Protein AF-A0A0L0DME5-F1 (afdb_monomer_lite)

Secondary structure (DSSP, 8-state):
-HHHHHHHHHHHHHHHHHHHHHHHHHHHHHHH-HHHHHHHSS-SS------HHHHHHHHHHHHHHHHHHHHHHHHHHIIIIIIHHHHHHHHT-TTHHHHHHHHHHHHHHHHHHHHHHHHHHHHHHHHHHHHHHHHHHHH---HHHHHHHHHHHHHHHHHHHHHHHHHHHHHHHHHHHHHHIIIIIHHHHHHHHHHHHHHHHHHHHHHHHHHHHHHHTHHHHHHHHHHHHHHHHHT--HHHHHHHHHHHHGGGG-GGGS---PPPPGGGSS------------------------------------------------------------------------------------SSTTSSHHHHHHHHHHHHHHHHHHHHHHHHHHHHHHHHSSSS-SS------------------------------SHHHHHHHHHHHHHHHHHHHHHHHHHHHHHHHHH-S---SHHHHHHHHHHHHHHHHHHHHHHHHHHHHHHHHHHHHHHHSPPPPPPP-------------------------------------------PPP-PPPP----TT--HHHHHHHHHHHHHHHHT-HHHHTT---TT--HHHHHHHHHHHHHHT-GGG-SSHHHHHHHHHHHHHHHHIIIIIISSHHHHHHHHHHHHHHHHHHHHHHT-S-HHHHHHHHHHHHHHHHHHHHTT--HHHHHHHHHHHHHHHHHHH-

InterPro domains:
  IPR001623 DnaJ domain [PF00226] (593-660)
  IPR001623 DnaJ domain [PS50076] (593-663)
  IPR001623 DnaJ domain [SM00271] (592-655)
  IPR001623 DnaJ domain [cd06257] (593-652)
  IPR027267 AH/BAR domain superfamily [G3DSA:1.20.1270.60] (1-260)
  IPR027267 AH/BAR domain superfamily [SSF103657] (2-252)
  IPR031160 F-BAR domain [PS51741] (1-241)
  IPR036869 Chaperone J-domain superfamily [G3DSA:1.10.287.110] (581-678)
  IPR036869 Chaperone J-domain superfamily [SSF46565] (585-662)

Organism: NCBI:txid461836

Foldseek 3Di:
DLVLLLVVLVVLLVQLVVLLCCLVVVVVVVCVDPVVCVVVPDDPDPPVPQQLVNQLVNLLSVLSNVLSVLSNVLSVCSNVLFNVLLVCLVPVCLLVVLVVLVVVLVVVLVVLVVQLVVLVVQLVVLVVQLVVLVVCLVPDPDPVVNVVSVVSNVVSVVSNVVSVVSNVVSVVVSVVSVCCCVPPRVVVSVVSVVVSVVVVVVSNVSSVVSNCVSVVVSVVSVVVSVVSSVVSVVSRDPVVSVVVSCVVCVVVVPCVPVPPPDPDDPPPPPDDDDDDDDDDDDDDDDDDDDDDDDDDDDDDDDDDDDDDDDDDDDDDDDDDDDDDDDDDDDDDDDDDDDDDDDDDDDDDDDDDDDPPPPPPVVPVVVVVVVVVCCVVCVVVSVVVVVVVVVVPPPDDDDDDDDDDDDDDDDDDDDDDDDDDDDDDDDDDDPPVVVVVVVVVVVVVVVVVVVVVVVVVLVVVVVVPPDDPDPVSVVVVVVSVVVVVVVVVVVVVVVVVVVVVVVVVVVVVDDDDDDDDDDDDDDDDDDDDDDDDDDDDDDDDDDDDDDDDDDDDDDDDDDDDDDDDDDDDDPCPPDPVVLVVLLVVLVVLVVVPPLCVLLVHPDLPDDLVSSVVSLVVLCVVLPLVVDDDPVSSVVSVVSNVVNCLCCPLAVVDPQSSVLVVVVVVVVVCLCCLSVPVDDLVRLVVNLVVLVVSLVSCVVSVRDVSSNVSSVSSSVSSVVVNVD

Sequence (722 aa):
MASVFKALAHAESAYAKALHEVATSDAALFASSNIFKLFSQKSGRRSDALLSLQAAWDAVLESINSRAALHSQVAVDLIKDVAQPLGKFASAGRLKAPLSRGKGLLANLRAAESAYTSAKASFAKAKVELKRARRAYVTEPDLDRKRRLEASYAAARKTASSARKKLVRAHKAARTFADALTTSKLPGVYAALEDLERDRGSTVNSVLHRFVSISGSVVPAIKTACFALYSSVGAVDVDADLAAFVAAHKSSLDPTSMALIAPLDPAELDDVDLQGDDARDEHGSDSGSGRDGEDVDAGDTDNADNAYDDEYDDDDGDDDADSSESVDDNRTTVAEAAAAPKQGKVAQDTGRDAADARGRERVESAGSAVGAAVDSATGSATDSALDSALDSGAGSAVGAATLATPTASPYASVATAGDEVVSSSEYETDDDVAASAIQELIQRRARAESEAAAEAAASVAADASSPESEEEEDAAVAAATAAAAARRERQRLRKEQMAAMAAARARASGPIIAAEDDDDDGGAGRGRKAGPRGKPKAKSKKNENKARARAGSRGPGGGAPPVARGGAAPSSAHDPELVAMIRSLAAHSRHNDYYALFGIGDPRAPLAAIAKARRELTQKYHPDHQKDDTARASATEQLQRINSAFTNVLRNPQTRLLYNKLCKYRASYKQMTLGALNSDQLRLAASNLKVLLKDVEAENMPMDLIAEIRLCLGIVQRRLKV

pLDDT: mean 73.33, std 26.07, range [27.58, 98.44]

Structure (mmCIF, N/CA/C/O backbone):
data_AF-A0A0L0DME5-F1
#
_entry.id   AF-A0A0L0DME5-F1
#
loop_
_atom_site.group_PDB
_atom_site.id
_atom_site.type_symbol
_atom_site.label_atom_id
_atom_site.label_alt_id
_atom_site.label_comp_id
_atom_site.label_asym_id
_atom_site.label_entity_id
_atom_site.label_seq_id
_atom_site.pdbx_PDB_ins_code
_atom_site.Cartn_x
_atom_site.Cartn_y
_atom_site.Cartn_z
_atom_site.occupancy
_atom_site.B_iso_or_equiv
_atom_site.auth_seq_id
_atom_site.auth_comp_id
_atom_site.auth_asym_id
_atom_site.auth_atom_id
_atom_site.pdbx_PDB_model_num
ATOM 1 N N . MET A 1 1 ? 1.864 1.997 -9.757 1.00 95.31 1 MET A N 1
ATOM 2 C CA . MET A 1 1 ? 1.303 1.645 -11.085 1.00 95.31 1 MET A CA 1
ATOM 3 C C . MET A 1 1 ? 1.194 2.847 -12.018 1.00 95.31 1 MET A C 1
ATOM 5 O O . MET A 1 1 ? 1.960 2.891 -12.963 1.00 95.31 1 MET A O 1
ATOM 9 N N . ALA A 1 2 ? 0.324 3.841 -11.780 1.00 95.81 2 ALA A N 1
ATOM 10 C CA . ALA A 1 2 ? 0.181 4.974 -12.715 1.00 95.81 2 ALA A CA 1
ATOM 11 C C . ALA A 1 2 ? 1.500 5.734 -12.979 1.00 95.81 2 ALA A C 1
ATOM 13 O O . ALA A 1 2 ? 1.776 6.101 -14.114 1.00 95.81 2 ALA A O 1
ATOM 14 N N . SER A 1 3 ? 2.327 5.939 -11.948 1.00 96.94 3 SER A N 1
ATOM 15 C CA . SER A 1 3 ? 3.673 6.518 -12.081 1.00 96.94 3 SER A CA 1
ATOM 16 C C . SER A 1 3 ? 4.604 5.665 -12.946 1.00 96.94 3 SER A C 1
ATOM 18 O O . SER A 1 3 ? 5.274 6.202 -13.816 1.00 96.94 3 SER A O 1
ATOM 20 N N . VAL A 1 4 ? 4.590 4.344 -12.749 1.00 97.62 4 VAL A N 1
ATOM 21 C CA . VAL A 1 4 ? 5.390 3.379 -13.521 1.00 97.62 4 VAL A CA 1
ATOM 22 C C . VAL A 1 4 ? 5.033 3.452 -15.006 1.00 97.62 4 VAL A C 1
ATOM 24 O O . VAL A 1 4 ? 5.919 3.595 -15.836 1.00 97.62 4 VAL A O 1
ATOM 27 N N . PHE A 1 5 ? 3.742 3.452 -15.351 1.00 97.94 5 PHE A N 1
ATOM 28 C CA . PHE A 1 5 ? 3.323 3.563 -16.752 1.00 97.94 5 PHE A CA 1
ATOM 29 C C . PHE A 1 5 ? 3.624 4.931 -17.373 1.00 97.94 5 PHE A C 1
ATOM 31 O O . PHE A 1 5 ? 3.905 4.999 -18.564 1.00 97.94 5 PHE A O 1
ATOM 38 N N . LYS A 1 6 ? 3.630 6.016 -16.585 1.00 97.88 6 LYS A N 1
ATOM 39 C CA . LYS A 1 6 ? 4.127 7.318 -17.060 1.00 97.88 6 LYS A CA 1
ATOM 40 C C . LYS A 1 6 ? 5.624 7.275 -17.350 1.00 97.88 6 LYS A C 1
ATOM 42 O O . LYS A 1 6 ? 6.037 7.777 -18.383 1.00 97.88 6 LYS A O 1
ATOM 47 N N . ALA A 1 7 ? 6.422 6.673 -16.468 1.00 97.44 7 ALA A N 1
ATOM 48 C CA . ALA A 1 7 ? 7.858 6.517 -16.689 1.00 97.44 7 ALA A CA 1
ATOM 49 C C . ALA A 1 7 ? 8.140 5.680 -17.946 1.00 97.44 7 ALA A C 1
ATOM 51 O O . ALA A 1 7 ? 8.962 6.076 -18.766 1.00 97.44 7 ALA A O 1
ATOM 52 N N . LEU A 1 8 ? 7.389 4.593 -18.149 1.00 98.06 8 LEU A N 1
ATOM 53 C CA . LEU A 1 8 ? 7.480 3.791 -19.367 1.00 98.06 8 LEU A CA 1
ATOM 54 C C . LEU A 1 8 ? 7.112 4.604 -20.614 1.00 98.06 8 LEU A C 1
ATOM 56 O O . LEU A 1 8 ? 7.857 4.598 -21.584 1.00 98.06 8 LEU A O 1
ATOM 60 N N . ALA A 1 9 ? 6.017 5.365 -20.575 1.00 98.06 9 ALA A N 1
ATOM 61 C CA . ALA A 1 9 ? 5.653 6.250 -21.677 1.00 98.06 9 ALA A CA 1
ATOM 62 C C . ALA A 1 9 ? 6.726 7.315 -21.967 1.00 98.06 9 ALA A C 1
ATOM 64 O O . ALA A 1 9 ? 6.979 7.640 -23.123 1.00 98.06 9 ALA A O 1
ATOM 65 N N . HIS A 1 10 ? 7.383 7.853 -20.937 1.00 98.06 10 HIS A N 1
ATOM 66 C CA . HIS A 1 10 ? 8.504 8.774 -21.123 1.00 98.06 10 HIS A CA 1
ATOM 67 C C . HIS A 1 10 ? 9.704 8.095 -21.786 1.00 98.06 10 HIS A C 1
ATOM 69 O O . HIS A 1 10 ? 10.300 8.697 -22.675 1.00 98.06 10 HIS A O 1
ATOM 75 N N . ALA A 1 11 ? 10.022 6.856 -21.405 1.00 97.94 11 ALA A N 1
ATOM 76 C CA . ALA A 1 11 ? 11.079 6.078 -22.044 1.00 97.94 11 ALA A CA 1
ATOM 77 C C . ALA A 1 11 ? 10.764 5.806 -23.525 1.00 97.94 11 ALA A C 1
ATOM 79 O O . ALA A 1 11 ? 11.603 6.064 -24.382 1.00 97.94 11 ALA A O 1
ATOM 80 N N . GLU A 1 12 ? 9.533 5.392 -23.839 1.00 98.19 12 GLU A N 1
ATOM 81 C CA . GLU A 1 12 ? 9.063 5.190 -25.219 1.00 98.19 12 GLU A CA 1
ATOM 82 C C . GLU A 1 12 ? 9.131 6.485 -26.044 1.00 98.19 12 GLU A C 1
ATOM 84 O O . GLU A 1 12 ? 9.600 6.492 -27.181 1.00 98.19 12 GLU A O 1
ATOM 89 N N . SER A 1 13 ? 8.738 7.619 -25.454 1.00 98.25 13 SER A N 1
ATOM 90 C CA . SER A 1 13 ? 8.831 8.927 -26.110 1.00 98.25 13 SER A CA 1
ATOM 91 C C . SER A 1 13 ? 10.280 9.370 -26.338 1.00 98.25 13 SER A C 1
ATOM 93 O O . SER A 1 13 ? 10.581 9.954 -27.377 1.00 98.25 13 SER A O 1
ATOM 95 N N . ALA A 1 14 ? 11.182 9.108 -25.390 1.00 97.31 14 ALA A N 1
ATOM 96 C CA . ALA A 1 14 ? 12.601 9.415 -25.537 1.00 97.31 14 ALA A CA 1
ATOM 97 C C . ALA A 1 14 ? 13.243 8.556 -26.636 1.00 97.31 14 ALA A C 1
ATOM 99 O O . ALA A 1 14 ? 13.948 9.087 -27.492 1.00 97.31 14 ALA A O 1
ATOM 100 N N . TYR A 1 15 ? 12.927 7.260 -26.666 1.00 98.00 15 TYR A N 1
ATOM 101 C CA . TYR A 1 15 ? 13.381 6.350 -27.713 1.00 98.00 15 TYR A CA 1
ATOM 102 C C . TYR A 1 15 ? 12.873 6.772 -29.098 1.00 98.00 15 TYR A C 1
ATOM 104 O O . TYR A 1 15 ? 13.652 6.858 -30.045 1.00 98.00 15 TYR A O 1
ATOM 112 N N . ALA A 1 16 ? 11.592 7.139 -29.203 1.00 97.50 16 ALA A N 1
ATOM 113 C CA . ALA A 1 16 ? 11.015 7.684 -30.427 1.00 97.50 16 ALA A CA 1
ATOM 114 C C . ALA A 1 16 ? 11.762 8.930 -30.927 1.00 97.50 16 ALA A C 1
ATOM 116 O O . ALA A 1 16 ? 12.065 9.030 -32.113 1.00 97.50 16 ALA A O 1
ATOM 117 N N . LYS A 1 17 ? 12.090 9.870 -30.032 1.00 97.31 17 LYS A N 1
ATOM 118 C CA . LYS A 1 17 ? 12.850 11.077 -30.391 1.00 97.31 17 LYS A CA 1
ATOM 119 C C . LYS A 1 17 ? 14.246 10.745 -30.904 1.00 97.31 17 LYS A C 1
ATOM 121 O O . LYS A 1 17 ? 14.627 11.277 -31.936 1.00 97.31 17 LYS A O 1
ATOM 126 N N . ALA A 1 18 ? 14.958 9.841 -30.232 1.00 95.94 18 ALA A N 1
ATOM 127 C CA . ALA A 1 18 ? 16.287 9.415 -30.658 1.00 95.94 18 ALA A CA 1
ATOM 128 C C . ALA A 1 18 ? 16.257 8.759 -32.050 1.00 95.94 18 ALA A C 1
ATOM 130 O O . ALA A 1 18 ? 17.083 9.075 -32.897 1.00 95.94 18 ALA A O 1
ATOM 131 N N . LEU A 1 19 ? 15.269 7.897 -32.327 1.00 95.56 19 LEU A N 1
ATOM 132 C CA . LEU A 1 19 ? 15.096 7.312 -33.662 1.00 95.56 19 LEU A CA 1
ATOM 133 C C . LEU A 1 19 ? 14.800 8.377 -34.724 1.00 95.56 19 LEU A C 1
ATOM 135 O O . LEU A 1 19 ? 15.360 8.327 -35.816 1.00 95.56 19 LEU A O 1
ATOM 139 N N . HIS A 1 20 ? 13.924 9.334 -34.416 1.00 96.25 20 HIS A N 1
ATOM 140 C CA . HIS A 1 20 ? 13.614 10.422 -35.340 1.00 96.25 20 HIS A CA 1
ATOM 141 C C . HIS A 1 20 ? 14.859 11.255 -35.652 1.00 96.25 20 HIS A C 1
ATOM 143 O O . HIS A 1 20 ? 15.130 11.521 -36.817 1.00 96.25 20 HIS A O 1
ATOM 149 N N . GLU A 1 21 ? 15.640 11.594 -34.625 1.00 93.56 21 GLU A N 1
ATOM 150 C CA . GLU A 1 21 ? 16.885 12.343 -34.767 1.00 93.56 21 GLU A CA 1
ATOM 151 C C . GLU A 1 21 ? 17.903 11.594 -35.629 1.00 93.56 21 GLU A C 1
ATOM 153 O O . GLU A 1 21 ? 18.457 12.194 -36.541 1.00 93.56 21 GLU A O 1
ATOM 158 N N . VAL A 1 22 ? 18.088 10.284 -35.429 1.00 90.94 22 VAL A N 1
ATOM 159 C CA . VAL A 1 22 ? 18.937 9.457 -36.307 1.00 90.94 22 VAL A CA 1
ATOM 160 C C . VAL A 1 22 ? 18.447 9.530 -37.753 1.00 90.94 22 VAL A C 1
ATOM 162 O O . VAL A 1 22 ? 19.230 9.822 -38.653 1.00 90.94 22 VAL A O 1
ATOM 165 N N . ALA A 1 23 ? 17.143 9.352 -37.988 1.00 91.62 23 ALA A N 1
ATOM 166 C CA . ALA A 1 23 ? 16.587 9.399 -39.338 1.00 91.62 23 ALA A CA 1
ATOM 167 C C . ALA A 1 23 ? 16.770 10.768 -40.021 1.00 91.62 23 ALA A C 1
ATOM 169 O O . ALA A 1 23 ? 16.981 10.819 -41.231 1.00 91.62 23 ALA A O 1
ATOM 170 N N . THR A 1 24 ? 16.696 11.877 -39.277 1.00 90.38 24 THR A N 1
ATOM 171 C CA . THR A 1 24 ? 16.830 13.233 -39.837 1.00 90.38 24 THR A CA 1
ATOM 172 C C . THR A 1 24 ? 18.277 13.707 -39.948 1.00 90.38 24 THR A C 1
ATOM 174 O O . THR A 1 24 ? 18.641 14.349 -40.934 1.00 90.38 24 THR A O 1
ATOM 177 N N . SER A 1 25 ? 19.108 13.399 -38.953 1.00 83.88 25 SER A N 1
ATOM 178 C CA . SER A 1 25 ? 20.505 13.830 -38.889 1.00 83.88 25 SER A CA 1
ATOM 179 C C . SER A 1 25 ? 21.355 13.056 -39.885 1.00 83.88 25 SER A C 1
ATOM 181 O O . SER A 1 25 ? 22.145 13.667 -40.602 1.00 83.88 25 SER A O 1
ATOM 183 N N . ASP A 1 26 ? 21.131 11.746 -40.025 1.00 73.75 26 ASP A N 1
ATOM 184 C CA . ASP A 1 26 ? 21.834 10.956 -41.034 1.00 73.75 26 ASP A CA 1
ATOM 185 C C . ASP A 1 26 ? 21.358 11.291 -42.445 1.00 73.75 26 ASP A C 1
ATOM 187 O O . ASP A 1 26 ? 22.182 11.324 -43.350 1.00 73.75 26 ASP A O 1
ATOM 191 N N . ALA A 1 27 ? 20.084 11.646 -42.657 1.00 72.94 27 ALA A N 1
ATOM 192 C CA . ALA A 1 27 ? 19.643 12.178 -43.951 1.00 72.94 27 ALA A CA 1
ATOM 193 C C . ALA A 1 27 ? 20.447 13.431 -44.345 1.00 72.94 27 ALA A C 1
ATOM 195 O O . ALA A 1 27 ? 20.903 13.558 -45.483 1.00 72.94 27 ALA A O 1
ATOM 196 N N . ALA A 1 28 ? 20.668 14.342 -43.392 1.00 71.69 28 ALA A N 1
ATOM 197 C CA . ALA A 1 28 ? 21.443 15.559 -43.610 1.00 71.69 28 ALA A CA 1
ATOM 198 C C . ALA A 1 28 ? 22.946 15.276 -43.794 1.00 71.69 28 ALA A C 1
ATOM 200 O O . ALA A 1 28 ? 23.577 15.829 -44.699 1.00 71.69 28 ALA A O 1
ATOM 201 N N . LEU A 1 29 ? 23.528 14.386 -42.984 1.00 73.00 29 LEU A N 1
ATOM 202 C CA . LEU A 1 29 ? 24.933 13.988 -43.098 1.00 73.00 29 LEU A CA 1
ATOM 203 C C . LEU A 1 29 ? 25.204 13.251 -44.411 1.00 73.00 29 LEU A C 1
ATOM 205 O O . LEU A 1 29 ? 26.163 13.576 -45.107 1.00 73.00 29 LEU A O 1
ATOM 209 N N . PHE A 1 30 ? 24.326 12.333 -44.805 1.00 65.69 30 PHE A N 1
ATOM 210 C CA . PHE A 1 30 ? 24.437 11.591 -46.057 1.00 65.69 30 PHE A CA 1
ATOM 211 C C . PHE A 1 30 ? 24.281 12.515 -47.273 1.00 65.69 30 PHE A C 1
ATOM 213 O O . PHE A 1 30 ? 25.078 12.437 -48.205 1.00 65.69 30 PHE A O 1
ATOM 220 N N . ALA A 1 31 ? 23.350 13.476 -47.228 1.00 66.62 31 ALA A N 1
ATOM 221 C CA . ALA A 1 31 ? 23.216 14.506 -48.262 1.00 66.62 31 ALA A CA 1
ATOM 222 C C . ALA A 1 31 ? 24.414 15.479 -48.321 1.00 66.62 31 ALA A C 1
ATOM 224 O O . ALA A 1 31 ? 24.717 16.033 -49.379 1.00 66.62 31 ALA A O 1
ATOM 225 N N . SER A 1 32 ? 25.101 15.707 -47.196 1.00 64.38 32 SER A N 1
ATOM 226 C CA . SER A 1 32 ? 26.237 16.638 -47.093 1.00 64.38 32 SER A CA 1
ATOM 227 C C . SER A 1 32 ? 27.616 15.994 -47.300 1.00 64.38 32 SER A C 1
ATOM 229 O O . SER A 1 32 ? 28.598 16.715 -47.517 1.00 64.38 32 SER A O 1
ATOM 231 N N . SER A 1 33 ? 27.690 14.662 -47.270 1.00 69.94 33 SER A N 1
ATOM 232 C CA . SER A 1 33 ? 28.899 13.865 -47.463 1.00 69.94 33 SER A CA 1
ATOM 233 C C . SER A 1 33 ? 29.567 14.169 -48.809 1.00 69.94 33 SER A C 1
ATOM 235 O O . SER A 1 33 ? 28.925 14.194 -49.862 1.00 69.94 33 SER A O 1
ATOM 237 N N . ASN A 1 34 ? 30.889 14.379 -48.787 1.00 65.56 34 ASN A N 1
ATOM 238 C CA . ASN A 1 34 ? 31.685 14.666 -49.987 1.00 65.56 34 ASN A CA 1
ATOM 239 C C . ASN A 1 34 ? 31.594 13.551 -51.037 1.00 65.56 34 ASN A C 1
ATOM 241 O O . ASN A 1 34 ? 31.682 13.835 -52.230 1.00 65.56 34 ASN A O 1
ATOM 245 N N . ILE A 1 35 ? 31.357 12.310 -50.598 1.00 62.56 35 ILE A N 1
ATOM 246 C CA . ILE A 1 35 ? 31.152 11.166 -51.488 1.00 62.56 35 ILE A CA 1
ATOM 247 C C . ILE A 1 35 ? 29.927 11.414 -52.367 1.00 62.56 35 ILE A C 1
ATOM 249 O O . ILE A 1 35 ? 30.028 11.228 -53.567 1.00 62.56 35 ILE A O 1
ATOM 253 N N . PHE A 1 36 ? 28.819 11.928 -51.823 1.00 59.66 36 PHE A N 1
ATOM 254 C CA . PHE A 1 36 ? 27.605 12.222 -52.597 1.00 59.66 36 PHE A CA 1
ATOM 255 C C . PHE A 1 36 ? 27.614 13.592 -53.277 1.00 59.66 36 PHE A C 1
ATOM 257 O O . PHE A 1 36 ? 27.052 13.739 -54.363 1.00 59.66 36 PHE A O 1
ATOM 264 N N . LYS A 1 37 ? 28.320 14.586 -52.721 1.00 64.00 37 LYS A N 1
ATOM 265 C CA . LYS A 1 37 ? 28.577 15.847 -53.439 1.00 64.00 37 LYS A CA 1
ATOM 266 C C . LYS A 1 37 ? 29.301 15.599 -54.765 1.00 64.00 37 LYS A C 1
ATOM 268 O O . LYS A 1 37 ? 28.943 16.241 -55.748 1.00 64.00 37 LYS A O 1
ATOM 273 N N . LEU A 1 38 ? 30.220 14.628 -54.825 1.00 59.06 38 LEU A N 1
ATOM 274 C CA . LEU A 1 38 ? 30.873 14.195 -56.069 1.00 59.06 38 LEU A CA 1
ATOM 275 C C . LEU A 1 38 ? 29.876 13.672 -57.118 1.00 59.06 38 LEU A C 1
ATOM 277 O O . LEU A 1 38 ? 30.053 13.959 -58.297 1.00 59.06 38 LEU A O 1
ATOM 281 N N . PHE A 1 39 ? 28.800 12.994 -56.705 1.00 55.69 39 PHE A N 1
ATOM 282 C CA . PHE A 1 39 ? 27.723 12.566 -57.611 1.00 55.69 39 PHE A CA 1
ATOM 283 C C . PHE A 1 39 ? 26.731 13.697 -57.949 1.00 55.69 39 PHE A C 1
ATOM 285 O O . PHE A 1 39 ? 26.096 13.659 -59.000 1.00 55.69 39 PHE A O 1
ATOM 292 N N . SER A 1 40 ? 26.597 14.721 -57.095 1.00 54.78 40 SER A N 1
ATOM 293 C CA . SER A 1 40 ? 25.576 15.773 -57.233 1.00 54.78 40 SER A CA 1
ATOM 294 C C . SER A 1 40 ? 26.047 17.074 -57.910 1.00 54.78 40 SER A C 1
ATOM 296 O O . SER A 1 40 ? 25.188 17.847 -58.336 1.00 54.78 40 SER A O 1
ATOM 298 N N . GLN A 1 41 ? 27.347 17.397 -57.969 1.00 49.72 41 GLN A N 1
ATOM 299 C CA . GLN A 1 41 ? 27.765 18.806 -58.126 1.00 49.72 41 GLN A CA 1
ATOM 300 C C . GLN A 1 41 ? 27.971 19.377 -59.538 1.00 49.72 41 GLN A C 1
ATOM 302 O O . GLN A 1 41 ? 28.159 20.589 -59.625 1.00 49.72 41 GLN A O 1
ATOM 307 N N . LYS A 1 42 ? 27.945 18.622 -60.646 1.00 51.28 42 LYS A N 1
ATOM 308 C CA . LYS A 1 42 ? 28.352 19.214 -61.950 1.00 51.28 42 LYS A CA 1
ATOM 309 C C . LYS A 1 42 ? 27.387 19.128 -63.122 1.00 51.28 42 LYS A C 1
ATOM 311 O O . LYS A 1 42 ? 27.603 19.806 -64.121 1.00 51.28 42 LYS A O 1
ATOM 316 N N . SER A 1 43 ? 26.288 18.402 -62.998 1.00 47.56 43 SER A N 1
ATOM 317 C CA . SER A 1 43 ? 25.249 18.394 -64.022 1.00 47.56 43 SER A CA 1
ATOM 318 C C . SER A 1 43 ? 24.050 19.172 -63.492 1.00 47.56 43 SER A C 1
ATOM 320 O O . SER A 1 43 ? 23.321 18.681 -62.637 1.00 47.56 43 SER A O 1
ATOM 322 N N . GLY A 1 44 ? 23.794 20.376 -64.018 1.00 54.28 44 GLY A N 1
ATOM 323 C CA . GLY A 1 44 ? 22.563 21.149 -63.759 1.00 54.28 44 GLY A CA 1
ATOM 324 C C . GLY A 1 44 ? 21.264 20.434 -64.172 1.00 54.28 44 GLY A C 1
ATOM 325 O O . GLY A 1 44 ? 20.185 21.015 -64.121 1.00 54.28 44 GLY A O 1
ATOM 326 N N . ARG A 1 45 ? 21.355 19.164 -64.576 1.00 51.72 45 ARG A N 1
ATOM 327 C CA . ARG A 1 45 ? 20.264 18.204 -64.635 1.00 51.72 45 ARG A CA 1
ATOM 328 C C . ARG A 1 45 ? 20.477 17.207 -63.496 1.00 51.72 45 ARG A C 1
ATOM 330 O O . ARG A 1 45 ? 21.258 16.267 -63.642 1.00 51.72 45 ARG A O 1
ATOM 337 N N . ARG A 1 46 ? 19.778 17.407 -62.373 1.00 50.53 46 ARG A N 1
ATOM 338 C CA . ARG A 1 46 ? 19.446 16.306 -61.458 1.00 50.53 46 ARG A CA 1
ATOM 339 C C . ARG A 1 46 ? 18.635 15.314 -62.288 1.00 50.53 46 ARG A C 1
ATOM 341 O O . ARG A 1 46 ? 17.445 15.516 -62.487 1.00 50.53 46 ARG A O 1
ATOM 348 N N . SER A 1 47 ? 19.278 14.326 -62.898 1.00 50.09 47 SER A N 1
ATOM 349 C CA . SER A 1 47 ? 18.529 13.186 -63.405 1.00 50.09 47 SER A CA 1
ATOM 350 C C . SER A 1 47 ? 18.033 12.444 -62.173 1.00 50.09 47 SER A C 1
ATOM 352 O O . SER A 1 47 ? 18.855 11.923 -61.425 1.00 50.09 47 SER A O 1
ATOM 354 N N . ASP A 1 48 ? 16.719 12.406 -61.969 1.00 54.66 48 ASP A N 1
ATOM 355 C CA . ASP A 1 48 ? 16.013 11.701 -60.885 1.00 54.66 48 ASP A CA 1
ATOM 356 C C . ASP A 1 48 ? 16.219 10.169 -60.889 1.00 54.66 48 ASP A C 1
ATOM 358 O O . ASP A 1 48 ? 15.443 9.423 -60.295 1.00 54.66 48 ASP A O 1
ATOM 362 N N . ALA A 1 49 ? 17.257 9.670 -61.566 1.00 56.84 49 ALA A N 1
ATOM 363 C CA . ALA A 1 49 ? 17.724 8.305 -61.426 1.00 56.84 49 ALA A CA 1
ATOM 364 C C . ALA A 1 49 ? 18.362 8.174 -60.039 1.00 56.84 49 ALA A C 1
ATOM 366 O O . ALA A 1 49 ? 19.577 8.290 -59.882 1.00 56.84 49 ALA A O 1
ATOM 367 N N . LEU A 1 50 ? 17.514 7.999 -59.023 1.00 61.38 50 LEU A N 1
ATOM 368 C CA . LEU A 1 50 ? 17.935 7.524 -57.714 1.00 61.38 50 LEU A CA 1
ATOM 369 C C . LEU A 1 50 ? 18.736 6.247 -57.951 1.00 61.38 50 LEU A C 1
ATOM 371 O O . LEU A 1 50 ? 18.194 5.255 -58.439 1.00 61.38 50 LEU A O 1
ATOM 375 N N . LEU A 1 51 ? 20.031 6.301 -57.642 1.00 84.94 51 LEU A N 1
ATOM 376 C CA . LEU A 1 51 ? 20.863 5.109 -57.575 1.00 84.94 51 LEU A CA 1
ATOM 377 C C . LEU A 1 51 ? 20.161 4.133 -56.622 1.00 84.94 51 LEU A C 1
ATOM 379 O O . LEU A 1 51 ? 19.668 4.539 -55.565 1.00 84.94 51 LEU A O 1
ATOM 383 N N . SER A 1 52 ? 20.066 2.866 -57.003 1.00 92.12 52 SER A N 1
ATOM 384 C CA . SER A 1 52 ? 19.408 1.823 -56.216 1.00 92.12 52 SER A CA 1
ATOM 385 C C . SER A 1 52 ? 19.980 1.739 -54.794 1.00 92.12 52 SER A C 1
ATOM 387 O O . SER A 1 52 ? 19.224 1.526 -53.845 1.00 92.12 52 SER A O 1
ATOM 389 N N . LEU A 1 53 ? 21.274 2.040 -54.609 1.00 88.25 53 LEU A N 1
ATOM 390 C CA . LEU A 1 53 ? 21.898 2.213 -53.295 1.00 88.25 53 LEU A CA 1
ATOM 391 C C . LEU A 1 53 ? 21.302 3.374 -52.480 1.00 88.25 53 LEU A C 1
ATOM 393 O O . LEU A 1 53 ? 21.056 3.227 -51.282 1.00 88.25 53 LEU A O 1
ATOM 397 N N . GLN A 1 54 ? 21.064 4.526 -53.112 1.00 86.19 54 GLN A N 1
ATOM 398 C CA . GLN A 1 54 ? 20.449 5.680 -52.452 1.00 86.19 54 GLN A CA 1
ATOM 399 C C . GLN A 1 54 ? 18.997 5.376 -52.076 1.00 86.19 54 GLN A C 1
ATOM 401 O O . GLN A 1 54 ? 18.602 5.624 -50.942 1.00 86.19 54 GLN A O 1
ATOM 406 N N . ALA A 1 55 ? 18.231 4.760 -52.979 1.00 89.12 55 ALA A N 1
ATOM 407 C CA . ALA A 1 55 ? 16.860 4.345 -52.694 1.00 89.12 55 ALA A CA 1
ATOM 408 C C . ALA A 1 55 ? 16.790 3.335 -51.532 1.00 89.12 55 ALA A C 1
ATOM 410 O O . ALA A 1 55 ? 15.901 3.421 -50.682 1.00 89.12 55 ALA A O 1
ATOM 411 N N . ALA A 1 56 ? 17.743 2.399 -51.453 1.00 91.06 56 ALA A N 1
ATOM 412 C CA . ALA A 1 56 ? 17.837 1.463 -50.337 1.00 91.06 56 ALA A CA 1
ATOM 413 C C . ALA A 1 56 ? 18.150 2.169 -49.007 1.00 91.06 56 ALA A C 1
ATOM 415 O O . ALA A 1 56 ? 17.562 1.821 -47.983 1.00 91.06 56 ALA A O 1
ATOM 416 N N . TRP A 1 57 ? 19.031 3.173 -49.016 1.00 89.19 57 TRP A N 1
ATOM 417 C CA . TRP A 1 57 ? 19.340 3.983 -47.835 1.00 89.19 57 TRP A CA 1
ATOM 418 C C . TRP A 1 57 ? 18.161 4.860 -47.395 1.00 89.19 57 TRP A C 1
ATOM 420 O O . TRP A 1 57 ? 17.810 4.874 -46.215 1.00 89.19 57 TRP A O 1
ATOM 430 N N . ASP A 1 58 ? 17.483 5.520 -48.332 1.00 88.06 58 ASP A N 1
ATOM 431 C CA . ASP A 1 58 ? 16.285 6.315 -48.045 1.00 88.06 58 ASP A CA 1
ATOM 432 C C . ASP A 1 58 ? 15.181 5.438 -47.433 1.00 88.06 58 ASP A C 1
ATOM 434 O O . ASP A 1 58 ? 14.547 5.827 -46.450 1.00 88.06 58 ASP A O 1
ATOM 438 N N . ALA A 1 59 ? 15.023 4.200 -47.917 1.00 91.25 59 ALA A N 1
ATOM 439 C CA . ALA A 1 59 ? 14.116 3.224 -47.317 1.00 91.25 59 ALA A CA 1
ATOM 440 C C . ALA A 1 59 ? 14.520 2.830 -45.881 1.00 91.25 59 ALA A C 1
ATOM 442 O O . ALA A 1 59 ? 13.648 2.531 -45.059 1.00 91.25 59 ALA A O 1
ATOM 443 N N . VAL A 1 60 ? 15.818 2.852 -45.542 1.00 91.44 60 VAL A N 1
ATOM 444 C CA . VAL A 1 60 ? 16.298 2.663 -44.162 1.00 91.44 60 VAL A CA 1
ATOM 445 C C . VAL A 1 60 ? 15.890 3.831 -43.271 1.00 91.44 60 VAL A C 1
ATOM 447 O O . VAL A 1 60 ? 15.367 3.609 -42.177 1.00 91.44 60 VAL A O 1
ATOM 450 N N . LEU A 1 61 ? 16.071 5.065 -43.736 1.00 91.06 61 LEU A N 1
ATOM 451 C CA . LEU A 1 61 ? 15.727 6.265 -42.973 1.00 91.06 61 LEU A CA 1
ATOM 452 C C . LEU A 1 61 ? 14.211 6.421 -42.799 1.00 91.06 61 LEU A C 1
ATOM 454 O O . LEU A 1 61 ? 13.738 6.656 -41.684 1.00 91.06 61 LEU A O 1
ATOM 458 N N . GLU A 1 62 ? 13.430 6.210 -43.862 1.00 92.62 62 GLU A N 1
ATOM 459 C CA . GLU A 1 62 ? 11.964 6.185 -43.801 1.00 92.62 62 GLU A CA 1
ATOM 460 C C . GLU A 1 62 ? 11.484 5.097 -42.840 1.00 92.62 62 GLU A C 1
ATOM 462 O O . GLU A 1 62 ? 10.568 5.308 -42.034 1.00 92.62 62 GLU A O 1
ATOM 467 N N . SER A 1 63 ? 12.156 3.943 -42.876 1.00 94.38 63 SER A N 1
ATOM 468 C CA . SER A 1 63 ? 11.942 2.876 -41.922 1.00 94.38 63 SER A CA 1
ATOM 469 C C . SER A 1 63 ? 12.144 3.389 -40.493 1.00 94.38 63 SER A C 1
ATOM 471 O O . SER A 1 63 ? 11.187 3.440 -39.722 1.00 94.38 63 SER A O 1
ATOM 473 N N . ILE A 1 64 ? 13.332 3.859 -40.127 1.00 93.44 64 ILE A N 1
ATOM 474 C CA . ILE A 1 64 ? 13.615 4.359 -38.773 1.00 93.44 64 ILE A CA 1
ATOM 475 C C . ILE A 1 64 ? 12.591 5.425 -38.336 1.00 93.44 64 ILE A C 1
ATOM 477 O O . ILE A 1 64 ? 12.034 5.334 -37.237 1.00 93.44 64 ILE A O 1
ATOM 481 N N . ASN A 1 65 ? 12.253 6.371 -39.214 1.00 94.06 65 ASN A N 1
ATOM 482 C CA . ASN A 1 65 ? 11.307 7.444 -38.915 1.00 94.06 65 ASN A CA 1
ATOM 483 C C . ASN A 1 65 ? 9.877 6.938 -38.645 1.00 94.06 65 ASN A C 1
ATOM 485 O O . ASN A 1 65 ? 9.207 7.371 -37.707 1.00 94.06 65 ASN A O 1
ATOM 489 N N . SER A 1 66 ? 9.390 5.966 -39.415 1.00 95.06 66 SER A N 1
ATOM 490 C CA . SER A 1 66 ? 8.074 5.379 -39.152 1.00 95.06 66 SER A CA 1
ATOM 491 C C . SER A 1 66 ? 8.052 4.567 -37.844 1.00 95.06 66 SER A C 1
ATOM 493 O O . SER A 1 66 ? 7.011 4.503 -37.186 1.00 95.06 66 SER A O 1
ATOM 495 N N . ARG A 1 67 ? 9.186 3.994 -37.405 1.00 95.00 67 ARG A N 1
ATOM 496 C CA . ARG A 1 67 ? 9.294 3.380 -36.065 1.00 95.00 67 ARG A CA 1
ATOM 497 C C . ARG A 1 67 ? 9.284 4.438 -34.965 1.00 95.00 67 ARG A C 1
ATOM 499 O O . ARG A 1 67 ? 8.594 4.250 -33.966 1.00 95.00 67 ARG A O 1
ATOM 506 N N . ALA A 1 68 ? 9.970 5.561 -35.167 1.00 96.31 68 ALA A N 1
ATOM 507 C CA . ALA A 1 68 ? 9.887 6.701 -34.260 1.00 96.31 68 ALA A CA 1
ATOM 508 C C . ALA A 1 68 ? 8.426 7.141 -34.049 1.00 96.31 68 ALA A C 1
ATOM 510 O O . ALA A 1 68 ? 7.971 7.276 -32.913 1.00 96.31 68 ALA A O 1
ATOM 511 N N . ALA A 1 69 ? 7.653 7.269 -35.133 1.00 96.44 69 ALA A N 1
ATOM 512 C CA . ALA A 1 69 ? 6.231 7.602 -35.060 1.00 96.44 69 ALA A CA 1
ATOM 513 C C . ALA A 1 69 ? 5.413 6.561 -34.268 1.00 96.44 69 ALA A C 1
ATOM 515 O O . ALA A 1 69 ? 4.584 6.936 -33.437 1.00 96.44 69 ALA A O 1
ATOM 516 N N . LEU A 1 70 ? 5.675 5.264 -34.467 1.00 96.94 70 LEU A N 1
ATOM 517 C CA . LEU A 1 70 ? 5.017 4.189 -33.719 1.00 96.94 70 LEU A CA 1
ATOM 518 C C . LEU A 1 70 ? 5.306 4.264 -32.214 1.00 96.94 70 LEU A C 1
ATOM 520 O O . LEU A 1 70 ? 4.372 4.232 -31.417 1.00 96.94 70 LEU A O 1
ATOM 524 N N . HIS A 1 71 ? 6.574 4.383 -31.815 1.00 97.88 71 HIS A N 1
ATOM 525 C CA . HIS A 1 71 ? 6.953 4.472 -30.400 1.00 97.88 71 HIS A CA 1
ATOM 526 C C . HIS A 1 71 ? 6.411 5.751 -29.741 1.00 97.88 71 HIS A C 1
ATOM 528 O O . HIS A 1 71 ? 5.968 5.727 -28.591 1.00 97.88 71 HIS A O 1
ATOM 534 N N . SER A 1 72 ? 6.341 6.854 -30.493 1.00 98.06 72 SER A N 1
ATOM 535 C CA . SER A 1 72 ? 5.673 8.080 -30.048 1.00 98.06 72 SER A CA 1
ATOM 536 C C . SER A 1 72 ? 4.182 7.842 -29.773 1.00 98.06 72 SER A C 1
ATOM 538 O O . SER A 1 72 ? 3.670 8.240 -28.724 1.00 98.06 72 SER A O 1
ATOM 540 N N . GLN A 1 73 ? 3.486 7.122 -30.660 1.00 98.06 73 GLN A N 1
ATOM 541 C CA . GLN A 1 73 ? 2.078 6.766 -30.465 1.00 98.06 73 GLN A CA 1
ATOM 542 C C . GLN A 1 73 ? 1.881 5.828 -29.265 1.00 98.06 73 GLN A C 1
ATOM 544 O O . GLN A 1 73 ? 0.999 6.068 -28.440 1.00 98.06 73 GLN A O 1
ATOM 549 N N . VAL A 1 74 ? 2.742 4.818 -29.106 1.00 98.12 74 VAL A N 1
ATOM 550 C CA . VAL A 1 74 ? 2.744 3.920 -27.939 1.00 98.12 74 VAL A CA 1
ATOM 551 C C . VAL A 1 74 ? 2.872 4.716 -26.641 1.00 98.12 74 VAL A C 1
ATOM 553 O O . VAL A 1 74 ? 2.105 4.486 -25.707 1.00 98.12 74 VAL A O 1
ATOM 556 N N . ALA A 1 75 ? 3.781 5.693 -26.575 1.00 98.31 75 ALA A N 1
ATOM 557 C CA . ALA A 1 75 ? 3.921 6.563 -25.410 1.00 98.31 75 ALA A CA 1
ATOM 558 C C . ALA A 1 75 ? 2.619 7.319 -25.083 1.00 98.31 75 ALA A C 1
ATOM 560 O O . ALA A 1 75 ? 2.194 7.369 -23.923 1.00 98.31 75 ALA A O 1
ATOM 561 N N . VAL A 1 76 ? 1.958 7.881 -26.099 1.00 98.38 76 VAL A N 1
ATOM 562 C CA . VAL A 1 76 ? 0.672 8.579 -25.941 1.00 98.38 76 VAL A CA 1
ATOM 563 C C . VAL A 1 76 ? -0.409 7.630 -25.416 1.00 98.38 76 VAL A C 1
ATOM 565 O O . VAL A 1 76 ? -1.106 7.970 -24.453 1.00 98.38 76 VAL A O 1
ATOM 568 N N . ASP A 1 77 ? -0.514 6.431 -25.985 1.00 98.31 77 ASP A N 1
ATOM 569 C CA . ASP A 1 77 ? -1.523 5.438 -25.611 1.00 98.31 77 ASP A CA 1
ATOM 570 C C . ASP A 1 77 ? -1.284 4.891 -24.197 1.00 98.31 77 ASP A C 1
ATOM 572 O O . ASP A 1 77 ? -2.221 4.767 -23.405 1.00 98.31 77 ASP A O 1
ATOM 576 N N . LEU A 1 78 ? -0.026 4.672 -23.799 1.00 98.38 78 LEU A N 1
ATOM 577 C CA . LEU A 1 78 ? 0.329 4.312 -22.422 1.00 98.38 78 LEU A CA 1
ATOM 578 C C . LEU A 1 78 ? -0.100 5.390 -21.415 1.00 98.38 78 LEU A C 1
ATOM 580 O O . LEU A 1 78 ? -0.578 5.082 -20.319 1.00 98.38 78 LEU A O 1
ATOM 584 N N . ILE A 1 79 ? 0.017 6.672 -21.755 1.00 98.38 79 ILE A N 1
ATOM 585 C CA . ILE A 1 79 ? -0.467 7.737 -20.869 1.00 98.38 79 ILE A CA 1
ATOM 586 C C . ILE A 1 79 ? -1.994 7.724 -20.815 1.00 98.38 79 ILE A C 1
ATOM 588 O O . ILE A 1 79 ? -2.577 7.723 -19.725 1.00 98.38 79 ILE A O 1
ATOM 592 N N . LYS A 1 80 ? -2.639 7.741 -21.980 1.00 98.38 80 LYS A N 1
ATOM 593 C CA . LYS A 1 80 ? -4.079 7.959 -22.127 1.00 98.38 80 LYS A CA 1
ATOM 594 C C . LYS A 1 80 ? -4.914 6.766 -21.667 1.00 98.38 80 LYS A C 1
ATOM 596 O O . LYS A 1 80 ? -5.865 6.954 -20.910 1.00 98.38 80 LYS A O 1
ATOM 601 N N . ASP A 1 81 ? -4.545 5.561 -22.079 1.00 98.12 81 ASP A N 1
ATOM 602 C CA . ASP A 1 81 ? -5.376 4.366 -21.922 1.00 98.12 81 ASP A CA 1
ATOM 603 C C . ASP A 1 81 ? -4.936 3.491 -20.743 1.00 98.12 81 ASP A C 1
ATOM 605 O O . ASP A 1 81 ? -5.698 2.635 -20.292 1.00 98.12 81 ASP A O 1
ATOM 609 N N . VAL A 1 82 ? -3.741 3.736 -20.189 1.00 98.25 82 VAL A N 1
ATOM 610 C CA . VAL A 1 82 ? -3.195 2.956 -19.068 1.00 98.25 82 VAL A CA 1
ATOM 611 C C . VAL A 1 82 ? -2.989 3.826 -17.823 1.00 98.25 82 VAL A C 1
ATOM 613 O O . VAL A 1 82 ? -3.603 3.587 -16.779 1.00 98.25 82 VAL A O 1
ATOM 616 N N . ALA A 1 83 ? -2.173 4.880 -17.899 1.00 98.12 83 ALA A N 1
ATOM 617 C CA . ALA A 1 83 ? -1.834 5.676 -16.717 1.00 98.12 83 ALA A CA 1
ATOM 618 C C . ALA A 1 83 ? -2.984 6.579 -16.229 1.00 98.12 83 ALA A C 1
ATOM 620 O O . ALA A 1 83 ? -3.216 6.692 -15.018 1.00 98.12 83 ALA A O 1
ATOM 621 N N . GLN A 1 84 ? -3.710 7.237 -17.139 1.00 97.81 84 GLN A N 1
ATOM 622 C CA . GLN A 1 84 ? -4.800 8.153 -16.787 1.00 97.81 84 GLN A CA 1
ATOM 623 C C . GLN A 1 84 ? -5.986 7.464 -16.090 1.00 97.81 84 GLN A C 1
ATOM 625 O O . GLN A 1 84 ? -6.432 8.011 -15.077 1.00 97.81 84 GLN A O 1
ATOM 630 N N . PRO A 1 85 ? -6.504 6.299 -16.535 1.00 98.19 85 PRO A N 1
ATOM 631 C CA . PRO A 1 85 ? -7.594 5.608 -15.842 1.00 98.19 85 PRO A CA 1
ATOM 632 C C . PRO A 1 85 ? -7.239 5.246 -14.398 1.00 98.19 85 PRO A C 1
ATOM 634 O O . PRO A 1 85 ? -8.035 5.484 -13.489 1.00 98.19 85 PRO A O 1
ATOM 637 N N . LEU A 1 86 ? -6.009 4.776 -14.164 1.00 97.75 86 LEU A N 1
ATOM 638 C CA . LEU A 1 86 ? -5.503 4.506 -12.816 1.00 97.75 86 LEU A CA 1
ATOM 639 C C . LEU A 1 86 ? -5.451 5.780 -11.962 1.00 97.75 86 LEU A C 1
ATOM 641 O O . LEU A 1 86 ? -5.858 5.768 -10.800 1.00 97.75 86 LEU A O 1
ATOM 645 N N . GLY A 1 87 ? -4.978 6.889 -12.539 1.00 96.44 87 GLY A N 1
ATOM 646 C CA . GLY A 1 87 ? -4.946 8.189 -11.869 1.00 96.44 87 GLY A CA 1
ATOM 647 C C . GLY A 1 87 ? -6.342 8.704 -11.507 1.00 96.44 87 GLY A C 1
ATOM 648 O O . GLY A 1 87 ? -6.557 9.132 -10.374 1.00 96.44 87 GLY A O 1
ATOM 649 N N . LYS A 1 88 ? -7.301 8.609 -12.439 1.00 97.50 88 LYS A N 1
ATOM 650 C CA . LYS A 1 88 ? -8.708 8.994 -12.235 1.00 97.50 88 LYS A CA 1
ATOM 651 C C . LYS A 1 88 ? -9.375 8.149 -11.151 1.00 97.50 88 LYS A C 1
ATOM 653 O O . LYS A 1 88 ? -10.090 8.688 -10.311 1.00 97.50 88 LYS A O 1
ATOM 658 N N . PHE A 1 89 ? -9.122 6.839 -11.134 1.00 96.62 89 PHE A N 1
ATOM 659 C CA . PHE A 1 89 ? -9.648 5.959 -10.093 1.00 96.62 89 PHE A CA 1
ATOM 660 C C . PHE A 1 89 ? -9.106 6.340 -8.708 1.00 96.62 89 PHE A C 1
ATOM 662 O O . PHE A 1 89 ? -9.872 6.473 -7.753 1.00 96.62 89 PHE A O 1
ATOM 669 N N . ALA A 1 90 ? -7.793 6.572 -8.604 1.00 95.06 90 ALA A N 1
ATOM 670 C CA . ALA A 1 90 ? -7.142 6.926 -7.345 1.00 95.06 90 ALA A CA 1
ATOM 671 C C . ALA A 1 90 ? -7.613 8.282 -6.787 1.00 95.06 90 ALA A C 1
ATOM 673 O O . ALA A 1 90 ? -7.801 8.420 -5.576 1.00 95.06 90 ALA A O 1
ATOM 674 N N . SER A 1 91 ? -7.839 9.278 -7.649 1.00 95.88 91 SER A N 1
ATOM 675 C CA . SER A 1 91 ? -8.241 10.628 -7.230 1.00 95.88 91 SER A CA 1
ATOM 676 C C . SER A 1 91 ? -9.732 10.773 -6.915 1.00 95.88 91 SER A C 1
ATOM 678 O O . SER A 1 91 ? -10.120 11.738 -6.258 1.00 95.88 91 SER A O 1
ATOM 680 N N . ALA A 1 92 ? -10.575 9.810 -7.301 1.00 95.06 92 ALA A N 1
ATOM 681 C CA . ALA A 1 92 ? -12.026 9.893 -7.129 1.00 95.06 92 ALA A CA 1
ATOM 682 C C . ALA A 1 92 ? -12.497 9.925 -5.658 1.00 95.06 92 ALA A C 1
ATOM 684 O O . ALA A 1 92 ? -13.669 10.183 -5.389 1.00 95.06 92 ALA A O 1
ATOM 685 N N . GLY A 1 93 ? -11.626 9.628 -4.683 1.00 93.62 93 GLY A N 1
ATOM 686 C CA . GLY A 1 93 ? -11.936 9.772 -3.253 1.00 93.62 93 GLY A CA 1
ATOM 687 C C . GLY A 1 93 ? -13.084 8.886 -2.743 1.00 93.62 93 GLY A C 1
ATOM 688 O O . GLY A 1 93 ? -13.586 9.101 -1.635 1.00 93.62 93 GLY A O 1
ATOM 689 N N . ARG A 1 94 ? -13.491 7.871 -3.519 1.00 95.56 94 ARG A N 1
ATOM 690 C CA . ARG A 1 94 ? -14.673 7.022 -3.272 1.00 95.56 94 ARG A CA 1
ATOM 691 C C . ARG A 1 94 ? -14.617 6.269 -1.938 1.00 95.56 94 ARG A C 1
ATOM 693 O O . ARG A 1 94 ? -15.657 5.969 -1.365 1.00 95.56 94 ARG A O 1
ATOM 700 N N . LEU A 1 95 ? -13.418 6.047 -1.393 1.00 96.75 95 LEU A N 1
ATOM 701 C CA . LEU A 1 95 ? -13.196 5.384 -0.104 1.00 96.75 95 LEU A CA 1
ATOM 702 C C . LEU A 1 95 ? -13.657 6.223 1.105 1.00 96.75 95 LEU A C 1
ATOM 704 O O . LEU A 1 95 ? -14.040 5.681 2.144 1.00 96.75 95 LEU A O 1
ATOM 708 N N . LYS A 1 96 ? -13.649 7.558 0.996 1.00 97.19 96 LYS A N 1
ATOM 709 C CA . LYS A 1 96 ? -13.913 8.452 2.136 1.00 97.19 96 LYS A CA 1
ATOM 710 C C . LYS A 1 96 ? -15.339 8.308 2.671 1.00 97.19 96 LYS A C 1
ATOM 712 O O . LYS A 1 96 ? -15.542 8.312 3.886 1.00 97.19 96 LYS A O 1
ATOM 717 N N . ALA A 1 97 ? -16.315 8.170 1.778 1.00 97.56 97 ALA A N 1
ATOM 718 C CA . ALA A 1 97 ? -17.729 8.077 2.128 1.00 97.56 97 ALA A CA 1
ATOM 719 C C . ALA A 1 97 ? -18.084 6.816 2.952 1.00 97.56 97 ALA A C 1
ATOM 721 O O . ALA A 1 97 ? -18.610 6.983 4.059 1.00 97.56 97 ALA A O 1
ATOM 722 N N . PRO A 1 98 ? -17.780 5.576 2.509 1.00 97.94 98 PRO A N 1
ATOM 723 C CA . PRO A 1 98 ? -18.086 4.371 3.283 1.00 97.94 98 PRO A CA 1
ATOM 724 C C . PRO A 1 98 ? -17.323 4.326 4.613 1.00 97.94 98 PRO A C 1
ATOM 726 O O . PRO A 1 98 ? -17.911 3.976 5.638 1.00 97.94 98 PRO A O 1
ATOM 729 N N . LEU A 1 99 ? -16.062 4.775 4.650 1.00 97.94 99 LEU A N 1
ATOM 730 C CA . LEU A 1 99 ? -15.302 4.851 5.902 1.00 97.94 99 LEU A CA 1
ATOM 731 C C . LEU A 1 99 ? -15.892 5.864 6.887 1.00 97.94 99 LEU A C 1
ATOM 733 O O . LEU A 1 99 ? -15.987 5.578 8.081 1.00 97.94 99 LEU A O 1
ATOM 737 N N . SER A 1 100 ? -16.299 7.043 6.411 1.00 98.00 100 SER A N 1
ATOM 738 C CA . SER A 1 100 ? -16.962 8.045 7.252 1.00 98.00 100 SER A CA 1
ATOM 739 C C . SER A 1 100 ? -18.279 7.508 7.819 1.00 98.00 100 SER A C 1
ATOM 741 O O . SER A 1 100 ? -18.518 7.595 9.026 1.00 98.00 100 SER A O 1
ATOM 743 N N . ARG A 1 101 ? -19.082 6.842 6.979 1.00 98.25 101 ARG A N 1
ATOM 744 C CA . ARG A 1 101 ? -20.318 6.170 7.398 1.00 98.25 101 ARG A CA 1
ATOM 745 C C . ARG A 1 101 ? -20.046 5.122 8.480 1.00 98.25 101 ARG A C 1
ATOM 747 O O . ARG A 1 101 ? -20.687 5.159 9.529 1.00 98.25 101 ARG A O 1
ATOM 754 N N . GLY A 1 102 ? -19.068 4.239 8.271 1.00 98.00 102 GLY A N 1
ATOM 755 C CA . GLY A 1 102 ? -18.662 3.234 9.258 1.00 98.00 102 GLY A CA 1
ATOM 756 C C . GLY A 1 102 ? -18.216 3.853 10.587 1.00 98.00 102 GLY A C 1
ATOM 757 O O . GLY A 1 102 ? -18.672 3.438 11.654 1.00 98.00 102 GLY A O 1
ATOM 758 N N . LYS A 1 103 ? -17.398 4.914 10.543 1.00 98.25 103 LYS A N 1
ATOM 759 C CA . LYS A 1 103 ? -16.978 5.663 11.741 1.00 98.25 103 LYS A CA 1
ATOM 760 C C . LYS A 1 103 ? -18.169 6.263 12.492 1.00 98.25 103 LYS A C 1
ATOM 762 O O . LYS A 1 103 ? -18.225 6.144 13.716 1.00 98.25 103 LYS A O 1
ATOM 767 N N . GLY A 1 104 ? -19.133 6.848 11.780 1.00 98.19 104 GLY A N 1
ATOM 768 C CA . GLY A 1 104 ? -20.362 7.388 12.370 1.00 98.19 104 GLY A CA 1
ATOM 769 C C . GLY A 1 104 ? -21.205 6.316 13.066 1.00 98.19 104 GLY A C 1
ATOM 770 O O . GLY A 1 104 ? -21.677 6.520 14.184 1.00 98.19 104 GLY A O 1
ATOM 771 N N . LEU A 1 105 ? -21.334 5.132 12.460 1.00 98.25 105 LEU A N 1
ATOM 772 C CA . LEU A 1 105 ? -22.037 4.000 13.069 1.00 98.25 105 LEU A CA 1
ATOM 773 C C . LEU A 1 105 ? -21.373 3.526 14.370 1.00 98.25 105 LEU A C 1
ATOM 775 O O . LEU A 1 105 ? -22.066 3.296 15.363 1.00 98.25 105 LEU A O 1
ATOM 779 N N . LEU A 1 106 ? -20.041 3.435 14.394 1.00 97.31 106 LEU A N 1
ATOM 780 C CA . LEU A 1 106 ? -19.292 3.062 15.597 1.00 97.31 106 LEU A CA 1
ATOM 781 C C . LEU A 1 106 ? -19.363 4.139 16.688 1.00 97.31 106 LEU A C 1
ATOM 783 O O . LEU A 1 106 ? -19.430 3.811 17.871 1.00 97.31 106 LEU A O 1
ATOM 787 N N . ALA A 1 107 ? -19.369 5.422 16.319 1.00 98.00 107 ALA A N 1
ATOM 788 C CA . ALA A 1 107 ? -19.570 6.513 17.272 1.00 98.00 107 ALA A CA 1
ATOM 789 C C . ALA A 1 107 ? -20.954 6.427 17.940 1.00 98.00 107 ALA A C 1
ATOM 791 O O . ALA A 1 107 ? -21.057 6.532 19.163 1.00 98.00 107 ALA A O 1
ATOM 792 N N . ASN A 1 108 ? -21.996 6.139 17.158 1.00 97.12 108 ASN A N 1
ATOM 793 C CA . ASN A 1 108 ? -23.354 5.951 17.667 1.00 97.12 108 ASN A CA 1
ATOM 794 C C . ASN A 1 108 ? -23.470 4.737 18.606 1.00 97.12 108 ASN A C 1
ATOM 796 O O . ASN A 1 108 ? -24.142 4.831 19.634 1.00 97.12 108 ASN A O 1
ATOM 800 N N . LEU A 1 109 ? -22.778 3.628 18.308 1.00 97.00 109 LEU A N 1
ATOM 801 C CA . LEU A 1 109 ? -22.719 2.472 19.211 1.00 97.00 109 LEU A CA 1
ATOM 802 C C . LEU A 1 109 ? -22.106 2.858 20.564 1.00 97.00 109 LEU A C 1
ATOM 804 O O . LEU A 1 109 ? -22.711 2.615 21.606 1.00 97.00 109 LEU A O 1
ATOM 808 N N . ARG A 1 110 ? -20.946 3.528 20.548 1.00 97.56 110 ARG A N 1
ATOM 809 C CA . ARG A 1 110 ? -20.262 3.981 21.772 1.00 97.56 110 ARG A CA 1
ATOM 810 C C . ARG A 1 110 ? -21.122 4.943 22.591 1.00 97.56 110 ARG A C 1
ATOM 812 O O . ARG A 1 110 ? -21.139 4.865 23.818 1.00 97.56 110 ARG A O 1
ATOM 819 N N . ALA A 1 111 ? -21.865 5.832 21.930 1.00 97.94 111 ALA A N 1
ATOM 820 C CA . ALA A 1 111 ? -22.805 6.724 22.603 1.00 97.94 111 ALA A CA 1
ATOM 821 C C . ALA A 1 111 ? -23.931 5.938 23.303 1.00 97.94 111 ALA A C 1
ATOM 823 O O . ALA A 1 111 ? -24.255 6.222 24.459 1.00 97.94 111 ALA A O 1
ATOM 824 N N . ALA A 1 112 ? -24.484 4.911 22.648 1.00 97.31 112 ALA A N 1
ATOM 825 C CA . ALA A 1 112 ? -25.504 4.046 23.236 1.00 97.31 112 ALA A CA 1
ATOM 826 C C . ALA A 1 112 ? -24.966 3.225 24.428 1.00 97.31 112 ALA A C 1
ATOM 828 O O . ALA A 1 112 ? -25.629 3.126 25.464 1.00 97.31 112 ALA A O 1
ATOM 829 N N . GLU A 1 113 ? -23.744 2.698 24.330 1.00 97.12 113 GLU A N 1
ATOM 830 C CA . GLU A 1 113 ? -23.063 1.994 25.427 1.00 97.12 113 GLU A CA 1
ATOM 831 C C . GLU A 1 113 ? -22.781 2.918 26.621 1.00 97.12 113 GLU A C 1
ATOM 833 O O . GLU A 1 113 ? -23.032 2.555 27.775 1.00 97.12 113 GLU A O 1
ATOM 838 N N . SER A 1 114 ? -22.330 4.147 26.367 1.00 97.81 114 SER A N 1
ATOM 839 C CA . SER A 1 114 ? -22.126 5.169 27.401 1.00 97.81 114 SER A CA 1
ATOM 840 C C . SER A 1 114 ? -23.441 5.538 28.113 1.00 97.81 114 SER A C 1
ATOM 842 O O . SER A 1 114 ? -23.519 5.611 29.346 1.00 97.81 114 SER A O 1
ATOM 844 N N . ALA A 1 115 ? -24.538 5.675 27.363 1.00 97.94 115 ALA A N 1
ATOM 845 C CA . ALA A 1 115 ? -25.864 5.904 27.938 1.00 97.94 115 ALA A CA 1
ATOM 846 C C . ALA A 1 115 ? -26.334 4.724 28.814 1.00 97.94 115 ALA A C 1
ATOM 848 O O . ALA A 1 115 ? -26.908 4.925 29.888 1.00 97.94 115 ALA A O 1
ATOM 849 N N . TYR A 1 116 ? -26.061 3.485 28.398 1.00 98.19 116 TYR A N 1
ATOM 850 C CA . TYR A 1 116 ? -26.373 2.293 29.185 1.00 98.19 116 TYR A CA 1
ATOM 851 C C . TYR A 1 116 ? -25.539 2.202 30.471 1.00 98.19 116 TYR A C 1
ATOM 853 O O . TYR A 1 116 ? -26.094 1.997 31.555 1.00 98.19 116 TYR A O 1
ATOM 861 N N . THR A 1 117 ? -24.222 2.392 30.384 1.00 98.06 117 THR A N 1
ATOM 862 C CA . THR A 1 117 ? -23.310 2.319 31.539 1.00 98.06 117 THR A CA 1
ATOM 863 C C . THR A 1 117 ? -23.618 3.399 32.579 1.00 98.06 117 THR A C 1
ATOM 865 O O . THR A 1 117 ? -23.716 3.094 33.771 1.00 98.06 117 THR A O 1
ATOM 868 N N . SER A 1 118 ? -23.884 4.634 32.146 1.00 97.94 118 SER A N 1
ATOM 869 C CA . SER A 1 118 ? -24.309 5.724 33.035 1.00 97.94 118 SER A CA 1
ATOM 870 C C . SER A 1 118 ? -25.663 5.442 33.705 1.00 97.94 118 SER A C 1
ATOM 872 O O . SER A 1 118 ? -25.810 5.638 34.917 1.00 97.94 118 SER A O 1
ATOM 874 N N . ALA A 1 119 ? -26.644 4.903 32.971 1.00 98.12 119 ALA A N 1
ATOM 875 C CA . ALA A 1 119 ? -27.928 4.495 33.544 1.00 98.12 119 ALA A CA 1
ATOM 876 C C . ALA A 1 119 ? -27.779 3.337 34.549 1.00 98.12 119 ALA A C 1
ATOM 878 O O . ALA A 1 119 ? -28.430 3.339 35.597 1.00 98.12 119 ALA A O 1
ATOM 879 N N . LYS A 1 120 ? -26.884 2.378 34.275 1.00 98.38 120 LYS A N 1
ATOM 880 C CA . LYS A 1 120 ? -26.570 1.253 35.170 1.00 98.38 120 LYS A CA 1
ATOM 881 C C . LYS A 1 120 ? -25.961 1.747 36.480 1.00 98.38 120 LYS A C 1
ATOM 883 O O . LYS A 1 120 ? -26.410 1.337 37.551 1.00 98.38 120 LYS A O 1
ATOM 888 N N . ALA A 1 121 ? -25.001 2.670 36.405 1.00 98.19 121 ALA A N 1
ATOM 889 C CA . ALA A 1 121 ? -24.393 3.292 37.578 1.00 98.19 121 ALA A CA 1
ATOM 890 C C . ALA A 1 121 ? -25.418 4.087 38.410 1.00 98.19 121 ALA A C 1
ATOM 892 O O . ALA A 1 121 ? -25.454 3.964 39.635 1.00 98.19 121 ALA A O 1
ATOM 893 N N . SER A 1 122 ? -26.299 4.855 37.757 1.00 97.94 122 SER A N 1
ATOM 894 C CA . SER A 1 122 ? -27.376 5.601 38.425 1.00 97.94 122 SER A CA 1
ATOM 895 C C . SER A 1 122 ? -28.351 4.676 39.165 1.00 97.94 122 SER A C 1
ATOM 897 O O . SER A 1 122 ? -28.665 4.914 40.332 1.00 97.94 122 SER A O 1
ATOM 899 N N . PHE A 1 123 ? -28.772 3.576 38.534 1.00 98.38 123 PHE A N 1
ATOM 900 C CA . PHE A 1 123 ? -29.636 2.586 39.175 1.00 98.38 123 PHE A CA 1
ATOM 901 C C . PHE A 1 123 ? -28.951 1.888 40.358 1.00 98.38 123 PHE A C 1
ATOM 903 O O . PHE A 1 123 ? -29.580 1.700 41.400 1.00 98.38 123 PHE A O 1
ATOM 910 N N . ALA A 1 124 ? -27.664 1.545 40.237 1.00 98.00 124 ALA A N 1
ATOM 911 C CA . ALA A 1 124 ? -26.899 0.953 41.333 1.00 98.00 124 ALA A CA 1
ATOM 912 C C . ALA A 1 124 ? -26.855 1.878 42.562 1.00 98.00 124 ALA A C 1
ATOM 914 O O . ALA A 1 124 ? -27.168 1.433 43.667 1.00 98.00 124 ALA A O 1
ATOM 915 N N . LYS A 1 125 ? -26.570 3.174 42.361 1.00 98.06 125 LYS A N 1
ATOM 916 C CA . LYS A 1 125 ? -26.602 4.191 43.428 1.00 98.06 125 LYS A CA 1
ATOM 917 C C . LYS A 1 125 ? -27.988 4.298 44.072 1.00 98.06 125 LYS A C 1
ATOM 919 O O . LYS A 1 125 ? -28.108 4.196 45.290 1.00 98.06 125 LYS A O 1
ATOM 924 N N . ALA A 1 126 ? -29.046 4.407 43.265 1.00 97.75 126 ALA A N 1
ATOM 925 C CA . ALA A 1 126 ? -30.418 4.498 43.770 1.00 97.75 126 ALA A CA 1
ATOM 926 C C . ALA A 1 126 ? -30.852 3.243 44.554 1.00 97.75 126 ALA A C 1
ATOM 928 O O . ALA A 1 126 ? -31.604 3.340 45.522 1.00 97.75 126 ALA A O 1
ATOM 929 N N . LYS A 1 127 ? -30.355 2.057 44.179 1.00 98.38 127 LYS A N 1
ATOM 930 C CA . LYS A 1 127 ? -30.617 0.798 44.892 1.00 98.38 127 LYS A CA 1
ATOM 931 C C . LYS A 1 127 ? -29.949 0.761 46.270 1.00 98.38 127 LYS A C 1
ATOM 933 O O . LYS A 1 127 ? -30.548 0.232 47.206 1.00 98.38 127 LYS A O 1
ATOM 938 N N . VAL A 1 128 ? -28.730 1.290 46.399 1.00 98.12 128 VAL A N 1
ATOM 939 C CA . VAL A 1 128 ? -28.043 1.417 47.697 1.00 98.12 128 VAL A CA 1
ATOM 940 C C . VAL A 1 128 ? -28.811 2.373 48.607 1.00 98.12 128 VAL A C 1
ATOM 942 O O . VAL A 1 128 ? -29.116 2.007 49.741 1.00 98.12 128 VAL A O 1
ATOM 945 N N . GLU A 1 129 ? -29.214 3.535 48.090 1.00 97.94 129 GLU A N 1
ATOM 946 C CA . GLU A 1 129 ? -29.964 4.524 48.871 1.00 97.94 129 GLU A CA 1
ATOM 947 C C . GLU A 1 129 ? -31.343 4.003 49.297 1.00 97.94 129 GLU A C 1
ATOM 949 O O . GLU A 1 129 ? -31.729 4.134 50.454 1.00 97.94 129 GLU A O 1
ATOM 954 N N . LEU A 1 130 ? -32.049 3.289 48.412 1.00 97.94 130 LEU A N 1
ATOM 955 C CA . LEU A 1 130 ? -33.304 2.620 48.761 1.00 97.94 130 LEU A CA 1
ATOM 956 C C . LEU A 1 130 ? -33.126 1.621 49.914 1.00 97.94 130 LEU A C 1
ATOM 958 O O . LEU A 1 130 ? -33.960 1.564 50.817 1.00 97.94 130 LEU A O 1
ATOM 962 N N . LYS A 1 131 ? -32.046 0.826 49.902 1.00 98.12 131 LYS A N 1
ATOM 963 C CA . LYS A 1 131 ? -31.738 -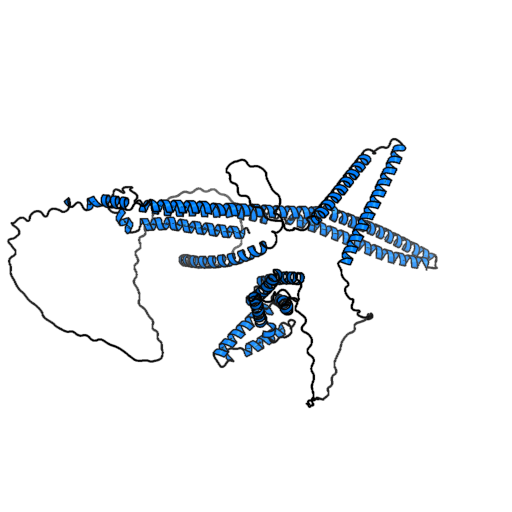0.105 51.000 1.00 98.12 131 LYS A CA 1
ATOM 964 C C . LYS A 1 131 ? -31.444 0.644 52.301 1.00 98.12 131 LYS A C 1
ATOM 966 O O . LYS A 1 131 ? -31.902 0.200 53.352 1.00 98.12 131 LYS A O 1
ATOM 971 N N . ARG A 1 132 ? -30.707 1.756 52.236 1.00 98.19 132 ARG A N 1
ATOM 972 C CA . ARG A 1 132 ? -30.393 2.607 53.392 1.00 98.19 132 ARG A CA 1
ATOM 973 C C . ARG A 1 132 ? -31.658 3.217 53.999 1.00 98.19 132 ARG A C 1
ATOM 975 O O . ARG A 1 132 ? -31.899 3.020 55.186 1.00 98.19 132 ARG A O 1
ATOM 982 N N . ALA A 1 133 ? -32.488 3.867 53.182 1.00 97.56 133 ALA A N 1
ATOM 983 C CA . ALA A 1 133 ? -33.749 4.470 53.612 1.00 97.56 133 ALA A CA 1
ATOM 984 C C . ALA A 1 133 ? -34.718 3.425 54.189 1.00 97.56 133 ALA A C 1
ATOM 986 O O . ALA A 1 133 ? -35.336 3.659 55.224 1.00 97.56 133 ALA A O 1
ATOM 987 N N . ARG A 1 134 ? -34.790 2.230 53.578 1.00 98.25 134 ARG A N 1
ATOM 988 C CA . ARG A 1 134 ? -35.594 1.114 54.100 1.00 98.25 134 ARG A CA 1
ATOM 989 C C . ARG A 1 134 ? -35.128 0.666 55.482 1.00 98.25 134 ARG A C 1
ATOM 991 O O . ARG A 1 134 ? -35.966 0.455 56.348 1.00 98.25 134 ARG A O 1
ATOM 998 N N . ARG A 1 135 ? -33.815 0.488 55.678 1.00 98.06 135 ARG A N 1
ATOM 999 C CA . ARG A 1 135 ? -33.258 0.087 56.980 1.00 98.06 135 ARG A CA 1
ATOM 1000 C C . ARG A 1 135 ? -33.618 1.111 58.051 1.00 98.06 135 ARG A C 1
ATOM 1002 O O . ARG A 1 135 ? -34.210 0.711 59.039 1.00 98.06 135 ARG A O 1
ATOM 1009 N N . ALA A 1 136 ? -33.363 2.396 57.798 1.00 97.56 136 ALA A N 1
ATOM 1010 C CA . ALA A 1 136 ? -33.692 3.473 58.733 1.00 97.56 136 ALA A CA 1
ATOM 1011 C C . ALA A 1 136 ? -35.184 3.487 59.112 1.00 97.56 136 ALA A C 1
ATOM 1013 O O . ALA A 1 136 ? -35.509 3.538 60.291 1.00 97.56 136 ALA A O 1
ATOM 1014 N N . TYR A 1 137 ? -36.086 3.377 58.129 1.00 97.56 137 TYR A N 1
ATOM 1015 C CA . TYR A 1 137 ? -37.533 3.333 58.372 1.00 97.56 137 TYR A CA 1
ATOM 1016 C C . TYR A 1 137 ? -37.978 2.118 59.206 1.00 97.56 137 TYR A C 1
ATOM 1018 O O . TYR A 1 137 ? -38.856 2.240 60.057 1.00 97.56 137 TYR A O 1
ATOM 1026 N N . VAL A 1 138 ? -37.391 0.940 58.962 1.00 97.62 138 VAL A N 1
ATOM 1027 C CA . VAL A 1 138 ? -37.747 -0.301 59.673 1.00 97.62 138 VAL A CA 1
ATOM 1028 C C . VAL A 1 138 ? -37.219 -0.306 61.108 1.00 97.62 138 VAL A C 1
ATOM 1030 O O . VAL A 1 138 ? -37.897 -0.826 61.987 1.00 97.62 138 VAL A O 1
ATOM 1033 N N . THR A 1 139 ? -36.029 0.249 61.347 1.00 97.88 139 THR A N 1
ATOM 1034 C CA . THR A 1 139 ? -35.380 0.221 62.666 1.00 97.88 139 THR A CA 1
ATOM 1035 C C . THR A 1 139 ? -35.816 1.344 63.607 1.00 97.88 139 THR A C 1
ATOM 1037 O O . THR A 1 139 ? -35.445 1.294 64.771 1.00 97.88 139 THR A O 1
ATOM 1040 N N . GLU A 1 140 ? -36.539 2.364 63.135 1.00 97.81 140 GLU A N 1
ATOM 1041 C CA . GLU A 1 140 ? -36.946 3.508 63.964 1.00 97.81 140 GLU A CA 1
ATOM 1042 C C . GLU A 1 140 ? -38.148 3.151 64.865 1.00 97.81 140 GLU A C 1
ATOM 1044 O O . GLU A 1 140 ? -39.224 2.835 64.340 1.00 97.81 140 GLU A O 1
ATOM 1049 N N . PRO A 1 141 ? -37.990 3.199 66.204 1.00 96.44 141 PRO A N 1
ATOM 1050 C CA . PRO A 1 141 ? -39.068 2.885 67.139 1.00 96.44 141 PRO A CA 1
ATOM 1051 C C . PRO A 1 141 ? -40.057 4.046 67.342 1.00 96.44 141 PRO A C 1
ATOM 1053 O O . PRO A 1 141 ? -41.231 3.790 67.600 1.00 96.44 141 PRO A O 1
ATOM 1056 N N . ASP A 1 142 ? -39.617 5.303 67.212 1.00 97.56 142 ASP A N 1
ATOM 1057 C CA . ASP A 1 142 ? -40.460 6.494 67.396 1.00 97.56 142 ASP A CA 1
ATOM 1058 C C . ASP A 1 142 ? -41.396 6.715 66.193 1.00 97.56 142 ASP A C 1
ATOM 1060 O O . ASP A 1 142 ? -40.949 6.867 65.053 1.00 97.56 142 ASP A O 1
ATOM 1064 N N . LEU A 1 143 ? -42.708 6.761 66.446 1.00 95.06 143 LEU A N 1
ATOM 1065 C CA . LEU A 1 143 ? -43.755 6.891 65.429 1.00 95.06 143 LEU A CA 1
ATOM 1066 C C . LEU A 1 143 ? -43.677 8.205 64.640 1.00 95.06 143 LEU A C 1
ATOM 1068 O O . LEU A 1 143 ? -43.876 8.192 63.421 1.00 95.06 143 LEU A O 1
ATOM 1072 N N . ASP A 1 144 ? -43.359 9.325 65.289 1.00 94.19 144 ASP A N 1
ATOM 1073 C CA . ASP A 1 144 ? -43.311 10.625 64.610 1.00 94.19 144 ASP A CA 1
ATOM 1074 C C . ASP A 1 144 ? -42.083 10.724 63.705 1.00 94.19 144 ASP A C 1
ATOM 1076 O O . ASP A 1 144 ? -42.156 11.173 62.552 1.00 94.19 144 ASP A O 1
ATOM 1080 N N . ARG A 1 145 ? -40.944 10.214 64.179 1.00 95.94 145 ARG A N 1
ATOM 1081 C CA . ARG A 1 145 ? -39.726 10.105 63.373 1.00 95.94 145 ARG A CA 1
ATOM 1082 C C . ARG A 1 145 ? -39.887 9.100 62.236 1.00 95.94 145 ARG A C 1
ATOM 1084 O O . ARG A 1 145 ? -39.441 9.363 61.115 1.00 95.94 145 ARG A O 1
ATOM 1091 N N . LYS A 1 146 ? -40.606 8.005 62.474 1.00 96.25 146 LYS A N 1
ATOM 1092 C CA . LYS A 1 146 ? -40.951 7.007 61.459 1.00 96.25 146 LYS A CA 1
ATOM 1093 C C . LYS A 1 146 ? -41.826 7.585 60.347 1.00 96.25 146 LYS A C 1
ATOM 1095 O O . LYS A 1 146 ? -41.534 7.323 59.181 1.00 96.25 146 LYS A O 1
ATOM 1100 N N . ARG A 1 147 ? -42.811 8.440 60.661 1.00 94.81 147 ARG A N 1
ATOM 1101 C CA . ARG A 1 147 ? -43.599 9.184 59.653 1.00 94.81 147 ARG A CA 1
ATOM 1102 C C . ARG A 1 147 ? -42.717 10.069 58.765 1.00 94.81 147 ARG A C 1
ATOM 1104 O O . ARG A 1 147 ? -42.902 10.108 57.551 1.00 94.81 147 ARG A O 1
ATOM 1111 N N . ARG A 1 148 ? -41.700 10.734 59.328 1.00 93.62 148 ARG A N 1
ATOM 1112 C CA . ARG A 1 148 ? -40.724 11.516 58.535 1.00 93.62 148 ARG A CA 1
ATOM 1113 C C . ARG A 1 148 ? -39.852 10.621 57.645 1.00 93.62 148 ARG A C 1
ATOM 1115 O O . ARG A 1 148 ? -39.582 10.964 56.492 1.00 93.62 148 ARG A O 1
ATOM 1122 N N . LEU A 1 149 ? -39.429 9.462 58.152 1.00 97.00 149 LEU A N 1
ATOM 1123 C CA . LEU A 1 149 ? -38.652 8.478 57.390 1.00 97.00 149 LEU A CA 1
ATOM 1124 C C . LEU A 1 149 ? -39.474 7.787 56.293 1.00 97.00 149 LEU A C 1
ATOM 1126 O O . LEU A 1 149 ? -38.903 7.393 55.277 1.00 97.00 149 LEU A O 1
ATOM 1130 N N . GLU A 1 150 ? -40.794 7.683 56.450 1.00 96.94 150 GLU A N 1
ATOM 1131 C CA . GLU A 1 150 ? -41.698 7.139 55.433 1.00 96.94 150 GLU A CA 1
ATOM 1132 C C . GLU A 1 150 ? -41.631 7.946 54.133 1.00 96.94 150 GLU A C 1
ATOM 1134 O O . GLU A 1 150 ? -41.451 7.372 53.057 1.00 96.94 150 GLU A O 1
ATOM 1139 N N . ALA A 1 151 ? -41.674 9.278 54.232 1.00 95.31 151 ALA A N 1
ATOM 1140 C CA . ALA A 1 151 ? -41.533 10.168 53.082 1.00 95.31 151 ALA A CA 1
ATOM 1141 C C . ALA A 1 151 ? -40.168 9.993 52.387 1.00 95.31 151 ALA A C 1
ATOM 1143 O O . ALA A 1 151 ? -40.099 9.914 51.157 1.00 95.31 151 ALA A O 1
ATOM 1144 N N . SER A 1 152 ? -39.087 9.856 53.165 1.00 96.12 152 SER A N 1
ATOM 1145 C CA . SER A 1 152 ? -37.736 9.592 52.643 1.00 96.12 152 SER A CA 1
ATOM 1146 C C . SER A 1 152 ? -37.645 8.238 51.926 1.00 96.12 152 SER A C 1
ATOM 1148 O O . SER A 1 152 ? -37.136 8.146 50.804 1.00 96.12 152 SER A O 1
ATOM 1150 N N . TYR A 1 153 ? -38.215 7.181 52.512 1.00 97.69 153 TYR A N 1
ATOM 1151 C CA . TYR A 1 153 ? -38.278 5.859 51.891 1.00 97.69 153 TYR A CA 1
ATOM 1152 C C . TYR A 1 153 ? -39.121 5.864 50.606 1.00 97.69 153 TYR A C 1
ATOM 1154 O O . TYR A 1 153 ? -38.693 5.311 49.586 1.00 97.69 153 TYR A O 1
ATOM 1162 N N . ALA A 1 154 ? -40.279 6.530 50.611 1.00 97.25 154 ALA A N 1
ATOM 1163 C CA . ALA A 1 154 ? -41.127 6.692 49.434 1.00 97.25 154 ALA A CA 1
ATOM 1164 C C . ALA A 1 154 ? -40.396 7.443 48.304 1.00 97.25 154 ALA A C 1
ATOM 1166 O O . ALA A 1 154 ? -40.428 7.004 47.147 1.00 97.25 154 ALA A O 1
ATOM 1167 N N . ALA A 1 155 ? -39.665 8.513 48.633 1.00 97.06 155 ALA A N 1
ATOM 1168 C CA . ALA A 1 155 ? -38.837 9.254 47.684 1.00 97.06 155 ALA A CA 1
ATOM 1169 C C . ALA A 1 155 ? -37.713 8.380 47.100 1.00 97.06 155 ALA A C 1
ATOM 1171 O O . ALA A 1 155 ? -37.576 8.286 45.877 1.00 97.06 155 ALA A O 1
ATOM 1172 N N . ALA A 1 156 ? -36.962 7.659 47.940 1.00 97.50 156 ALA A N 1
ATOM 1173 C CA . ALA A 1 156 ? -35.910 6.745 47.493 1.00 97.50 156 ALA A CA 1
ATOM 1174 C C . ALA A 1 156 ? -36.462 5.621 46.595 1.00 97.50 156 ALA A C 1
ATOM 1176 O O . ALA A 1 156 ? -35.849 5.263 45.584 1.00 97.50 156 ALA A O 1
ATOM 1177 N N . ARG A 1 157 ? -37.659 5.098 46.903 1.00 98.25 157 ARG A N 1
ATOM 1178 C CA . ARG A 1 157 ? -38.353 4.091 46.082 1.00 98.25 157 ARG A CA 1
ATOM 1179 C C . ARG A 1 157 ? -38.746 4.651 44.719 1.00 98.25 157 ARG A C 1
ATOM 1181 O O . ARG A 1 157 ? -38.534 3.977 43.706 1.00 98.25 157 ARG A O 1
ATOM 1188 N N . LYS A 1 158 ? -39.275 5.878 44.670 1.00 97.94 158 LYS A N 1
ATOM 1189 C CA . LYS A 1 158 ? -39.610 6.572 43.416 1.00 97.94 158 LYS A CA 1
ATOM 1190 C C . LYS A 1 158 ? -38.360 6.787 42.555 1.00 97.94 158 LYS A C 1
ATOM 1192 O O . LYS A 1 158 ? -38.393 6.462 41.368 1.00 97.94 158 LYS A O 1
ATOM 1197 N N . THR A 1 159 ? -37.252 7.222 43.156 1.00 97.81 159 THR A N 1
ATOM 1198 C CA . THR A 1 159 ? -35.953 7.411 42.482 1.00 97.81 159 THR A CA 1
ATOM 1199 C C . THR A 1 159 ? -35.366 6.097 41.959 1.00 97.81 159 THR A C 1
ATOM 1201 O O . THR A 1 159 ? -34.922 6.023 40.815 1.00 97.81 159 THR A O 1
ATOM 1204 N N . ALA A 1 160 ? -35.408 5.016 42.740 1.00 97.56 160 ALA A N 1
ATOM 1205 C CA . ALA A 1 160 ? -34.953 3.706 42.272 1.00 97.56 160 ALA A CA 1
ATOM 1206 C C . ALA A 1 160 ? -35.821 3.165 41.121 1.00 97.56 160 ALA A C 1
ATOM 1208 O O . ALA A 1 160 ? -35.296 2.586 40.167 1.00 97.56 160 ALA A O 1
ATOM 1209 N N . SER A 1 161 ? -37.139 3.383 41.176 1.00 97.56 161 SER A N 1
ATOM 1210 C CA . SER A 1 161 ? -38.074 3.006 40.109 1.00 97.56 161 SER A CA 1
ATOM 1211 C C . SER A 1 161 ? -37.816 3.785 38.814 1.00 97.56 161 SER A C 1
ATOM 1213 O O . SER A 1 161 ? -37.727 3.184 37.740 1.00 97.56 161 SER A O 1
ATOM 1215 N N . SER A 1 162 ? -37.623 5.106 38.892 1.00 97.62 162 SER A N 1
ATOM 1216 C CA . SER A 1 162 ? -37.304 5.932 37.720 1.00 97.62 162 SER A CA 1
ATOM 1217 C C . SER A 1 162 ? -35.936 5.578 37.124 1.00 97.62 162 SER A C 1
ATOM 1219 O O . SER A 1 162 ? -35.831 5.403 35.907 1.00 97.62 162 SER A O 1
ATOM 1221 N N . ALA A 1 163 ? -34.913 5.359 37.958 1.00 97.81 163 ALA A N 1
ATOM 1222 C CA . ALA A 1 163 ? -33.591 4.918 37.516 1.00 97.81 163 ALA A CA 1
ATOM 1223 C C . ALA A 1 163 ? -33.636 3.534 36.842 1.00 97.81 163 ALA A C 1
ATOM 1225 O O . ALA A 1 163 ? -33.003 3.333 35.805 1.00 97.81 163 ALA A O 1
ATOM 1226 N N . ARG A 1 164 ? -34.449 2.597 37.359 1.00 98.25 164 ARG A N 1
ATOM 1227 C CA . ARG A 1 164 ? -34.685 1.293 36.714 1.00 98.25 164 ARG A CA 1
ATOM 1228 C C . ARG A 1 164 ? -35.315 1.458 35.334 1.00 98.25 164 ARG A C 1
ATOM 1230 O O . ARG A 1 164 ? -34.843 0.847 34.380 1.00 98.25 164 ARG A O 1
ATOM 1237 N N . LYS A 1 165 ? -36.356 2.291 35.206 1.00 98.00 165 LYS A N 1
ATOM 1238 C CA . LYS A 1 165 ? -36.996 2.575 33.909 1.00 98.00 165 LYS A CA 1
ATOM 1239 C C . LYS A 1 165 ? -35.990 3.160 32.911 1.00 98.00 165 LYS A C 1
ATOM 1241 O O . LYS A 1 165 ? -35.966 2.730 31.760 1.00 98.00 165 LYS A O 1
ATOM 1246 N N . LYS A 1 166 ? -35.125 4.084 33.351 1.00 98.12 166 LYS A N 1
ATOM 1247 C CA . LYS A 1 166 ? -34.052 4.659 32.522 1.00 98.12 166 LYS A CA 1
ATOM 1248 C C . LYS A 1 166 ? -33.049 3.596 32.063 1.00 98.12 166 LYS A C 1
ATOM 1250 O O . LYS A 1 166 ? -32.733 3.552 30.879 1.00 98.12 166 LYS A O 1
ATOM 1255 N N . LEU A 1 167 ? -32.613 2.711 32.963 1.00 98.25 167 LEU A N 1
ATOM 1256 C CA . LEU A 1 167 ? -31.725 1.591 32.633 1.00 98.25 167 LEU A CA 1
ATOM 1257 C C . LEU A 1 167 ? -32.343 0.653 31.590 1.00 98.25 167 LEU A C 1
ATOM 1259 O O . LEU A 1 167 ? -31.688 0.326 30.606 1.00 98.25 167 LEU A O 1
ATOM 1263 N N . VAL A 1 168 ? -33.606 0.254 31.771 1.00 98.12 168 VAL A N 1
ATOM 1264 C CA . VAL A 1 168 ? -34.306 -0.629 30.822 1.00 98.12 168 VAL A CA 1
ATOM 1265 C C . VAL A 1 168 ? -34.419 0.022 29.442 1.00 98.12 168 VAL A C 1
ATOM 1267 O O . VAL A 1 168 ? -34.157 -0.635 28.437 1.00 98.12 168 VAL A O 1
ATOM 1270 N N . ARG A 1 169 ? -34.748 1.320 29.378 1.00 98.12 169 ARG A N 1
ATOM 1271 C CA . ARG A 1 169 ? -34.801 2.074 28.114 1.00 98.12 169 ARG A CA 1
ATOM 1272 C C . ARG A 1 169 ? -33.433 2.152 27.435 1.00 98.12 169 ARG A C 1
ATOM 1274 O O . ARG A 1 169 ? -33.346 1.857 26.249 1.00 98.12 169 ARG A O 1
ATOM 1281 N N . ALA A 1 170 ? -32.380 2.492 28.180 1.00 97.81 170 ALA A N 1
ATOM 1282 C CA . ALA A 1 170 ? -31.022 2.576 27.645 1.00 97.81 170 ALA A CA 1
ATOM 1283 C C . ALA A 1 170 ? -30.517 1.213 27.144 1.00 97.81 170 ALA A C 1
ATOM 1285 O O . ALA A 1 170 ? -29.948 1.129 26.062 1.00 97.81 170 ALA A O 1
ATOM 1286 N N . HIS A 1 171 ? -30.794 0.134 27.883 1.00 98.12 171 HIS A N 1
ATOM 1287 C CA . HIS A 1 171 ? -30.462 -1.227 27.465 1.00 98.12 171 HIS A CA 1
ATOM 1288 C C . HIS A 1 171 ? -31.209 -1.639 26.190 1.00 98.12 171 HIS A C 1
ATOM 1290 O O . HIS A 1 171 ? -30.596 -2.166 25.267 1.00 98.12 171 HIS A O 1
ATOM 1296 N N . LYS A 1 172 ? -32.525 -1.377 26.115 1.00 97.50 172 LYS A N 1
ATOM 1297 C CA . LYS A 1 172 ? -33.321 -1.662 24.911 1.00 97.50 172 LYS A CA 1
ATOM 1298 C C . LYS A 1 172 ? -32.772 -0.898 23.704 1.00 97.50 172 LYS A C 1
ATOM 1300 O O . LYS A 1 172 ? -32.557 -1.509 22.670 1.00 97.50 172 LYS A O 1
ATOM 1305 N N . ALA A 1 173 ? -32.488 0.397 23.856 1.00 95.81 173 ALA A N 1
ATOM 1306 C CA . ALA A 1 173 ? -31.935 1.223 22.784 1.00 95.81 173 ALA A CA 1
ATOM 1307 C C . ALA A 1 173 ? -30.559 0.728 22.308 1.00 95.81 173 ALA A C 1
ATOM 1309 O O . ALA A 1 173 ? -30.355 0.577 21.106 1.00 95.81 173 ALA A O 1
ATOM 1310 N N . ALA A 1 174 ? -29.642 0.424 23.234 1.00 96.75 174 ALA A N 1
ATOM 1311 C CA . ALA A 1 174 ? -28.321 -0.105 22.898 1.00 96.75 174 ALA A CA 1
ATOM 1312 C C . ALA A 1 174 ? -28.414 -1.452 22.170 1.00 96.75 174 ALA A C 1
ATOM 1314 O O . ALA A 1 174 ? -27.765 -1.637 21.144 1.00 96.75 174 ALA A O 1
ATOM 1315 N N . ARG A 1 175 ? -29.274 -2.360 22.647 1.00 97.69 175 ARG A N 1
ATOM 1316 C CA . ARG A 1 175 ? -29.491 -3.664 22.012 1.00 97.69 175 ARG A CA 1
ATOM 1317 C C . ARG A 1 175 ? -30.100 -3.533 20.620 1.00 97.69 175 ARG A C 1
ATOM 1319 O O . ARG A 1 175 ? -29.538 -4.067 19.679 1.00 97.69 175 ARG A O 1
ATOM 1326 N N . THR A 1 176 ? -31.181 -2.769 20.465 1.00 97.25 176 THR A N 1
ATOM 1327 C CA . THR A 1 176 ? -31.797 -2.533 19.150 1.00 97.25 176 THR A CA 1
ATOM 1328 C C . THR A 1 176 ? -30.810 -1.896 18.172 1.00 97.25 176 THR A C 1
ATOM 1330 O O . THR A 1 176 ? -30.799 -2.251 16.996 1.00 97.25 176 THR A O 1
ATOM 1333 N N . PHE A 1 177 ? -29.948 -0.985 18.638 1.00 97.56 177 PHE A N 1
ATOM 1334 C CA . PHE A 1 177 ? -28.909 -0.412 17.788 1.00 97.56 177 PHE A CA 1
ATOM 1335 C C . PHE A 1 177 ? -27.839 -1.439 17.407 1.00 97.56 177 PHE A C 1
ATOM 1337 O O . PHE A 1 177 ? -27.463 -1.484 16.241 1.00 97.56 177 PHE A O 1
ATOM 1344 N N . ALA A 1 178 ? -27.368 -2.260 18.348 1.00 97.31 178 ALA A N 1
ATOM 1345 C CA . ALA A 1 178 ? -26.391 -3.317 18.082 1.00 97.31 178 ALA A CA 1
ATOM 1346 C C . ALA A 1 178 ? -26.940 -4.377 17.110 1.00 97.31 178 ALA A C 1
ATOM 1348 O O . ALA A 1 178 ? -26.250 -4.769 16.166 1.00 97.31 178 ALA A O 1
ATOM 1349 N N . ASP A 1 179 ? -28.201 -4.772 17.281 1.00 97.19 179 ASP A N 1
ATOM 1350 C CA . ASP A 1 179 ? -28.893 -5.697 16.383 1.00 97.19 179 ASP A CA 1
ATOM 1351 C C . ASP A 1 179 ? -28.998 -5.082 14.977 1.00 97.19 179 ASP A C 1
ATOM 1353 O O . ASP A 1 179 ? -28.588 -5.699 13.997 1.00 97.19 179 ASP A O 1
ATOM 1357 N N . ALA A 1 180 ? -29.441 -3.825 14.852 1.00 97.44 180 ALA A N 1
ATOM 1358 C CA . ALA A 1 180 ? -29.498 -3.135 13.560 1.00 97.44 180 ALA A CA 1
ATOM 1359 C C . ALA A 1 180 ? -28.108 -2.936 12.928 1.00 97.44 180 ALA A C 1
ATOM 1361 O O . ALA A 1 180 ? -27.952 -3.022 11.710 1.00 97.44 180 ALA A O 1
ATOM 1362 N N . LEU A 1 181 ? -27.090 -2.658 13.746 1.00 97.44 181 LEU A N 1
ATOM 1363 C CA . LEU A 1 181 ? -25.717 -2.472 13.292 1.00 97.44 181 LEU A CA 1
ATOM 1364 C C . LEU A 1 181 ? -25.188 -3.744 12.630 1.00 97.44 181 LEU A C 1
ATOM 1366 O O . LEU A 1 181 ? -24.677 -3.675 11.517 1.00 97.44 181 LEU A O 1
ATOM 1370 N N . THR A 1 182 ? -25.346 -4.882 13.300 1.00 96.94 182 THR A N 1
ATOM 1371 C CA . THR A 1 182 ? -24.838 -6.182 12.842 1.00 96.94 182 THR A CA 1
ATOM 1372 C C . THR A 1 182 ? -25.636 -6.753 11.674 1.00 96.94 182 THR A C 1
ATOM 1374 O O . THR A 1 182 ? -25.043 -7.313 10.760 1.00 96.94 182 THR A O 1
ATOM 1377 N N . THR A 1 183 ? -26.959 -6.583 11.672 1.00 97.69 183 THR A N 1
ATOM 1378 C CA . THR A 1 183 ? -27.835 -7.192 10.656 1.00 97.69 183 THR A CA 1
ATOM 1379 C C . THR A 1 183 ? -27.939 -6.399 9.359 1.00 97.69 183 THR A C 1
ATOM 1381 O O . THR A 1 183 ? -28.125 -7.004 8.312 1.00 97.69 183 THR A O 1
ATOM 1384 N N . SER A 1 184 ? -27.836 -5.064 9.396 1.00 97.19 184 SER A N 1
ATOM 1385 C CA . SER A 1 184 ? -28.124 -4.236 8.210 1.00 97.19 184 SER A CA 1
ATOM 1386 C C . SER A 1 184 ? -27.107 -3.127 7.956 1.00 97.19 184 SER A C 1
ATOM 1388 O O . SER A 1 184 ? -26.571 -3.014 6.855 1.00 97.19 184 SER A O 1
ATOM 1390 N N . LYS A 1 185 ? -26.794 -2.299 8.959 1.00 97.88 185 LYS A N 1
ATOM 1391 C CA . LYS A 1 185 ? -26.036 -1.060 8.712 1.00 97.88 185 LYS A CA 1
ATOM 1392 C C . LYS A 1 185 ? -24.579 -1.317 8.340 1.00 97.88 185 LYS A C 1
ATOM 1394 O O . LYS A 1 185 ? -24.048 -0.662 7.448 1.00 97.88 185 LYS A O 1
ATOM 1399 N N . LEU A 1 186 ? -23.926 -2.227 9.055 1.00 97.44 186 LEU A N 1
ATOM 1400 C CA . LEU A 1 186 ? -22.511 -2.529 8.881 1.00 97.44 186 LEU A CA 1
ATOM 1401 C C . LEU A 1 186 ? -22.261 -3.433 7.654 1.00 97.44 186 LEU A C 1
ATOM 1403 O O . LEU A 1 186 ? -21.361 -3.096 6.886 1.00 97.44 186 LEU A O 1
ATOM 1407 N N . PRO A 1 187 ? -23.111 -4.443 7.355 1.00 98.25 187 PRO A N 1
ATOM 1408 C CA . PRO A 1 187 ? -23.113 -5.110 6.051 1.00 98.25 187 PRO A CA 1
ATOM 1409 C C . PRO A 1 187 ? -23.210 -4.141 4.867 1.00 98.25 187 PRO A C 1
ATOM 1411 O O . PRO A 1 187 ? -22.450 -4.274 3.918 1.00 98.25 187 PRO A O 1
ATOM 1414 N N . GLY A 1 188 ? -24.050 -3.101 4.944 1.00 97.50 188 GLY A N 1
ATOM 1415 C CA . GLY A 1 188 ? -24.133 -2.089 3.883 1.00 97.50 188 GLY A CA 1
ATOM 1416 C C . GLY A 1 188 ? -22.859 -1.247 3.707 1.00 97.50 188 GLY A C 1
ATOM 1417 O O . GLY A 1 188 ? -22.573 -0.782 2.606 1.00 97.50 188 GLY A O 1
ATOM 1418 N N . VAL A 1 189 ? -22.068 -1.046 4.769 1.00 98.31 189 VAL A N 1
ATOM 1419 C CA . VAL A 1 189 ? -20.740 -0.413 4.656 1.00 98.31 189 VAL A CA 1
ATOM 1420 C C . VAL A 1 189 ? -19.745 -1.369 4.006 1.00 98.31 189 VAL A C 1
ATOM 1422 O O . VAL A 1 189 ? -18.966 -0.933 3.165 1.00 98.31 189 VAL A O 1
ATOM 1425 N N . TYR A 1 190 ? -19.777 -2.651 4.372 1.00 98.25 190 TYR A N 1
ATOM 1426 C CA . TYR A 1 190 ? -18.897 -3.656 3.781 1.00 98.25 190 TYR A CA 1
ATOM 1427 C C . TYR A 1 190 ? -19.198 -3.913 2.312 1.00 98.25 190 TYR A C 1
ATOM 1429 O O . TYR A 1 190 ? -18.258 -3.904 1.533 1.00 98.25 190 TYR A O 1
ATOM 1437 N N . ALA A 1 191 ? -20.467 -4.018 1.919 1.00 97.94 191 ALA A N 1
ATOM 1438 C CA . ALA A 1 191 ? -20.854 -4.136 0.516 1.00 97.94 191 ALA A CA 1
ATOM 1439 C C . ALA A 1 191 ? -20.301 -2.965 -0.315 1.00 97.94 191 ALA A C 1
ATOM 1441 O O . ALA A 1 191 ? -19.663 -3.177 -1.335 1.00 97.94 191 ALA A O 1
ATOM 1442 N N . ALA A 1 192 ? -20.418 -1.729 0.183 1.00 97.56 192 ALA A N 1
ATOM 1443 C CA . ALA A 1 192 ? -19.865 -0.562 -0.507 1.00 97.56 192 ALA A CA 1
ATOM 1444 C C . ALA A 1 192 ? -18.324 -0.567 -0.604 1.00 97.56 192 ALA A C 1
ATOM 1446 O O . ALA A 1 192 ? -17.765 -0.007 -1.546 1.00 97.56 192 ALA A O 1
ATOM 1447 N N . LEU A 1 193 ? -17.626 -1.147 0.380 1.00 98.00 193 LEU A N 1
ATOM 1448 C CA . LEU A 1 193 ? -16.170 -1.325 0.325 1.00 98.00 193 LEU A CA 1
ATOM 1449 C C . LEU A 1 193 ? -15.778 -2.455 -0.632 1.00 98.00 193 LEU A C 1
ATOM 1451 O O . LEU A 1 193 ? -14.791 -2.323 -1.347 1.00 98.00 193 LEU A O 1
ATOM 1455 N N . GLU A 1 194 ? -16.555 -3.532 -0.659 1.00 98.06 194 GLU A N 1
ATOM 1456 C CA . GLU A 1 194 ? -16.370 -4.658 -1.566 1.00 98.06 194 GLU A CA 1
ATOM 1457 C C . GLU A 1 194 ? -16.581 -4.235 -3.022 1.00 98.06 194 GLU A C 1
ATOM 1459 O O . GLU A 1 194 ? -15.733 -4.521 -3.860 1.00 98.06 194 GLU A O 1
ATOM 1464 N N . ASP A 1 195 ? -17.638 -3.478 -3.319 1.00 97.62 195 ASP A N 1
ATOM 1465 C CA . ASP A 1 195 ? -17.887 -2.927 -4.655 1.00 97.62 195 ASP A CA 1
ATOM 1466 C C . ASP A 1 195 ? -16.743 -2.012 -5.108 1.00 97.62 195 ASP A C 1
ATOM 1468 O O . ASP A 1 195 ? -16.288 -2.092 -6.246 1.00 97.62 195 ASP A O 1
ATOM 1472 N N . LEU A 1 196 ? -16.211 -1.183 -4.201 1.00 97.75 196 LEU A N 1
ATOM 1473 C CA . LEU A 1 196 ? -15.048 -0.344 -4.494 1.00 97.75 196 LEU A CA 1
ATOM 1474 C C . LEU A 1 196 ? -13.806 -1.183 -4.822 1.00 97.75 196 LEU A C 1
ATOM 1476 O O . LEU A 1 196 ? -13.036 -0.815 -5.710 1.00 97.75 196 LEU A O 1
ATOM 1480 N N . GLU A 1 197 ? -13.606 -2.296 -4.122 1.00 97.94 197 GLU A N 1
ATOM 1481 C CA . GLU A 1 197 ? -12.482 -3.195 -4.368 1.00 97.94 197 GLU A CA 1
ATOM 1482 C C . GLU A 1 197 ? -12.655 -3.998 -5.665 1.00 97.94 197 GLU A C 1
ATOM 1484 O O . GLU A 1 197 ? -11.694 -4.146 -6.421 1.00 97.94 197 GLU A O 1
ATOM 1489 N N . ARG A 1 198 ? -13.879 -4.434 -5.993 1.00 97.88 198 ARG A N 1
ATOM 1490 C CA . ARG A 1 198 ? -14.195 -5.037 -7.298 1.00 97.88 198 ARG A CA 1
ATOM 1491 C C . ARG A 1 198 ? -13.949 -4.053 -8.437 1.00 97.88 198 ARG A C 1
ATOM 1493 O O . ARG A 1 198 ? -13.306 -4.419 -9.419 1.00 97.88 198 ARG A O 1
ATOM 1500 N N . ASP A 1 199 ? -14.379 -2.800 -8.290 1.00 97.31 199 ASP A N 1
ATOM 1501 C CA . ASP A 1 199 ? -14.121 -1.745 -9.274 1.00 97.31 199 ASP A CA 1
ATOM 1502 C C . ASP A 1 199 ? -12.616 -1.500 -9.448 1.00 97.31 199 ASP A C 1
ATOM 1504 O O . ASP A 1 199 ? -12.137 -1.334 -10.574 1.00 97.31 199 ASP A O 1
ATOM 1508 N N . ARG A 1 200 ? -11.849 -1.508 -8.346 1.00 97.56 200 ARG A N 1
ATOM 1509 C CA . ARG A 1 200 ? -10.384 -1.392 -8.379 1.00 97.56 200 ARG A CA 1
ATOM 1510 C C . ARG A 1 200 ? -9.770 -2.548 -9.162 1.00 97.56 200 ARG A C 1
ATOM 1512 O O . ARG A 1 200 ? -8.971 -2.304 -10.064 1.00 97.56 200 ARG A O 1
ATOM 1519 N N . GLY A 1 201 ? -10.150 -3.782 -8.832 1.00 97.38 201 GLY A N 1
ATOM 1520 C CA . GLY A 1 201 ? -9.674 -4.991 -9.504 1.00 97.38 201 GLY A CA 1
ATOM 1521 C C . GLY A 1 201 ? -9.997 -4.987 -10.998 1.00 97.38 201 GLY A C 1
ATOM 1522 O O . GLY A 1 201 ? -9.104 -5.188 -11.816 1.00 97.38 201 GLY A O 1
ATOM 1523 N N . SER A 1 202 ? -11.240 -4.660 -11.360 1.00 97.62 202 SER A N 1
ATOM 1524 C CA . SER A 1 202 ? -11.692 -4.541 -12.753 1.00 97.62 202 SER A CA 1
ATOM 1525 C C . SER A 1 202 ? -10.919 -3.464 -13.524 1.00 97.62 202 SER A C 1
ATOM 1527 O O . SER A 1 202 ? -10.440 -3.710 -14.632 1.00 97.62 202 SER A O 1
ATOM 1529 N N . THR A 1 203 ? -10.711 -2.293 -12.910 1.00 97.31 203 THR A N 1
ATOM 1530 C CA . THR A 1 203 ? -9.936 -1.196 -13.512 1.00 97.31 203 THR A CA 1
ATOM 1531 C C . THR A 1 203 ? -8.492 -1.618 -13.769 1.00 97.31 203 THR A C 1
ATOM 1533 O O . THR A 1 203 ? -7.982 -1.413 -14.867 1.00 97.31 203 THR A O 1
ATOM 1536 N N . VAL A 1 204 ? -7.833 -2.230 -12.780 1.00 98.00 204 VAL A N 1
ATOM 1537 C CA . VAL A 1 204 ? -6.449 -2.708 -12.921 1.00 98.00 204 VAL A CA 1
ATOM 1538 C C . VAL A 1 204 ? -6.357 -3.784 -14.000 1.00 98.00 204 VAL A C 1
ATOM 1540 O O . VAL A 1 204 ? -5.489 -3.689 -14.862 1.00 98.00 204 VAL A O 1
ATOM 1543 N N . ASN A 1 205 ? -7.266 -4.762 -14.002 1.00 98.00 205 ASN A N 1
ATOM 1544 C CA . ASN A 1 205 ? -7.274 -5.830 -14.999 1.00 98.00 205 ASN A CA 1
ATOM 1545 C C . ASN A 1 205 ? -7.443 -5.283 -16.427 1.00 98.00 205 ASN A C 1
ATOM 1547 O O . ASN A 1 205 ? -6.665 -5.607 -17.320 1.00 98.00 205 ASN A O 1
ATOM 1551 N N . SER A 1 206 ? -8.417 -4.390 -16.629 1.00 97.94 206 SER A N 1
ATOM 1552 C CA . SER A 1 206 ? -8.660 -3.735 -17.921 1.00 97.94 206 SER A CA 1
ATOM 1553 C C . SER A 1 206 ? -7.433 -2.955 -18.407 1.00 97.94 206 SER A C 1
ATOM 1555 O O . SER A 1 206 ? -7.009 -3.095 -19.555 1.00 97.94 206 SER A O 1
ATOM 1557 N N . VAL A 1 207 ? -6.806 -2.191 -17.509 1.00 98.19 207 VAL A N 1
ATOM 1558 C CA . VAL A 1 207 ? -5.597 -1.416 -17.808 1.00 98.19 207 VAL A CA 1
ATOM 1559 C C . VAL A 1 207 ? -4.413 -2.318 -18.174 1.00 98.19 207 VAL A C 1
ATOM 1561 O O . VAL A 1 207 ? -3.690 -2.007 -19.117 1.00 98.19 207 VAL A O 1
ATOM 1564 N N . LEU A 1 208 ? -4.224 -3.446 -17.486 1.00 98.31 208 LEU A N 1
ATOM 1565 C CA . LEU A 1 208 ? -3.160 -4.401 -17.811 1.00 98.31 208 LEU A CA 1
ATOM 1566 C C . LEU A 1 208 ? -3.387 -5.078 -19.167 1.00 98.31 208 LEU A C 1
ATOM 1568 O O . LEU A 1 208 ? -2.446 -5.198 -19.949 1.00 98.31 208 LEU A O 1
ATOM 1572 N N . HIS A 1 209 ? -4.626 -5.448 -19.498 1.00 98.25 209 HIS A N 1
ATOM 1573 C CA . HIS A 1 209 ? -4.952 -5.945 -20.836 1.00 98.25 209 HIS A CA 1
ATOM 1574 C C . HIS A 1 209 ? -4.666 -4.904 -21.923 1.00 98.25 209 HIS A C 1
ATOM 1576 O O . HIS A 1 209 ? -4.126 -5.247 -22.976 1.00 98.25 209 HIS A O 1
ATOM 1582 N N . ARG A 1 210 ? -4.984 -3.626 -21.672 1.00 98.31 210 ARG A N 1
ATOM 1583 C CA . ARG A 1 210 ? -4.648 -2.541 -22.603 1.00 98.31 210 ARG A CA 1
ATOM 1584 C C . ARG A 1 210 ? -3.152 -2.338 -22.745 1.00 98.31 210 ARG A C 1
ATOM 1586 O O . ARG A 1 210 ? -2.687 -2.242 -23.873 1.00 98.31 210 ARG A O 1
ATOM 1593 N N . PHE A 1 211 ? -2.407 -2.369 -21.648 1.00 98.44 211 PHE A N 1
ATOM 1594 C CA . PHE A 1 211 ? -0.951 -2.321 -21.679 1.00 98.44 211 PHE A CA 1
ATOM 1595 C C . PHE A 1 211 ? -0.361 -3.426 -22.569 1.00 98.44 211 PHE A C 1
ATOM 1597 O O . PHE A 1 211 ? 0.362 -3.124 -23.513 1.00 98.44 211 PHE A O 1
ATOM 1604 N N . VAL A 1 212 ? -0.740 -4.688 -22.337 1.00 98.19 212 VAL A N 1
ATOM 1605 C CA . VAL A 1 212 ? -0.257 -5.825 -23.140 1.00 98.19 212 VAL A CA 1
ATOM 1606 C C . VAL A 1 212 ? -0.640 -5.672 -24.614 1.00 98.19 212 VAL A C 1
ATOM 1608 O O . VAL A 1 212 ? 0.180 -5.937 -25.488 1.00 98.19 212 VAL A O 1
ATOM 1611 N N . SER A 1 213 ? -1.857 -5.206 -24.906 1.00 98.12 213 SER A N 1
ATOM 1612 C CA . SER A 1 213 ? -2.303 -4.954 -26.281 1.00 98.12 213 SER A CA 1
ATOM 1613 C C . SER A 1 213 ? -1.493 -3.853 -26.974 1.00 98.12 213 SER A C 1
ATOM 1615 O O . SER A 1 213 ? -1.167 -4.006 -28.148 1.00 98.12 213 SER A O 1
ATOM 1617 N N . ILE A 1 214 ? -1.181 -2.757 -26.273 1.00 98.00 214 ILE A N 1
ATOM 1618 C CA . ILE A 1 214 ? -0.387 -1.640 -26.803 1.00 98.00 214 ILE A CA 1
ATOM 1619 C C . ILE A 1 214 ? 1.043 -2.120 -27.072 1.00 98.00 214 ILE A C 1
ATOM 1621 O O . ILE A 1 214 ? 1.521 -2.011 -28.199 1.00 98.00 214 ILE A O 1
ATOM 1625 N N . SER A 1 215 ? 1.699 -2.739 -26.088 1.00 96.69 215 SER A N 1
ATOM 1626 C CA . SER A 1 215 ? 3.066 -3.255 -26.242 1.00 96.69 215 SER A CA 1
ATOM 1627 C C . SER A 1 215 ? 3.163 -4.359 -27.302 1.00 96.69 215 SER A C 1
ATOM 1629 O O . SER A 1 215 ? 4.126 -4.411 -28.063 1.00 96.69 215 SER A O 1
ATOM 1631 N N . GLY A 1 216 ? 2.142 -5.213 -27.412 1.00 96.81 216 GLY A N 1
ATOM 1632 C CA . GLY A 1 216 ? 2.075 -6.270 -28.421 1.00 96.81 216 GLY A CA 1
ATOM 1633 C C . GLY A 1 216 ? 1.986 -5.758 -29.863 1.00 96.81 216 GLY A C 1
ATOM 1634 O O . GLY A 1 216 ? 2.386 -6.474 -30.779 1.00 96.81 216 GLY A O 1
ATOM 1635 N N . SER A 1 217 ? 1.520 -4.522 -30.081 1.00 96.56 217 SER A N 1
ATOM 1636 C CA . SER A 1 217 ? 1.419 -3.915 -31.420 1.00 96.56 217 SER A CA 1
ATOM 1637 C C . SER A 1 217 ? 2.779 -3.573 -32.043 1.00 96.56 217 SER A C 1
ATOM 1639 O O . SER A 1 217 ? 2.899 -3.498 -33.267 1.00 96.56 217 SER A O 1
ATOM 1641 N N . VAL A 1 218 ? 3.824 -3.443 -31.218 1.00 96.62 218 VAL A N 1
ATOM 1642 C CA . VAL A 1 218 ? 5.176 -3.075 -31.660 1.00 96.62 218 VAL A CA 1
ATOM 1643 C C . VAL A 1 218 ? 5.858 -4.225 -32.405 1.00 96.62 218 VAL A C 1
ATOM 1645 O O . VAL A 1 218 ? 6.508 -4.009 -33.425 1.00 96.62 218 VAL A O 1
ATOM 1648 N N . VAL A 1 219 ? 5.677 -5.470 -31.952 1.00 96.00 219 VAL A N 1
ATOM 1649 C CA . VAL A 1 219 ? 6.389 -6.637 -32.507 1.00 96.00 219 VAL A CA 1
ATOM 1650 C C . VAL A 1 219 ? 6.067 -6.884 -33.993 1.00 96.00 219 VAL A C 1
ATOM 1652 O O . VAL A 1 219 ? 7.009 -7.017 -34.782 1.00 96.00 219 VAL A O 1
ATOM 1655 N N . PRO A 1 220 ? 4.792 -6.909 -34.439 1.00 96.81 220 PRO A N 1
ATOM 1656 C CA . PRO A 1 220 ? 4.472 -7.045 -35.861 1.00 96.81 220 PRO A CA 1
ATOM 1657 C C . PRO A 1 220 ? 5.029 -5.901 -36.716 1.00 96.81 220 PRO A C 1
ATOM 1659 O O . PRO A 1 220 ? 5.455 -6.134 -37.850 1.00 96.81 220 PRO A O 1
ATOM 1662 N N . ALA A 1 221 ? 5.059 -4.679 -36.178 1.00 92.62 221 ALA A N 1
ATOM 1663 C CA . ALA A 1 221 ? 5.590 -3.519 -36.883 1.00 92.62 221 ALA A CA 1
ATOM 1664 C C . ALA A 1 221 ? 7.112 -3.610 -37.061 1.00 92.62 221 ALA A C 1
ATOM 1666 O O . ALA A 1 221 ? 7.601 -3.399 -38.169 1.00 92.62 221 ALA A O 1
ATOM 1667 N N . ILE A 1 222 ? 7.851 -4.020 -36.022 1.00 92.75 222 ILE A N 1
ATOM 1668 C CA . ILE A 1 222 ? 9.295 -4.292 -36.116 1.00 92.75 222 ILE A CA 1
ATOM 1669 C C . ILE A 1 222 ? 9.564 -5.387 -37.151 1.00 92.75 222 ILE A C 1
ATOM 1671 O O . ILE A 1 222 ? 10.426 -5.228 -38.009 1.00 92.75 222 ILE A O 1
ATOM 1675 N N . LYS A 1 223 ? 8.798 -6.483 -37.130 1.00 95.62 223 LYS A N 1
ATOM 1676 C CA . LYS A 1 223 ? 8.962 -7.566 -38.110 1.00 95.62 223 LYS A CA 1
ATOM 1677 C C . LYS A 1 223 ? 8.762 -7.071 -39.547 1.00 95.62 223 LYS A C 1
ATOM 1679 O O . LYS A 1 223 ? 9.557 -7.399 -40.425 1.00 95.62 223 LYS A O 1
ATOM 1684 N N . THR A 1 224 ? 7.716 -6.278 -39.776 1.00 93.81 224 THR A N 1
ATOM 1685 C CA . THR A 1 224 ? 7.413 -5.690 -41.091 1.00 93.81 224 THR A CA 1
ATOM 1686 C C . THR A 1 224 ? 8.524 -4.740 -41.535 1.00 93.81 224 THR A C 1
ATOM 1688 O O . THR A 1 224 ? 8.959 -4.795 -42.681 1.00 93.81 224 THR A O 1
ATOM 1691 N N . ALA A 1 225 ? 9.044 -3.930 -40.610 1.00 90.75 225 ALA A N 1
ATOM 1692 C CA . ALA A 1 225 ? 10.175 -3.044 -40.846 1.00 90.75 225 ALA A CA 1
ATOM 1693 C C . ALA A 1 225 ? 11.437 -3.805 -41.261 1.00 90.75 225 ALA A C 1
ATOM 1695 O O . ALA A 1 225 ? 12.020 -3.493 -42.293 1.00 90.75 225 ALA A O 1
ATOM 1696 N N . CYS A 1 226 ? 11.837 -4.829 -40.504 1.00 93.44 226 CYS A N 1
ATOM 1697 C CA . CYS A 1 226 ? 13.016 -5.633 -40.824 1.00 93.44 226 CYS A CA 1
ATOM 1698 C C . CYS A 1 226 ? 12.895 -6.311 -42.195 1.00 93.44 226 CYS A C 1
ATOM 1700 O O . CYS A 1 226 ? 13.875 -6.371 -42.933 1.00 93.44 226 CYS A O 1
ATOM 1702 N N . PHE A 1 227 ? 11.701 -6.788 -42.559 1.00 95.56 227 PHE A N 1
ATOM 1703 C CA . PHE A 1 227 ? 11.466 -7.383 -43.875 1.00 95.56 227 PHE A CA 1
ATOM 1704 C C . PHE A 1 227 ? 11.552 -6.353 -45.011 1.00 95.56 227 PHE A C 1
ATOM 1706 O O . PHE A 1 227 ? 12.155 -6.636 -46.047 1.00 95.56 227 PHE A O 1
ATOM 1713 N N . ALA A 1 228 ? 10.991 -5.156 -44.811 1.00 90.69 228 ALA A N 1
ATOM 1714 C CA . ALA A 1 228 ? 11.102 -4.062 -45.772 1.00 90.69 228 ALA A CA 1
ATOM 1715 C C . ALA A 1 228 ? 12.569 -3.655 -45.975 1.00 90.69 228 ALA A C 1
ATOM 1717 O O . ALA A 1 228 ? 13.029 -3.604 -47.107 1.00 90.69 228 ALA A O 1
ATOM 1718 N N . LEU A 1 229 ? 13.326 -3.487 -44.885 1.00 92.00 229 LEU A N 1
ATOM 1719 C CA . LEU A 1 229 ? 14.762 -3.192 -44.927 1.00 92.00 229 LEU A CA 1
ATOM 1720 C C . LEU A 1 229 ? 15.551 -4.259 -45.691 1.00 92.00 229 LEU A C 1
ATOM 1722 O O . LEU A 1 229 ? 16.340 -3.933 -46.573 1.00 92.00 229 LEU A O 1
ATOM 1726 N N . TYR A 1 230 ? 15.318 -5.534 -45.373 1.00 95.88 230 TYR A N 1
ATOM 1727 C CA . TYR A 1 230 ? 15.961 -6.653 -46.060 1.00 95.88 230 TYR A CA 1
ATOM 1728 C C . TYR A 1 230 ? 15.670 -6.637 -47.567 1.00 95.88 230 TYR A C 1
ATOM 1730 O O . TYR A 1 230 ? 16.577 -6.822 -48.375 1.00 95.88 230 TYR A O 1
ATOM 1738 N N . SER A 1 231 ? 14.419 -6.358 -47.941 1.00 95.62 231 SER A N 1
ATOM 1739 C CA . SER A 1 231 ? 14.001 -6.268 -49.342 1.00 95.62 231 SER A CA 1
ATOM 1740 C C . SER A 1 231 ? 14.648 -5.079 -50.059 1.00 95.62 231 SER A C 1
ATOM 1742 O O . SER A 1 231 ? 15.101 -5.237 -51.187 1.00 95.62 231 SER A O 1
ATOM 1744 N N . SER A 1 232 ? 14.750 -3.918 -49.402 1.00 94.62 232 SER A N 1
ATOM 1745 C CA . SER A 1 232 ? 15.398 -2.724 -49.959 1.00 94.62 232 SER A CA 1
ATOM 1746 C C . SER A 1 232 ? 16.892 -2.930 -50.195 1.00 94.62 232 SER A C 1
ATOM 1748 O O . SER A 1 232 ? 17.400 -2.547 -51.241 1.00 94.62 232 SER A O 1
ATOM 1750 N N . VAL A 1 233 ? 17.595 -3.588 -49.267 1.00 93.62 233 VAL A N 1
ATOM 1751 C CA . VAL A 1 233 ? 19.017 -3.931 -49.447 1.00 93.62 233 VAL A CA 1
ATOM 1752 C C . VAL A 1 233 ? 19.199 -4.948 -50.575 1.00 93.62 233 VAL A C 1
ATOM 1754 O O . VAL A 1 233 ? 20.122 -4.822 -51.372 1.00 93.62 233 VAL A O 1
ATOM 1757 N N . GLY A 1 234 ? 18.304 -5.935 -50.683 1.00 94.56 234 GLY A N 1
ATOM 1758 C CA . GLY A 1 234 ? 18.324 -6.909 -51.777 1.00 94.56 234 GLY A CA 1
ATOM 1759 C C . GLY A 1 234 ? 17.995 -6.323 -53.156 1.00 94.56 234 GLY A C 1
ATOM 1760 O O . GLY A 1 234 ? 18.278 -6.970 -54.159 1.00 94.56 234 GLY A O 1
ATOM 1761 N N . ALA A 1 235 ? 17.411 -5.123 -53.213 1.00 95.00 235 ALA A N 1
ATOM 1762 C CA . ALA A 1 235 ? 17.085 -4.414 -54.449 1.00 95.00 235 ALA A CA 1
ATOM 1763 C C . ALA A 1 235 ? 18.225 -3.514 -54.964 1.00 95.00 235 ALA A C 1
ATOM 1765 O O . ALA A 1 235 ? 18.056 -2.865 -55.995 1.00 95.00 235 ALA A O 1
ATOM 1766 N N . VAL A 1 236 ? 19.364 -3.455 -54.261 1.00 95.69 236 VAL A N 1
ATOM 1767 C CA . VAL A 1 236 ? 20.546 -2.715 -54.721 1.00 95.69 236 VAL A CA 1
ATOM 1768 C C . VAL A 1 236 ? 21.157 -3.431 -55.927 1.00 95.69 236 VAL A C 1
ATOM 1770 O O . VAL A 1 236 ? 21.593 -4.578 -55.825 1.00 95.69 236 VAL A O 1
ATOM 1773 N N . ASP A 1 237 ? 21.215 -2.732 -57.055 1.00 95.81 237 ASP A N 1
ATOM 1774 C CA . ASP A 1 237 ? 21.779 -3.188 -58.321 1.00 95.81 237 ASP A CA 1
ATOM 1775 C C . ASP A 1 237 ? 23.024 -2.353 -58.647 1.00 95.81 237 ASP A C 1
ATOM 1777 O O . ASP A 1 237 ? 22.962 -1.245 -59.185 1.00 95.81 237 ASP A O 1
ATOM 1781 N N . VAL A 1 238 ? 24.182 -2.902 -58.277 1.00 94.75 238 VAL A N 1
ATOM 1782 C CA . VAL A 1 238 ? 25.482 -2.238 -58.435 1.00 94.75 238 VAL A CA 1
ATOM 1783 C C . VAL A 1 238 ? 25.806 -1.986 -59.908 1.00 94.75 238 VAL A C 1
ATOM 1785 O O . VAL A 1 238 ? 26.393 -0.954 -60.234 1.00 94.75 238 VAL A O 1
ATOM 1788 N N . ASP A 1 239 ? 25.415 -2.893 -60.804 1.00 94.12 239 ASP A N 1
ATOM 1789 C CA . ASP A 1 239 ? 25.704 -2.768 -62.232 1.00 94.12 239 ASP A CA 1
ATOM 1790 C C . ASP A 1 239 ? 24.855 -1.658 -62.862 1.00 94.12 239 ASP A C 1
ATOM 1792 O O . ASP A 1 239 ? 25.372 -0.848 -63.640 1.00 94.12 239 ASP A O 1
ATOM 1796 N N . ALA A 1 240 ? 23.574 -1.564 -62.484 1.00 91.06 240 ALA A N 1
ATOM 1797 C CA . ALA A 1 240 ? 22.705 -0.465 -62.896 1.00 91.06 240 ALA A CA 1
ATOM 1798 C C . ALA A 1 240 ? 23.209 0.891 -62.372 1.00 91.06 240 ALA A C 1
ATOM 1800 O O . ALA A 1 240 ? 23.261 1.862 -63.134 1.00 91.06 240 ALA A O 1
ATOM 1801 N N . ASP A 1 241 ? 23.641 0.950 -61.109 1.00 91.44 241 ASP A N 1
ATOM 1802 C CA . ASP A 1 241 ? 24.184 2.164 -60.492 1.00 91.44 241 ASP A CA 1
ATOM 1803 C C . ASP A 1 241 ? 25.486 2.617 -61.175 1.00 91.44 241 ASP A C 1
ATOM 1805 O O . ASP A 1 241 ? 25.651 3.800 -61.494 1.00 91.44 241 ASP A O 1
ATOM 1809 N N . LEU A 1 242 ? 26.400 1.685 -61.471 1.00 89.25 242 LEU A N 1
ATOM 1810 C CA . LEU A 1 242 ? 27.638 1.964 -62.208 1.00 89.25 242 LEU A CA 1
ATOM 1811 C C . LEU A 1 242 ? 27.357 2.422 -63.641 1.00 89.25 242 LEU A C 1
ATOM 1813 O O . LEU A 1 242 ? 27.973 3.382 -64.112 1.00 89.25 242 LEU A O 1
ATOM 1817 N N . ALA A 1 243 ? 26.421 1.774 -64.336 1.00 88.62 243 ALA A N 1
ATOM 1818 C CA . ALA A 1 243 ? 26.026 2.169 -65.683 1.00 88.62 243 ALA A CA 1
ATOM 1819 C C . ALA A 1 243 ? 25.434 3.588 -65.699 1.00 88.62 243 ALA A C 1
ATOM 1821 O O . ALA A 1 243 ? 25.803 4.394 -66.560 1.00 88.62 243 ALA A O 1
ATOM 1822 N N . ALA A 1 244 ? 24.577 3.919 -64.726 1.00 86.00 244 ALA A N 1
ATOM 1823 C CA . ALA A 1 244 ? 24.020 5.258 -64.551 1.00 86.00 244 ALA A CA 1
ATOM 1824 C C . ALA A 1 244 ? 25.115 6.295 -64.256 1.00 86.00 244 ALA A C 1
ATOM 1826 O O . ALA A 1 244 ? 25.142 7.362 -64.876 1.00 86.00 244 ALA A O 1
ATOM 1827 N N . PHE A 1 245 ? 26.066 5.965 -63.377 1.00 85.38 245 PHE A N 1
ATOM 1828 C CA . PHE A 1 245 ? 27.200 6.831 -63.060 1.00 85.38 245 PHE A CA 1
ATOM 1829 C C . PHE A 1 245 ? 28.073 7.123 -64.283 1.00 85.38 245 PHE A C 1
ATOM 1831 O O . PHE A 1 245 ? 28.359 8.290 -64.576 1.00 85.38 245 PHE A O 1
ATOM 1838 N N . VAL A 1 246 ? 28.475 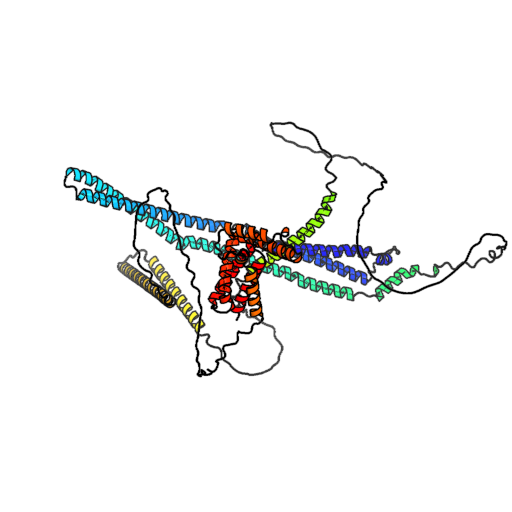6.079 -65.017 1.00 87.50 246 VAL A N 1
ATOM 1839 C CA . VAL A 1 246 ? 29.282 6.218 -66.233 1.00 87.50 246 VAL A CA 1
ATOM 1840 C C . VAL A 1 246 ? 28.523 7.042 -67.264 1.00 87.50 246 VAL A C 1
ATOM 1842 O O . VAL A 1 246 ? 29.097 7.975 -67.814 1.00 87.50 246 VAL A O 1
ATOM 1845 N N . ALA A 1 247 ? 27.236 6.769 -67.499 1.00 85.19 247 ALA A N 1
ATOM 1846 C CA . ALA A 1 247 ? 26.424 7.535 -68.444 1.00 85.19 247 ALA A CA 1
ATOM 1847 C C . ALA A 1 247 ? 26.359 9.032 -68.090 1.00 85.19 247 ALA A C 1
ATOM 1849 O O . ALA A 1 247 ? 26.477 9.868 -68.986 1.00 85.19 247 ALA A O 1
ATOM 1850 N N . ALA A 1 248 ? 26.239 9.368 -66.801 1.00 82.75 248 ALA A N 1
ATOM 1851 C CA . ALA A 1 248 ? 26.196 10.750 -66.324 1.00 82.75 248 ALA A CA 1
ATOM 1852 C C . ALA A 1 248 ? 27.535 11.499 -66.484 1.00 82.75 248 ALA A C 1
ATOM 1854 O O . ALA A 1 248 ? 27.534 12.709 -66.709 1.00 82.75 248 ALA A O 1
ATOM 1855 N N . HIS A 1 249 ? 28.672 10.800 -66.403 1.00 83.00 249 HIS A N 1
ATOM 1856 C CA . HIS A 1 249 ? 30.008 11.413 -66.464 1.00 83.00 249 HIS A CA 1
ATOM 1857 C C . HIS A 1 249 ? 30.700 11.261 -67.824 1.00 83.00 249 HIS A C 1
ATOM 1859 O O . HIS A 1 249 ? 31.653 11.988 -68.110 1.00 83.00 249 HIS A O 1
ATOM 1865 N N . LYS A 1 250 ? 30.214 10.370 -68.697 1.00 84.31 250 LYS A N 1
ATOM 1866 C CA . LYS A 1 250 ? 30.817 10.073 -70.006 1.00 84.31 250 LYS A CA 1
ATOM 1867 C C . LYS A 1 250 ? 30.987 11.316 -70.881 1.00 84.31 250 LYS A C 1
ATOM 1869 O O . LYS A 1 250 ? 31.998 11.429 -71.560 1.00 84.31 250 LYS A O 1
ATOM 1874 N N . SER A 1 251 ? 30.055 12.272 -70.834 1.00 75.00 251 SER A N 1
ATOM 1875 C CA . SER A 1 251 ? 30.143 13.517 -71.617 1.00 75.00 251 SER A CA 1
ATOM 1876 C C . SER A 1 251 ? 31.263 14.459 -71.166 1.00 75.00 251 SER A C 1
ATOM 1878 O O . SER A 1 251 ? 31.679 15.311 -71.939 1.00 75.00 251 SER A O 1
ATOM 1880 N N . SER A 1 252 ? 31.750 14.328 -69.928 1.00 72.25 252 SER A N 1
ATOM 1881 C CA . SER A 1 252 ? 32.881 15.122 -69.415 1.00 72.25 252 SER A CA 1
ATOM 1882 C C . SER A 1 252 ? 34.250 14.551 -69.798 1.00 72.25 252 SER A C 1
ATOM 1884 O O . SER A 1 252 ? 35.265 15.218 -69.627 1.00 72.25 252 SER A O 1
ATOM 1886 N N . LEU A 1 253 ? 34.264 13.326 -70.325 1.00 74.62 253 LEU A N 1
ATOM 1887 C CA . LEU A 1 253 ? 35.452 12.596 -70.758 1.00 74.62 253 LEU A CA 1
ATOM 1888 C C . LEU A 1 253 ? 35.484 12.418 -72.278 1.00 74.62 253 LEU A C 1
ATOM 1890 O O . LEU A 1 253 ? 36.232 11.576 -72.766 1.00 74.62 253 LEU A O 1
ATOM 1894 N N . ASP A 1 254 ? 34.655 13.158 -73.022 1.00 77.31 254 ASP A N 1
ATOM 1895 C CA . ASP A 1 254 ? 34.625 13.058 -74.475 1.00 77.31 254 ASP A CA 1
ATOM 1896 C C . ASP A 1 254 ? 35.974 13.535 -75.046 1.00 77.31 254 ASP A C 1
ATOM 1898 O O . ASP A 1 254 ? 36.284 14.726 -74.965 1.00 77.31 254 ASP A O 1
ATOM 1902 N N . PRO A 1 255 ? 36.817 12.642 -75.600 1.00 73.06 255 PRO A N 1
ATOM 1903 C CA . PRO A 1 255 ? 38.172 12.998 -76.021 1.00 73.06 255 PRO A CA 1
ATOM 1904 C C . PRO A 1 255 ? 38.180 14.035 -77.152 1.00 73.06 255 PRO A C 1
ATOM 1906 O O . PRO A 1 255 ? 39.193 14.690 -77.372 1.00 73.06 255 PRO A O 1
ATOM 1909 N N . THR A 1 256 ? 37.048 14.245 -77.828 1.00 69.94 256 THR A N 1
ATOM 1910 C CA . THR A 1 256 ? 36.847 15.300 -78.826 1.00 69.94 256 THR A CA 1
ATOM 1911 C C . THR A 1 256 ? 36.948 16.721 -78.263 1.00 69.94 256 THR A C 1
ATOM 1913 O O . THR A 1 256 ? 37.144 17.654 -79.039 1.00 69.94 256 THR A O 1
ATOM 1916 N N . SER A 1 257 ? 36.857 16.913 -76.939 1.00 60.53 257 SER A N 1
ATOM 1917 C CA . SER A 1 257 ? 37.113 18.211 -76.298 1.00 60.53 257 SER A CA 1
ATOM 1918 C C . SER A 1 257 ? 38.586 18.453 -75.959 1.00 60.53 257 SER A C 1
ATOM 1920 O O . SER A 1 257 ? 38.934 19.566 -75.563 1.00 60.53 257 SER A O 1
ATOM 1922 N N . MET A 1 258 ? 39.465 17.452 -76.094 1.00 63.09 258 MET A N 1
ATOM 1923 C CA . MET A 1 258 ? 40.899 17.721 -76.135 1.00 63.09 258 MET A CA 1
ATOM 1924 C C . MET A 1 258 ? 41.173 18.376 -77.480 1.00 63.09 258 MET A C 1
ATOM 1926 O O . MET A 1 258 ? 41.157 17.702 -78.509 1.00 63.09 258 MET A O 1
ATOM 1930 N N . ALA A 1 259 ? 41.355 19.700 -77.472 1.00 59.62 259 ALA A N 1
ATOM 1931 C CA . ALA A 1 259 ? 41.807 20.438 -78.638 1.00 59.62 259 ALA A CA 1
ATOM 1932 C C . ALA A 1 259 ? 42.996 19.674 -79.226 1.00 59.62 259 ALA A C 1
ATOM 1934 O O . ALA A 1 259 ? 44.044 19.575 -78.586 1.00 59.62 259 ALA A O 1
ATOM 1935 N N . LEU A 1 260 ? 42.799 19.074 -80.405 1.00 61.28 260 LEU A N 1
ATOM 1936 C CA . LEU A 1 260 ? 43.902 18.598 -81.224 1.00 61.28 260 LEU A CA 1
ATOM 1937 C C . LEU A 1 260 ? 44.887 19.757 -81.254 1.00 61.28 260 LEU A C 1
ATOM 1939 O O . LEU A 1 260 ? 44.515 20.843 -81.703 1.00 61.28 260 LEU A O 1
ATOM 1943 N N . ILE A 1 261 ? 46.077 19.546 -80.684 1.00 58.25 261 ILE A N 1
ATOM 1944 C CA . ILE A 1 261 ? 47.182 20.497 -80.753 1.00 58.25 261 ILE A CA 1
ATOM 1945 C C . ILE A 1 261 ? 47.236 20.913 -82.215 1.00 58.25 261 ILE A C 1
ATOM 1947 O O . ILE A 1 261 ? 47.460 20.065 -83.085 1.00 58.25 261 ILE A O 1
ATOM 1951 N N . ALA A 1 262 ? 46.897 22.176 -82.490 1.00 62.66 262 ALA A N 1
ATOM 1952 C CA . ALA A 1 262 ? 46.985 22.692 -83.839 1.00 62.66 262 ALA A CA 1
ATOM 1953 C C . ALA A 1 262 ? 48.423 22.407 -84.299 1.00 62.66 262 ALA A C 1
ATOM 1955 O O . ALA A 1 262 ? 49.344 22.641 -83.511 1.00 62.66 262 ALA A O 1
ATOM 1956 N N . PRO A 1 263 ? 48.627 21.809 -85.485 1.00 58.66 263 PRO A N 1
ATOM 1957 C CA . PRO A 1 263 ? 49.969 21.515 -85.966 1.00 58.66 263 PRO A CA 1
ATOM 1958 C C . PRO A 1 263 ? 50.805 22.793 -85.851 1.00 58.66 263 PRO A C 1
ATOM 1960 O O . PRO A 1 263 ? 50.371 23.831 -86.348 1.00 58.66 263 PRO A O 1
ATOM 1963 N N . LEU A 1 264 ? 51.934 22.720 -85.130 1.00 52.91 264 LEU A N 1
ATOM 1964 C CA . LEU A 1 264 ? 52.838 23.856 -84.961 1.00 52.91 264 LEU A CA 1
ATOM 1965 C C . LEU A 1 264 ? 53.148 24.446 -86.338 1.00 52.91 264 LEU A C 1
ATOM 1967 O O . LEU A 1 264 ? 53.530 23.712 -87.254 1.00 52.91 264 LEU A O 1
ATOM 1971 N N . ASP A 1 265 ? 52.970 25.757 -86.465 1.00 56.31 265 ASP A N 1
ATOM 1972 C CA . ASP A 1 265 ? 53.401 26.500 -87.639 1.00 56.31 265 ASP A CA 1
ATOM 1973 C C . ASP A 1 265 ? 54.940 26.406 -87.716 1.00 56.31 265 ASP A C 1
ATOM 1975 O O . ASP A 1 265 ? 55.618 26.788 -86.757 1.00 56.31 265 ASP A O 1
ATOM 1979 N N . PRO A 1 266 ? 55.531 25.859 -88.795 1.00 58.12 266 PRO A N 1
ATOM 1980 C CA . PRO A 1 266 ? 56.979 25.656 -88.903 1.00 58.12 266 PRO A CA 1
ATOM 1981 C C . PRO A 1 266 ? 57.817 26.948 -88.890 1.00 58.12 266 PRO A C 1
ATOM 1983 O O . PRO A 1 266 ? 59.038 26.861 -88.960 1.00 58.12 266 PRO A O 1
ATOM 1986 N N . ALA A 1 267 ? 57.201 28.130 -88.792 1.00 58.00 267 ALA A N 1
ATOM 1987 C CA . ALA A 1 267 ? 57.893 29.414 -88.706 1.00 58.00 267 ALA A CA 1
ATOM 1988 C C . ALA A 1 267 ? 58.386 29.798 -87.290 1.00 58.00 267 ALA A C 1
ATOM 1990 O O . ALA A 1 267 ? 59.184 30.722 -87.178 1.00 58.00 267 ALA A O 1
ATOM 1991 N N . GLU A 1 268 ? 57.958 29.118 -86.218 1.00 53.94 268 GLU A N 1
ATOM 1992 C CA . GLU A 1 268 ? 58.325 29.484 -84.828 1.00 53.94 268 GLU A CA 1
ATOM 1993 C C . GLU A 1 268 ? 59.522 28.700 -84.244 1.00 53.94 268 GLU A C 1
ATOM 1995 O O . GLU A 1 268 ? 59.808 28.809 -83.053 1.00 53.94 268 GLU A O 1
ATOM 2000 N N . LEU A 1 269 ? 60.244 27.909 -85.050 1.00 54.06 269 LEU A N 1
ATOM 2001 C CA . LEU A 1 269 ? 61.323 27.025 -84.570 1.00 54.06 269 LEU A CA 1
ATOM 2002 C C . LEU A 1 269 ? 62.767 27.501 -84.839 1.00 54.06 269 LEU A C 1
ATOM 2004 O O . LEU A 1 269 ? 63.685 26.772 -84.470 1.00 54.06 269 LEU A O 1
ATOM 2008 N N . ASP A 1 270 ? 62.989 28.693 -85.408 1.00 50.03 270 ASP A N 1
ATOM 2009 C CA . ASP A 1 270 ? 64.334 29.120 -85.858 1.00 50.03 270 ASP A CA 1
ATOM 2010 C C . ASP A 1 270 ? 65.048 30.212 -85.023 1.00 50.03 270 ASP A C 1
ATOM 2012 O O . ASP A 1 270 ? 66.214 30.474 -85.294 1.00 50.03 270 ASP A O 1
ATOM 2016 N N . ASP A 1 271 ? 64.457 30.788 -83.966 1.00 51.81 271 ASP A N 1
ATOM 2017 C CA . ASP A 1 271 ? 65.099 31.882 -83.197 1.00 51.81 271 ASP A CA 1
ATOM 2018 C C . ASP A 1 271 ? 65.292 31.564 -81.699 1.00 51.81 271 ASP A C 1
ATOM 2020 O O . ASP A 1 271 ? 64.749 32.234 -80.818 1.00 51.81 271 ASP A O 1
ATOM 2024 N N . VAL A 1 272 ? 66.110 30.556 -81.376 1.00 47.59 272 VAL A N 1
ATOM 2025 C CA . VAL A 1 272 ? 66.695 30.437 -80.024 1.00 47.59 272 VAL A CA 1
ATOM 2026 C C . VAL A 1 272 ? 68.213 30.381 -80.138 1.00 47.59 272 VAL A C 1
ATOM 2028 O O . VAL A 1 272 ? 68.838 29.320 -80.134 1.00 47.59 272 VAL A O 1
ATOM 2031 N N . ASP A 1 273 ? 68.781 31.578 -80.268 1.00 43.59 273 ASP A N 1
ATOM 2032 C CA . ASP A 1 273 ? 70.212 31.842 -80.240 1.00 43.59 273 ASP A CA 1
ATOM 2033 C C . ASP A 1 273 ? 70.811 31.508 -78.865 1.00 43.59 273 ASP A C 1
ATOM 2035 O O . ASP A 1 273 ? 70.339 31.928 -77.805 1.00 43.59 273 ASP A O 1
ATOM 2039 N N . LEU A 1 274 ? 71.891 30.734 -78.922 1.00 50.12 274 LEU A N 1
ATOM 2040 C CA . LEU A 1 274 ? 72.756 30.331 -77.822 1.00 50.12 274 LEU A CA 1
ATOM 2041 C C . LEU A 1 274 ? 73.831 31.402 -77.580 1.00 50.12 274 LEU A C 1
ATOM 2043 O O . LEU A 1 274 ? 74.765 31.506 -78.369 1.00 50.12 274 LEU A O 1
ATOM 2047 N N . GLN A 1 275 ? 73.738 32.133 -76.468 1.00 45.59 275 GLN A N 1
ATOM 2048 C CA . GLN A 1 275 ? 74.794 32.928 -75.803 1.00 45.59 275 GLN A CA 1
ATOM 2049 C C . GLN A 1 275 ? 74.222 33.305 -74.419 1.00 45.59 275 GLN A C 1
ATOM 2051 O O . GLN A 1 275 ? 73.074 33.721 -74.351 1.00 45.59 275 GLN A O 1
ATOM 2056 N N . GLY A 1 276 ? 74.853 33.175 -73.255 1.00 38.59 276 GLY A N 1
ATOM 2057 C CA . GLY A 1 276 ? 76.244 33.018 -72.836 1.00 38.59 276 GLY A CA 1
ATOM 2058 C C . GLY A 1 276 ? 76.381 33.791 -71.507 1.00 38.59 276 GLY A C 1
ATOM 2059 O O . GLY A 1 276 ? 75.828 34.884 -71.414 1.00 38.59 276 GLY A O 1
ATOM 2060 N N . ASP A 1 277 ? 77.103 33.217 -70.535 1.00 38.81 277 ASP A N 1
ATOM 2061 C CA . ASP A 1 277 ? 77.721 33.874 -69.358 1.00 38.81 277 ASP A CA 1
ATOM 2062 C C . ASP A 1 277 ? 76.766 34.370 -68.227 1.00 38.81 277 ASP A C 1
ATOM 2064 O O . ASP A 1 277 ? 75.690 34.892 -68.476 1.00 38.81 277 ASP A O 1
ATOM 2068 N N . ASP A 1 278 ? 77.038 34.294 -66.918 1.00 41.97 278 ASP A N 1
ATOM 2069 C CA . ASP A 1 278 ? 78.194 33.842 -66.144 1.00 41.97 278 ASP A CA 1
ATOM 2070 C C . ASP A 1 278 ? 77.842 33.799 -64.627 1.00 41.97 278 ASP A C 1
ATOM 2072 O O . ASP A 1 278 ? 77.108 34.651 -64.126 1.00 41.97 278 ASP A O 1
ATOM 2076 N N . ALA A 1 279 ? 78.501 32.875 -63.915 1.00 43.12 279 ALA A N 1
ATOM 2077 C CA . ALA A 1 279 ? 79.115 33.016 -62.579 1.00 43.12 279 ALA A CA 1
ATOM 2078 C C . ALA A 1 279 ? 78.352 32.889 -61.219 1.00 43.12 279 ALA A C 1
ATOM 2080 O O . ALA A 1 279 ? 77.345 33.542 -60.954 1.00 43.12 279 ALA A O 1
ATOM 2081 N N . ARG A 1 280 ? 79.076 32.185 -60.311 1.00 41.59 280 ARG A N 1
ATOM 2082 C CA . ARG A 1 280 ? 79.126 32.188 -58.816 1.00 41.59 280 ARG A CA 1
ATOM 2083 C C . ARG A 1 280 ? 78.129 31.320 -58.042 1.00 41.59 280 ARG A C 1
ATOM 2085 O O . ARG A 1 280 ? 76.951 31.314 -58.358 1.00 41.59 280 ARG A O 1
ATOM 2092 N N . ASP A 1 281 ? 78.466 30.614 -56.959 1.00 42.28 281 ASP A N 1
ATOM 2093 C CA . ASP A 1 281 ? 79.692 30.312 -56.184 1.00 42.28 281 ASP A CA 1
ATOM 2094 C C . ASP A 1 281 ? 79.324 29.071 -55.320 1.00 42.28 281 ASP A C 1
ATOM 2096 O O . ASP A 1 281 ? 78.185 28.955 -54.875 1.00 42.28 281 ASP A O 1
ATOM 2100 N N . GLU A 1 282 ? 80.120 28.000 -55.335 1.00 43.03 282 GLU A N 1
ATOM 2101 C CA . GLU A 1 282 ? 81.008 27.506 -54.256 1.00 43.03 282 GLU A CA 1
ATOM 2102 C C . GLU A 1 282 ? 80.381 26.838 -53.003 1.00 43.03 282 GLU A C 1
ATOM 2104 O O . GLU A 1 282 ? 79.488 27.363 -52.348 1.00 43.03 282 GLU A O 1
ATOM 2109 N N . HIS A 1 283 ? 81.019 25.707 -52.641 1.00 44.03 283 HIS A N 1
ATOM 2110 C CA . HIS A 1 283 ? 80.976 24.915 -51.393 1.00 44.03 283 HIS A CA 1
ATOM 2111 C C . HIS A 1 283 ? 79.747 24.015 -51.172 1.00 44.03 283 HIS A C 1
ATOM 2113 O O . HIS A 1 283 ? 78.615 24.466 -51.197 1.00 44.03 283 HIS A O 1
ATOM 2119 N N . GLY A 1 284 ? 79.836 22.711 -50.894 1.00 41.12 284 GLY A N 1
ATOM 2120 C CA . GLY A 1 284 ? 80.905 21.779 -50.505 1.00 41.12 284 GLY A CA 1
ATOM 2121 C C . GLY A 1 284 ? 80.198 20.644 -49.727 1.00 41.12 284 GLY A C 1
ATOM 2122 O O . GLY A 1 284 ? 79.346 20.943 -48.901 1.00 41.12 284 GLY A O 1
ATOM 2123 N N . SER A 1 285 ? 80.303 19.368 -50.133 1.00 43.34 285 SER A N 1
ATOM 2124 C CA . SER A 1 285 ? 81.109 18.317 -49.457 1.00 43.34 285 SER A CA 1
ATOM 2125 C C . SER A 1 285 ? 80.812 18.199 -47.943 1.00 43.34 285 SER A C 1
ATOM 2127 O O . SER A 1 285 ? 80.942 19.187 -47.239 1.00 43.34 285 SER A O 1
ATOM 2129 N N . ASP A 1 286 ? 80.502 17.070 -47.302 1.00 38.31 286 ASP A N 1
ATOM 2130 C CA . ASP A 1 286 ? 80.835 15.661 -47.536 1.00 38.31 286 ASP A CA 1
ATOM 2131 C C . ASP A 1 286 ? 80.374 14.850 -46.293 1.00 38.31 286 ASP A C 1
ATOM 2133 O O . ASP A 1 286 ? 80.297 15.405 -45.198 1.00 38.31 286 ASP A O 1
ATOM 2137 N N . SER A 1 287 ? 80.188 13.534 -46.467 1.00 43.47 287 SER A N 1
ATOM 2138 C CA . SER A 1 287 ? 80.214 12.439 -45.468 1.00 43.47 287 SER A CA 1
ATOM 2139 C C . SER A 1 287 ? 79.126 12.391 -44.370 1.00 43.47 287 SER A C 1
ATOM 2141 O O . SER A 1 287 ? 78.770 13.389 -43.769 1.00 43.47 287 SER A O 1
ATOM 2143 N N . GLY A 1 288 ? 78.518 11.260 -43.997 1.00 41.03 288 GLY A N 1
ATOM 2144 C CA . GLY A 1 288 ? 78.854 9.850 -44.204 1.00 41.03 288 GLY A CA 1
ATOM 2145 C C . GLY A 1 288 ? 79.101 9.145 -42.856 1.00 41.03 288 GLY A C 1
ATOM 2146 O O . GLY A 1 288 ? 79.917 9.610 -42.070 1.00 41.03 288 GLY A O 1
ATOM 2147 N N . SER A 1 289 ? 78.461 7.981 -42.651 1.00 41.31 289 SER A N 1
ATOM 2148 C CA . SER A 1 289 ? 78.516 7.045 -41.493 1.00 41.31 289 SER A CA 1
ATOM 2149 C C . SER A 1 289 ? 77.682 7.453 -40.261 1.00 41.31 289 SER A C 1
ATOM 2151 O O . SER A 1 289 ? 77.712 8.599 -39.847 1.00 41.31 289 SER A O 1
ATOM 2153 N N . GLY A 1 290 ? 76.851 6.620 -39.626 1.00 41.97 290 GLY A N 1
ATOM 2154 C CA . GLY A 1 290 ? 76.746 5.160 -39.584 1.00 41.97 290 GLY A CA 1
ATOM 2155 C C . GLY A 1 290 ? 77.268 4.644 -38.240 1.00 41.97 290 GLY A C 1
ATOM 2156 O O . GLY A 1 290 ? 78.482 4.644 -38.058 1.00 41.97 290 GLY A O 1
ATOM 2157 N N . ARG A 1 291 ? 76.386 4.205 -37.322 1.00 38.75 291 ARG A N 1
ATOM 2158 C CA . ARG A 1 291 ? 76.683 3.172 -36.306 1.00 38.75 291 ARG A CA 1
ATOM 2159 C C . ARG A 1 291 ? 75.480 2.774 -35.446 1.00 38.75 291 ARG A C 1
ATOM 2161 O O . ARG A 1 291 ? 74.751 3.620 -34.939 1.00 38.75 291 ARG A O 1
ATOM 2168 N N . ASP A 1 292 ? 75.370 1.462 -35.297 1.00 42.97 292 ASP A N 1
ATOM 2169 C CA . ASP A 1 292 ? 74.456 0.677 -34.476 1.00 42.97 292 ASP A CA 1
ATOM 2170 C C . ASP A 1 292 ? 74.853 0.645 -32.984 1.00 42.97 292 ASP A C 1
ATOM 2172 O O . ASP A 1 292 ? 76.024 0.838 -32.654 1.00 42.97 292 ASP A O 1
ATOM 2176 N N . GLY A 1 293 ? 73.901 0.243 -32.130 1.00 41.88 293 GLY A N 1
ATOM 2177 C CA . GLY A 1 293 ? 74.138 -0.851 -31.173 1.00 41.88 293 GLY A CA 1
ATOM 2178 C C . GLY A 1 293 ? 74.313 -0.538 -29.678 1.00 41.88 293 GLY A C 1
ATOM 2179 O O . GLY A 1 293 ? 75.407 -0.200 -29.248 1.00 41.88 293 GLY A O 1
ATOM 2180 N N . GLU A 1 294 ? 73.233 -0.805 -28.930 1.00 42.62 294 GLU A N 1
ATOM 2181 C CA . GLU A 1 294 ? 73.139 -1.599 -27.680 1.00 42.62 294 GLU A CA 1
ATOM 2182 C C . GLU A 1 294 ? 73.818 -1.176 -26.345 1.00 42.62 294 GLU A C 1
ATOM 2184 O O . GLU A 1 294 ? 75.035 -1.164 -26.192 1.00 42.62 294 GLU A O 1
ATOM 2189 N N . ASP A 1 295 ? 72.924 -1.025 -25.349 1.00 40.03 295 ASP A N 1
ATOM 2190 C CA . ASP A 1 295 ? 72.865 -1.737 -24.053 1.00 40.03 295 ASP A CA 1
ATOM 2191 C C . ASP A 1 295 ? 73.516 -1.207 -22.746 1.00 40.03 295 ASP A C 1
ATOM 2193 O O . ASP A 1 295 ? 74.677 -0.812 -22.692 1.00 40.03 295 ASP A O 1
ATOM 2197 N N . VAL A 1 296 ? 72.711 -1.398 -21.669 1.00 42.41 296 VAL A N 1
ATOM 2198 C CA . VAL A 1 296 ? 72.937 -1.375 -20.191 1.00 42.41 296 VAL A CA 1
ATOM 2199 C C . VAL A 1 296 ? 73.330 -0.011 -19.562 1.00 42.41 296 VAL A C 1
ATOM 2201 O O . VAL A 1 296 ? 74.024 0.775 -20.180 1.00 42.41 296 VAL A O 1
ATOM 2204 N N . ASP A 1 297 ? 72.954 0.420 -18.349 1.00 37.69 297 ASP A N 1
ATOM 2205 C CA . ASP A 1 297 ? 72.504 -0.228 -17.111 1.00 37.69 297 ASP A CA 1
ATOM 2206 C C . ASP A 1 297 ? 71.795 0.805 -16.179 1.00 37.69 297 ASP A C 1
ATOM 2208 O O . ASP A 1 297 ? 71.726 1.996 -16.474 1.00 37.69 297 ASP A O 1
ATOM 2212 N N . ALA A 1 298 ? 71.268 0.285 -15.071 1.00 40.31 298 ALA A N 1
ATOM 2213 C CA . ALA A 1 298 ? 70.315 0.744 -14.058 1.00 40.31 298 ALA A CA 1
ATOM 2214 C C . ALA A 1 298 ? 70.519 2.055 -13.251 1.00 40.31 298 ALA A C 1
ATOM 2216 O O . ALA A 1 298 ? 71.631 2.526 -13.030 1.00 40.31 298 ALA A O 1
ATOM 2217 N N . GLY A 1 299 ? 69.396 2.468 -12.626 1.00 35.91 299 GLY A N 1
ATOM 2218 C CA . GLY A 1 299 ? 69.289 3.199 -11.345 1.00 35.91 299 GLY A CA 1
ATOM 2219 C C . GLY A 1 299 ? 69.343 4.727 -11.455 1.00 35.91 299 GLY A C 1
ATOM 2220 O O . GLY A 1 299 ? 69.976 5.264 -12.346 1.00 35.91 299 GLY A O 1
ATOM 2221 N N . ASP A 1 300 ? 68.747 5.538 -10.590 1.00 34.09 300 ASP A N 1
ATOM 2222 C CA . ASP A 1 300 ? 67.880 5.369 -9.427 1.00 34.09 300 ASP A CA 1
ATOM 2223 C C . ASP A 1 300 ? 67.425 6.805 -9.051 1.00 34.09 300 ASP A C 1
ATOM 2225 O O . ASP A 1 300 ? 68.140 7.767 -9.333 1.00 34.09 300 ASP A O 1
ATOM 2229 N N . THR A 1 301 ? 66.291 6.933 -8.361 1.00 38.84 301 THR A N 1
ATOM 2230 C CA . THR A 1 301 ? 65.900 8.044 -7.453 1.00 38.84 301 THR A CA 1
ATOM 2231 C C . THR A 1 301 ? 65.737 9.513 -7.921 1.00 38.84 301 THR A C 1
ATOM 2233 O O . THR A 1 301 ? 66.672 10.197 -8.316 1.00 38.84 301 THR A O 1
ATOM 2236 N N . ASP A 1 302 ? 64.524 10.004 -7.631 1.00 38.09 302 ASP A N 1
ATOM 2237 C CA . ASP A 1 302 ? 64.201 11.204 -6.837 1.00 38.09 302 ASP A CA 1
ATOM 2238 C C . ASP A 1 302 ? 64.293 12.643 -7.410 1.00 38.09 302 ASP A C 1
ATOM 2240 O O . ASP A 1 302 ? 65.353 13.230 -7.585 1.00 38.09 302 ASP A O 1
ATOM 2244 N N . ASN A 1 303 ? 63.100 13.258 -7.391 1.00 37.66 303 ASN A N 1
ATOM 2245 C CA . ASN A 1 303 ? 62.752 14.552 -6.778 1.00 37.66 303 ASN A CA 1
ATOM 2246 C C . ASN A 1 303 ? 62.827 15.885 -7.546 1.00 37.66 303 ASN A C 1
ATOM 2248 O O . ASN A 1 303 ? 63.819 16.241 -8.168 1.00 37.66 303 ASN A O 1
ATOM 2252 N N . ALA A 1 304 ? 61.796 16.672 -7.205 1.00 37.06 304 ALA A N 1
ATOM 2253 C CA . ALA A 1 304 ? 61.755 18.122 -7.005 1.00 37.06 304 ALA A CA 1
ATOM 2254 C C . ALA A 1 304 ? 61.385 19.035 -8.192 1.00 37.06 304 ALA A C 1
ATOM 2256 O O . ALA A 1 304 ? 62.176 19.299 -9.087 1.00 37.06 304 ALA A O 1
ATOM 2257 N N . ASP A 1 305 ? 60.158 19.557 -8.072 1.00 37.28 305 ASP A N 1
ATOM 2258 C CA . ASP A 1 305 ? 59.822 20.976 -7.873 1.00 37.28 305 ASP A CA 1
ATOM 2259 C C . ASP A 1 305 ? 60.142 22.055 -8.927 1.00 37.28 305 ASP A C 1
ATOM 2261 O O . ASP A 1 305 ? 61.245 22.178 -9.451 1.00 37.28 305 ASP A O 1
ATOM 2265 N N . ASN A 1 306 ? 59.154 22.962 -9.000 1.00 38.56 306 ASN A N 1
ATOM 2266 C CA . ASN A 1 306 ? 59.107 24.349 -9.495 1.00 38.56 306 ASN A CA 1
ATOM 2267 C C . ASN A 1 306 ? 58.516 24.536 -10.902 1.00 38.56 306 ASN A C 1
ATOM 2269 O O . ASN A 1 306 ? 59.003 23.957 -11.863 1.00 38.56 306 ASN A O 1
ATOM 2273 N N . ALA A 1 307 ? 57.361 25.200 -11.066 1.00 37.62 307 ALA A N 1
ATOM 2274 C CA . ALA A 1 307 ? 56.961 26.577 -10.696 1.00 37.62 307 ALA A CA 1
ATOM 2275 C C . ALA A 1 307 ? 57.473 27.638 -11.692 1.00 37.62 307 ALA A C 1
ATOM 2277 O O . ALA A 1 307 ? 58.561 27.477 -12.236 1.00 37.62 307 ALA A O 1
ATOM 2278 N N . TYR A 1 308 ? 56.677 28.709 -11.829 1.00 39.38 308 TYR A N 1
ATOM 2279 C CA . TYR A 1 308 ? 56.672 29.844 -12.776 1.00 39.38 308 TYR A CA 1
ATOM 2280 C C . TYR A 1 308 ? 55.729 29.647 -13.975 1.00 39.38 308 TYR A C 1
ATOM 2282 O O . TYR A 1 308 ? 55.935 28.741 -14.777 1.00 39.38 308 TYR A O 1
ATOM 2290 N N . ASP A 1 309 ? 54.549 30.276 -14.019 1.00 36.97 309 ASP A N 1
ATOM 2291 C CA . ASP A 1 309 ? 54.161 31.712 -13.972 1.00 36.97 309 ASP A CA 1
ATOM 2292 C C . ASP A 1 309 ? 54.400 32.477 -15.285 1.00 36.97 309 ASP A C 1
ATOM 2294 O O . ASP A 1 309 ? 55.486 32.448 -15.861 1.00 36.97 309 ASP A O 1
ATOM 2298 N N . ASP A 1 310 ? 53.329 33.197 -15.624 1.00 36.69 310 ASP A N 1
ATOM 2299 C CA . ASP A 1 310 ? 53.220 34.505 -16.271 1.00 36.69 310 ASP A CA 1
ATOM 2300 C C . ASP A 1 310 ? 53.321 34.692 -17.798 1.00 36.69 310 ASP A C 1
ATOM 2302 O O . ASP A 1 310 ? 54.361 34.535 -18.431 1.00 36.69 310 ASP A O 1
ATOM 2306 N N . GLU A 1 311 ? 52.150 35.118 -18.303 1.00 40.50 311 GLU A N 1
ATOM 2307 C CA . GLU A 1 311 ? 51.868 36.330 -19.096 1.00 40.50 311 GLU A CA 1
ATOM 2308 C C . GLU A 1 311 ? 52.417 36.444 -20.530 1.00 40.50 311 GLU A C 1
ATOM 2310 O O . GLU A 1 311 ? 53.613 36.349 -20.772 1.00 40.50 311 GLU A O 1
ATOM 2315 N N . TYR A 1 312 ? 51.504 36.684 -21.486 1.00 45.19 312 TYR A N 1
ATOM 2316 C CA . TYR A 1 312 ? 51.427 37.925 -22.281 1.00 45.19 312 TYR A CA 1
ATOM 2317 C C . TYR A 1 312 ? 50.125 37.961 -23.117 1.00 45.19 312 TYR A C 1
ATOM 2319 O O . TYR A 1 312 ? 49.911 37.113 -23.982 1.00 45.19 312 TYR A O 1
ATOM 2327 N N . ASP A 1 313 ? 49.244 38.891 -22.737 1.00 40.09 313 ASP A N 1
ATOM 2328 C CA . ASP A 1 313 ? 48.678 40.022 -23.498 1.00 40.09 313 ASP A CA 1
ATOM 2329 C C . ASP A 1 313 ? 48.134 39.889 -24.941 1.00 40.09 313 ASP A C 1
ATOM 2331 O O . ASP A 1 313 ? 48.797 39.414 -25.859 1.00 40.09 313 ASP A O 1
ATOM 2335 N N . ASP A 1 314 ? 46.924 40.461 -25.065 1.00 39.88 314 ASP A N 1
ATOM 2336 C CA . ASP A 1 314 ? 46.423 41.426 -26.060 1.00 39.88 314 ASP A CA 1
ATOM 2337 C C . ASP A 1 314 ? 46.432 41.082 -27.562 1.00 39.88 314 ASP A C 1
ATOM 2339 O O . ASP A 1 314 ? 47.477 41.018 -28.201 1.00 39.88 314 ASP A O 1
ATOM 2343 N N . ASP A 1 315 ? 45.235 41.028 -28.169 1.00 45.06 315 ASP A N 1
ATOM 2344 C CA . ASP A 1 315 ? 44.902 42.028 -29.198 1.00 45.06 315 ASP A CA 1
ATOM 2345 C C . ASP A 1 315 ? 43.386 42.124 -29.459 1.00 45.06 315 ASP A C 1
ATOM 2347 O O . ASP A 1 315 ? 42.679 41.122 -29.620 1.00 45.06 315 ASP A O 1
ATOM 2351 N N . ASP A 1 316 ? 42.924 43.371 -29.487 1.00 42.41 316 ASP A N 1
ATOM 2352 C CA . ASP A 1 316 ? 41.556 43.826 -29.709 1.00 42.41 316 ASP A CA 1
ATOM 2353 C C . ASP A 1 316 ? 41.167 43.774 -31.197 1.00 42.41 316 ASP A C 1
ATOM 2355 O O . ASP A 1 316 ? 41.984 43.962 -32.099 1.00 42.41 316 ASP A O 1
ATOM 2359 N N . GLY A 1 317 ? 39.875 43.583 -31.464 1.00 38.00 317 GLY A N 1
ATOM 2360 C CA . GLY A 1 317 ? 39.313 43.627 -32.812 1.00 38.00 317 GLY A CA 1
ATOM 2361 C C . GLY A 1 317 ? 37.812 43.880 -32.794 1.00 38.00 317 GLY A C 1
ATOM 2362 O O . GLY A 1 317 ? 37.027 42.967 -33.053 1.00 38.00 317 GLY A O 1
ATOM 2363 N N . ASP A 1 318 ? 37.440 45.115 -32.459 1.00 44.59 318 ASP A N 1
ATOM 2364 C CA . ASP A 1 318 ? 36.112 45.692 -32.672 1.00 44.59 318 ASP A CA 1
ATOM 2365 C C . ASP A 1 318 ? 35.809 45.828 -34.173 1.00 44.59 318 ASP A C 1
ATOM 2367 O O . ASP A 1 318 ? 36.649 46.303 -34.932 1.00 44.59 318 ASP A O 1
ATOM 2371 N N . ASP A 1 319 ? 34.583 45.493 -34.582 1.00 41.97 319 ASP A N 1
ATOM 2372 C CA . ASP A 1 319 ? 33.933 46.115 -35.741 1.00 41.97 319 ASP A CA 1
ATOM 2373 C C . ASP A 1 319 ? 32.405 46.066 -35.559 1.00 41.97 319 ASP A C 1
ATOM 2375 O O . ASP A 1 319 ? 31.743 45.034 -35.718 1.00 41.97 319 ASP A O 1
ATOM 2379 N N . ASP A 1 320 ? 31.858 47.226 -35.197 1.00 44.34 320 ASP A N 1
ATOM 2380 C CA . ASP A 1 320 ? 30.437 47.548 -35.175 1.00 44.34 320 ASP A CA 1
ATOM 2381 C C . ASP A 1 320 ? 29.881 47.697 -36.600 1.00 44.34 320 ASP A C 1
ATOM 2383 O O . ASP A 1 320 ? 30.449 48.389 -37.447 1.00 44.34 320 ASP A O 1
ATOM 2387 N N . ALA A 1 321 ? 28.682 47.163 -36.839 1.00 38.88 321 ALA A N 1
ATOM 2388 C CA . ALA A 1 321 ? 27.821 47.630 -37.923 1.00 38.88 321 ALA A CA 1
ATOM 2389 C C . ALA A 1 321 ? 26.352 47.618 -37.484 1.00 38.88 321 ALA A C 1
ATOM 2391 O O . ALA A 1 321 ? 25.643 46.613 -37.554 1.00 38.88 321 ALA A O 1
ATOM 2392 N N . ASP A 1 322 ? 25.937 48.792 -37.025 1.00 42.94 322 ASP A N 1
ATOM 2393 C CA . ASP A 1 322 ? 24.580 49.220 -36.719 1.00 42.94 322 ASP A CA 1
ATOM 2394 C C . ASP A 1 322 ? 23.757 49.396 -38.012 1.00 42.94 322 ASP A C 1
ATOM 2396 O O . ASP A 1 322 ? 24.258 49.896 -39.024 1.00 42.94 322 ASP A O 1
ATOM 2400 N N . SER A 1 323 ? 22.481 49.009 -37.994 1.00 37.12 323 SER A N 1
ATOM 2401 C CA . SER A 1 323 ? 21.484 49.424 -38.991 1.00 37.12 323 SER A CA 1
ATOM 2402 C C . SER A 1 323 ? 20.076 49.255 -38.428 1.00 37.12 323 SER A C 1
ATOM 2404 O O . SER A 1 323 ? 19.479 48.179 -38.425 1.00 37.12 323 SER A O 1
ATOM 2406 N N . SER A 1 324 ? 19.569 50.384 -37.949 1.00 46.16 324 SER A N 1
ATOM 2407 C CA . SER A 1 324 ? 18.201 50.667 -37.539 1.00 46.16 324 SER A CA 1
ATOM 2408 C C . SER A 1 324 ? 17.193 50.577 -38.689 1.00 46.16 324 SER A C 1
ATOM 2410 O O . SER A 1 324 ? 17.431 51.147 -39.754 1.00 46.16 324 SER A O 1
ATOM 2412 N N . GLU A 1 325 ? 16.003 50.040 -38.420 1.00 35.00 325 GLU A N 1
ATOM 2413 C CA . GLU A 1 325 ? 14.797 50.353 -39.191 1.00 35.00 325 GLU A CA 1
ATOM 2414 C C . GLU A 1 325 ? 13.588 50.484 -38.255 1.00 35.00 325 GLU A C 1
ATOM 2416 O O . GLU A 1 325 ? 13.472 49.818 -37.225 1.00 35.00 325 GLU A O 1
ATOM 2421 N N . SER A 1 326 ? 12.738 51.448 -38.583 1.00 42.94 326 SER A N 1
ATOM 2422 C CA . SER A 1 326 ? 11.822 52.146 -37.689 1.00 42.94 326 SER A CA 1
ATOM 2423 C C . SER A 1 326 ? 10.363 52.052 -38.153 1.00 42.94 326 SER A C 1
ATOM 2425 O O . SER A 1 326 ? 10.124 52.100 -39.352 1.00 42.94 326 SER A O 1
ATOM 2427 N N . VAL A 1 327 ? 9.438 52.127 -37.180 1.00 39.22 327 VAL A N 1
ATOM 2428 C CA . VAL A 1 327 ? 8.079 52.730 -37.257 1.00 39.22 327 VAL A CA 1
ATOM 2429 C C . VAL A 1 327 ? 6.980 51.925 -37.994 1.00 39.22 327 VAL A C 1
ATOM 2431 O O . VAL A 1 327 ? 7.050 51.734 -39.198 1.00 39.22 327 VAL A O 1
ATOM 2434 N N . ASP A 1 328 ? 5.921 51.482 -37.288 1.00 33.84 328 ASP A N 1
ATOM 2435 C CA . ASP A 1 328 ? 4.631 52.212 -37.238 1.00 33.84 328 ASP A CA 1
ATOM 2436 C C . ASP A 1 328 ? 3.548 51.587 -36.324 1.00 33.84 328 ASP A C 1
ATOM 2438 O O . ASP A 1 328 ? 3.539 50.398 -36.006 1.00 33.84 328 ASP A O 1
ATOM 2442 N N . ASP A 1 329 ? 2.639 52.470 -35.907 1.00 36.38 329 ASP A N 1
ATOM 2443 C CA . ASP A 1 329 ? 1.569 52.378 -34.909 1.00 36.38 329 ASP A CA 1
ATOM 2444 C C . ASP A 1 329 ? 0.448 51.341 -35.149 1.00 36.38 329 ASP A C 1
ATOM 2446 O O . ASP A 1 329 ? -0.054 51.180 -36.260 1.00 36.38 329 ASP A O 1
ATOM 2450 N N . ASN A 1 330 ? -0.135 50.812 -34.056 1.00 31.48 330 ASN A N 1
ATOM 2451 C CA . ASN A 1 330 ? -1.594 50.911 -33.903 1.00 31.48 330 ASN A CA 1
ATOM 2452 C C . ASN A 1 330 ? -2.087 50.844 -32.447 1.00 31.48 330 ASN A C 1
ATOM 2454 O O . ASN A 1 330 ? -1.730 49.973 -31.653 1.00 31.48 330 ASN A O 1
ATOM 2458 N N . ARG A 1 331 ? -2.972 51.786 -32.127 1.00 33.53 331 ARG A N 1
ATOM 2459 C CA . ARG A 1 331 ? -3.496 52.134 -30.805 1.00 33.53 331 ARG A CA 1
ATOM 2460 C C . ARG A 1 331 ? -5.008 51.939 -30.817 1.00 33.53 331 ARG A C 1
ATOM 2462 O O . ARG A 1 331 ? -5.674 52.560 -31.631 1.00 33.53 331 ARG A O 1
ATOM 2469 N N . THR A 1 332 ? -5.569 51.221 -29.843 1.00 33.81 332 THR A N 1
ATOM 2470 C CA . THR A 1 332 ? -6.968 51.433 -29.419 1.00 33.81 332 THR A CA 1
ATOM 2471 C C . THR A 1 332 ? -7.162 51.098 -27.941 1.00 33.81 332 THR A C 1
ATOM 2473 O O . THR A 1 332 ? -6.800 50.029 -27.463 1.00 33.81 332 THR A O 1
ATOM 2476 N N . THR A 1 333 ? -7.733 52.069 -27.234 1.00 45.25 333 THR A N 1
ATOM 2477 C CA . THR A 1 333 ? -8.043 52.164 -25.798 1.00 45.25 333 THR A CA 1
ATOM 2478 C C . THR A 1 333 ? -9.543 52.002 -25.545 1.00 45.25 333 THR A C 1
ATOM 2480 O O . THR A 1 333 ? -10.271 52.543 -26.366 1.00 45.25 333 THR A O 1
ATOM 2483 N N . VAL A 1 334 ? -9.979 51.453 -24.393 1.00 33.12 334 VAL A N 1
ATOM 2484 C CA . VAL A 1 334 ? -11.120 51.907 -23.528 1.00 33.12 334 VAL A CA 1
ATOM 2485 C C . VAL A 1 334 ? -10.967 51.228 -22.136 1.00 33.12 334 VAL A C 1
ATOM 2487 O O . VAL A 1 334 ? -10.835 50.011 -22.097 1.00 33.12 334 VAL A O 1
ATOM 2490 N N . ALA A 1 335 ? -10.630 51.957 -21.052 1.00 34.16 335 ALA A N 1
ATOM 2491 C CA . ALA A 1 335 ? -11.443 52.362 -19.862 1.00 34.16 335 ALA A CA 1
ATOM 2492 C C . ALA A 1 335 ? -12.168 51.207 -19.104 1.00 34.16 335 ALA A C 1
ATOM 2494 O O . ALA A 1 335 ? -12.706 50.320 -19.743 1.00 34.16 335 ALA A O 1
ATOM 2495 N N . GLU A 1 336 ? -12.240 51.104 -17.762 1.00 27.91 336 GLU A N 1
ATOM 2496 C CA . GLU A 1 336 ? -12.654 52.123 -16.779 1.00 27.91 336 GLU A CA 1
ATOM 2497 C C . GLU A 1 336 ? -12.484 51.654 -15.289 1.00 27.91 336 GLU A C 1
ATOM 2499 O O . GLU A 1 336 ? -12.711 50.494 -14.962 1.00 27.91 336 GLU A O 1
ATOM 2504 N N . ALA A 1 337 ? -12.066 52.603 -14.430 1.00 33.81 337 ALA A N 1
ATOM 2505 C CA . ALA A 1 337 ? -12.217 52.861 -12.971 1.00 33.81 337 ALA A CA 1
ATOM 2506 C C . ALA A 1 337 ? -12.444 51.774 -11.871 1.00 33.81 337 ALA A C 1
ATOM 2508 O O . ALA A 1 337 ? -13.430 51.048 -11.893 1.00 33.81 337 ALA A O 1
ATOM 2509 N N . ALA A 1 338 ? -11.674 51.847 -10.754 1.00 32.06 338 ALA A N 1
ATOM 2510 C CA . ALA A 1 338 ? -12.093 52.503 -9.480 1.00 32.06 338 ALA A CA 1
ATOM 2511 C C . ALA A 1 338 ? -11.141 52.303 -8.245 1.00 32.06 338 ALA A C 1
ATOM 2513 O O . ALA A 1 338 ? -10.912 51.191 -7.788 1.00 32.06 338 ALA A O 1
ATOM 2514 N N . ALA A 1 339 ? -10.685 53.438 -7.676 1.00 32.88 339 ALA A N 1
ATOM 2515 C CA . ALA A 1 339 ? -10.526 53.833 -6.247 1.00 32.88 339 ALA A CA 1
ATOM 2516 C C . ALA A 1 339 ? -9.640 53.080 -5.188 1.00 32.88 339 ALA A C 1
ATOM 2518 O O . ALA A 1 339 ? -10.096 52.144 -4.548 1.00 32.88 339 ALA A O 1
ATOM 2519 N N . ALA A 1 340 ? -8.436 53.641 -4.908 1.00 33.41 340 ALA A N 1
ATOM 2520 C CA . ALA A 1 340 ? -7.897 54.266 -3.649 1.00 33.41 340 ALA A CA 1
ATOM 2521 C C . ALA A 1 340 ? -8.035 53.621 -2.218 1.00 33.41 340 ALA A C 1
ATOM 2523 O O . ALA A 1 340 ? -9.026 52.953 -1.961 1.00 33.41 340 ALA A O 1
ATOM 2524 N N . PRO A 1 341 ? -7.230 54.011 -1.173 1.00 53.38 341 PRO A N 1
ATOM 2525 C CA . PRO A 1 341 ? -5.838 54.529 -1.131 1.00 53.38 341 PRO A CA 1
ATOM 2526 C C . PRO A 1 341 ? -4.918 54.084 0.071 1.00 53.38 341 PRO A C 1
ATOM 2528 O O . PRO A 1 341 ? -5.382 53.631 1.111 1.00 53.38 341 PRO A O 1
ATOM 2531 N N . LYS A 1 342 ? -3.615 54.442 -0.051 1.00 37.19 342 LYS A N 1
ATOM 2532 C CA . LYS A 1 342 ? -2.596 54.857 0.970 1.00 37.19 342 LYS A CA 1
ATOM 2533 C C . LYS A 1 342 ? -1.989 53.840 1.968 1.00 37.19 342 LYS A C 1
ATOM 2535 O O . LYS A 1 342 ? -2.633 53.456 2.931 1.00 37.19 342 LYS A O 1
ATOM 2540 N N . GLN A 1 343 ? -0.661 53.658 1.887 1.00 31.84 343 GLN A N 1
ATOM 2541 C CA . GLN A 1 343 ? 0.354 54.195 2.829 1.00 31.84 343 GLN A CA 1
ATOM 2542 C C . GLN A 1 343 ? 1.777 53.933 2.284 1.00 31.84 343 GLN A C 1
ATOM 2544 O O . GLN A 1 343 ? 2.031 52.883 1.706 1.00 31.84 343 GLN A O 1
ATOM 2549 N N . GLY A 1 344 ? 2.680 54.913 2.408 1.00 32.47 344 GLY A N 1
ATOM 2550 C CA . GLY A 1 344 ? 4.010 54.894 1.786 1.00 32.47 344 GLY A CA 1
ATOM 2551 C C . GLY A 1 344 ? 5.162 54.515 2.715 1.00 32.47 344 GLY A C 1
ATOM 2552 O O . GLY A 1 344 ? 5.021 54.564 3.934 1.00 32.47 344 GLY A O 1
ATOM 2553 N N . LYS A 1 345 ? 6.331 54.233 2.124 1.00 31.92 345 LYS A N 1
ATOM 2554 C CA . LYS A 1 345 ? 7.645 54.603 2.671 1.00 31.92 345 LYS A CA 1
ATOM 2555 C C . LYS A 1 345 ? 8.751 54.463 1.616 1.00 31.92 345 LYS A C 1
ATOM 2557 O O . LYS A 1 345 ? 8.708 53.589 0.763 1.00 31.92 345 LYS A O 1
ATOM 2562 N N . VAL A 1 346 ? 9.693 55.390 1.719 1.00 33.56 346 VAL A N 1
ATOM 2563 C CA . VAL A 1 346 ? 10.870 55.693 0.893 1.00 33.56 346 VAL A CA 1
ATOM 2564 C C . VAL A 1 346 ? 12.002 54.674 1.094 1.00 33.56 346 VAL A C 1
ATOM 2566 O O . VAL A 1 346 ? 12.238 54.317 2.246 1.00 33.56 346 VAL A O 1
ATOM 2569 N N . ALA A 1 347 ? 12.726 54.300 0.022 1.00 30.03 347 ALA A N 1
ATOM 2570 C CA . ALA A 1 347 ? 14.205 54.249 -0.055 1.00 30.03 347 ALA A CA 1
ATOM 2571 C C . ALA A 1 347 ? 14.717 53.684 -1.407 1.00 30.03 347 ALA A C 1
ATOM 2573 O O . ALA A 1 347 ? 14.330 52.583 -1.778 1.00 30.03 347 ALA A O 1
ATOM 2574 N N . GLN A 1 348 ? 15.580 54.474 -2.074 1.00 31.55 348 GLN A N 1
ATOM 2575 C CA . GLN A 1 348 ? 16.847 54.133 -2.772 1.00 31.55 348 GLN A CA 1
ATOM 2576 C C . GLN A 1 348 ? 16.837 52.919 -3.725 1.00 31.55 348 GLN A C 1
ATOM 2578 O O . GLN A 1 348 ? 16.650 51.789 -3.299 1.00 31.55 348 GLN A O 1
ATOM 2583 N N . ASP A 1 349 ? 16.931 53.071 -5.048 1.00 38.16 349 ASP A N 1
ATOM 2584 C CA . ASP A 1 349 ? 18.057 53.572 -5.864 1.00 38.16 349 ASP A CA 1
ATOM 2585 C C . ASP A 1 349 ? 19.372 52.808 -5.627 1.00 38.16 349 ASP A C 1
ATOM 2587 O O . ASP A 1 349 ? 20.068 53.055 -4.645 1.00 38.16 349 ASP A O 1
ATOM 2591 N N . THR A 1 350 ? 19.634 51.814 -6.486 1.00 33.59 350 THR A N 1
ATOM 2592 C CA . THR A 1 350 ? 20.943 51.286 -6.935 1.00 33.59 350 THR A CA 1
ATOM 2593 C C . THR A 1 350 ? 20.735 49.981 -7.726 1.00 33.59 350 THR A C 1
ATOM 2595 O O . THR A 1 350 ? 20.030 49.080 -7.277 1.00 33.59 350 THR A O 1
ATOM 2598 N N . GLY A 1 351 ? 21.373 49.862 -8.899 1.00 31.33 351 GLY A N 1
ATOM 2599 C CA . GLY A 1 351 ? 21.679 48.562 -9.518 1.00 31.33 351 GLY A CA 1
ATOM 2600 C C . GLY A 1 351 ? 20.838 48.130 -10.725 1.00 31.33 351 GLY A C 1
ATOM 2601 O O . GLY A 1 351 ? 20.241 47.055 -10.709 1.00 31.33 351 GLY A O 1
ATOM 2602 N N . ARG A 1 352 ? 20.832 48.923 -11.803 1.00 36.69 352 ARG A N 1
ATOM 2603 C CA . ARG A 1 352 ? 20.873 48.350 -13.162 1.00 36.69 352 ARG A CA 1
ATOM 2604 C C . ARG A 1 352 ? 22.345 48.040 -13.440 1.00 36.69 352 ARG A C 1
ATOM 2606 O O . ARG A 1 352 ? 23.159 48.864 -13.053 1.00 36.69 352 ARG A O 1
ATOM 2613 N N . ASP A 1 353 ? 22.614 46.855 -13.995 1.00 39.28 353 ASP A N 1
ATOM 2614 C CA . ASP A 1 353 ? 23.918 46.278 -14.412 1.00 39.28 353 ASP A CA 1
ATOM 2615 C C . ASP A 1 353 ? 24.206 44.933 -13.717 1.00 39.28 353 ASP A C 1
ATOM 2617 O O . ASP A 1 353 ? 25.164 44.771 -12.970 1.00 39.28 353 ASP A O 1
ATOM 2621 N N . ALA A 1 354 ? 23.322 43.945 -13.919 1.00 37.66 354 ALA A N 1
ATOM 2622 C CA . ALA A 1 354 ? 23.559 42.551 -13.505 1.00 37.66 354 ALA A CA 1
ATOM 2623 C C . ALA A 1 354 ? 22.656 41.530 -14.238 1.00 37.66 354 ALA A C 1
ATOM 2625 O O . ALA A 1 354 ? 22.284 40.508 -13.653 1.00 37.66 354 ALA A O 1
ATOM 2626 N N . ALA A 1 355 ? 22.235 41.810 -15.479 1.00 37.19 355 ALA A N 1
ATOM 2627 C CA . ALA A 1 355 ? 21.234 40.986 -16.170 1.00 37.19 355 ALA A CA 1
ATOM 2628 C C . ALA A 1 355 ? 21.758 40.151 -17.353 1.00 37.19 355 ALA A C 1
ATOM 2630 O O . ALA A 1 355 ? 21.161 39.110 -17.612 1.00 37.19 355 ALA A O 1
ATOM 2631 N N . ASP A 1 356 ? 22.881 40.498 -17.995 1.00 43.16 356 ASP A N 1
ATOM 2632 C CA . ASP A 1 356 ? 23.296 39.812 -19.238 1.00 43.16 356 ASP A CA 1
ATOM 2633 C C . ASP A 1 356 ? 24.384 38.735 -19.092 1.00 43.16 356 ASP A C 1
ATOM 2635 O O . ASP A 1 356 ? 24.580 37.917 -19.986 1.00 43.16 356 ASP A O 1
ATOM 2639 N N . ALA A 1 357 ? 25.024 38.611 -17.925 1.00 39.91 357 ALA A N 1
ATOM 2640 C CA . ALA A 1 357 ? 26.043 37.577 -17.693 1.00 39.91 357 ALA A CA 1
ATOM 2641 C C . ALA A 1 357 ? 25.481 36.212 -17.228 1.00 39.91 357 ALA A C 1
ATOM 2643 O O . ALA A 1 357 ? 26.224 35.245 -17.103 1.00 39.91 357 ALA A O 1
ATOM 2644 N N . ARG A 1 358 ? 24.167 36.083 -16.970 1.00 39.12 358 ARG A N 1
ATOM 2645 C CA . ARG A 1 358 ? 23.554 34.848 -16.410 1.00 39.12 358 ARG A CA 1
ATOM 2646 C C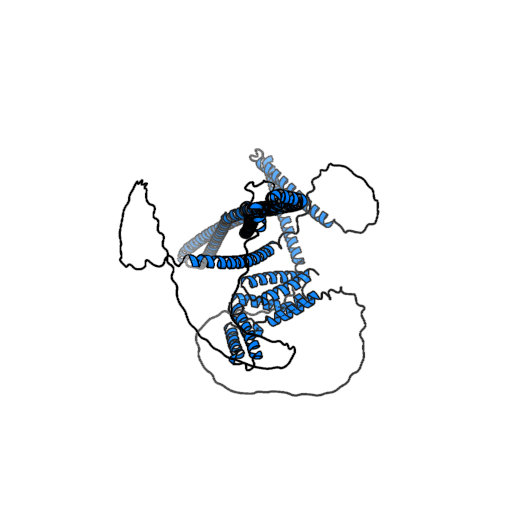 . ARG A 1 358 ? 22.878 33.931 -17.439 1.00 39.12 358 ARG A C 1
ATOM 2648 O O . ARG A 1 358 ? 22.265 32.934 -17.051 1.00 39.12 358 ARG A O 1
ATOM 2655 N N . GLY A 1 359 ? 22.958 34.266 -18.728 1.00 38.56 359 GLY A N 1
ATOM 2656 C CA . GLY A 1 359 ? 22.290 33.532 -19.810 1.00 38.56 359 GLY A CA 1
ATOM 2657 C C . GLY A 1 359 ? 23.073 32.330 -20.351 1.00 38.56 359 GLY A C 1
ATOM 2658 O O . GLY A 1 359 ? 22.472 31.287 -20.598 1.00 38.56 359 GLY A O 1
ATOM 2659 N N . ARG A 1 360 ? 24.402 32.436 -20.496 1.00 40.88 360 ARG A N 1
ATOM 2660 C CA . ARG A 1 360 ? 25.223 31.390 -21.144 1.00 40.88 360 ARG A CA 1
ATOM 2661 C C . ARG A 1 360 ? 25.682 30.274 -20.200 1.00 40.88 360 ARG A C 1
ATOM 2663 O O . ARG A 1 360 ? 25.661 29.115 -20.594 1.00 40.88 360 ARG A O 1
ATOM 2670 N N . GLU A 1 361 ? 25.922 30.571 -18.924 1.00 37.88 361 GLU A N 1
ATOM 2671 C CA . GLU A 1 361 ? 26.298 29.561 -17.913 1.00 37.88 361 GLU A CA 1
ATOM 2672 C C . GLU A 1 361 ? 25.139 28.588 -17.568 1.00 37.88 361 GLU A C 1
ATOM 2674 O O . GLU A 1 361 ? 25.341 27.491 -17.046 1.00 37.88 361 GLU A O 1
ATOM 2679 N N . ARG A 1 362 ? 23.889 28.951 -17.907 1.00 39.41 362 ARG A N 1
ATOM 2680 C CA . ARG A 1 362 ? 22.688 28.137 -17.637 1.00 39.41 362 ARG A CA 1
ATOM 2681 C C . ARG A 1 362 ? 22.416 27.028 -18.655 1.00 39.41 362 ARG A C 1
ATOM 2683 O O . ARG A 1 362 ? 21.630 26.139 -18.339 1.00 39.41 362 ARG A O 1
ATOM 2690 N N . VAL A 1 363 ? 23.028 27.050 -19.840 1.00 45.31 363 VAL A N 1
ATOM 2691 C CA . VAL A 1 363 ? 22.745 26.057 -20.897 1.00 45.31 363 VAL A CA 1
ATOM 2692 C C . VAL A 1 363 ? 23.680 24.846 -20.793 1.00 45.31 363 VAL A C 1
ATOM 2694 O O . VAL A 1 363 ? 23.221 23.712 -20.920 1.00 45.31 363 VAL A O 1
ATOM 2697 N N . GLU A 1 364 ? 24.943 25.049 -20.415 1.00 44.16 364 GLU A N 1
ATOM 2698 C CA . GLU A 1 364 ? 25.905 23.957 -20.180 1.00 44.16 364 GLU A CA 1
ATOM 2699 C C . GLU A 1 364 ? 25.690 23.269 -18.818 1.00 44.16 364 GLU A C 1
ATOM 2701 O O . GLU A 1 364 ? 25.758 22.042 -18.710 1.00 44.16 364 GLU A O 1
ATOM 2706 N N . SER A 1 365 ? 25.282 24.030 -17.793 1.00 42.50 365 SER A N 1
ATOM 2707 C CA . SER A 1 365 ? 24.835 23.490 -16.498 1.00 42.50 365 SER A CA 1
ATOM 2708 C C . SER A 1 365 ? 23.562 22.635 -16.622 1.00 42.50 365 SER A C 1
ATOM 2710 O O . SER A 1 365 ? 23.415 21.637 -15.913 1.00 42.50 365 SER A O 1
ATOM 2712 N N . ALA A 1 366 ? 22.662 22.969 -17.556 1.00 40.25 366 ALA A N 1
ATOM 2713 C CA . ALA A 1 366 ? 21.425 22.223 -17.774 1.00 40.25 366 ALA A CA 1
ATOM 2714 C C . ALA A 1 366 ? 21.656 20.859 -18.449 1.00 40.25 366 ALA A C 1
ATOM 2716 O O . ALA A 1 366 ? 20.991 19.898 -18.075 1.00 40.25 366 ALA A O 1
ATOM 2717 N N . GLY A 1 367 ? 22.612 20.727 -19.377 1.00 42.81 367 GLY A N 1
ATOM 2718 C CA . GLY A 1 367 ? 22.924 19.443 -20.025 1.00 42.81 367 GLY A CA 1
ATOM 2719 C C . GLY A 1 367 ? 23.517 18.408 -19.060 1.00 42.81 367 GLY A C 1
ATOM 2720 O O . GLY A 1 367 ? 23.076 17.259 -19.022 1.00 42.81 367 GLY A O 1
ATOM 2721 N N . SER A 1 368 ? 24.446 18.844 -18.203 1.00 42.91 368 SER A N 1
ATOM 2722 C CA . SER A 1 368 ? 25.080 17.997 -17.181 1.00 42.91 368 SER A CA 1
ATOM 2723 C C . SER A 1 368 ? 24.125 17.659 -16.023 1.00 42.91 368 SER A C 1
ATOM 2725 O O . SER A 1 368 ? 24.064 16.517 -15.561 1.00 42.91 368 SER A O 1
ATOM 2727 N N . ALA A 1 369 ? 23.276 18.612 -15.613 1.00 42.06 369 ALA A N 1
ATOM 2728 C CA . ALA A 1 369 ? 22.240 18.372 -14.608 1.00 42.06 369 ALA A CA 1
ATOM 2729 C C . ALA A 1 369 ? 21.108 17.462 -15.117 1.00 42.06 369 ALA A C 1
ATOM 2731 O O . ALA A 1 369 ? 20.548 16.705 -14.327 1.00 42.06 369 ALA A O 1
ATOM 2732 N N . VAL A 1 370 ? 20.777 17.493 -16.415 1.00 44.59 370 VAL A N 1
ATOM 2733 C CA . VAL A 1 370 ? 19.780 16.594 -17.022 1.00 44.59 370 VAL A CA 1
ATOM 2734 C C . VAL A 1 370 ? 20.327 15.173 -17.161 1.00 44.59 370 VAL A C 1
ATOM 2736 O O . VAL A 1 370 ? 19.605 14.244 -16.816 1.00 44.59 370 VAL A O 1
ATOM 2739 N N . GLY A 1 371 ? 21.593 14.982 -17.554 1.00 42.44 371 GLY A N 1
ATOM 2740 C CA . GLY A 1 371 ? 22.238 13.659 -17.558 1.00 42.44 371 GLY A CA 1
ATOM 2741 C C . GLY A 1 371 ? 22.283 13.028 -16.161 1.00 42.44 371 GLY A C 1
ATOM 2742 O O . GLY A 1 371 ? 21.774 11.929 -15.956 1.00 42.44 371 GLY A O 1
ATOM 2743 N N . ALA A 1 372 ? 22.751 13.780 -15.158 1.00 43.91 372 ALA A N 1
ATOM 2744 C CA . ALA A 1 372 ? 22.801 13.311 -13.771 1.00 43.91 372 ALA A CA 1
ATOM 2745 C C . ALA A 1 372 ? 21.405 13.095 -13.148 1.00 43.91 372 ALA A C 1
ATOM 2747 O O . ALA A 1 372 ? 21.220 12.181 -12.342 1.00 43.91 372 ALA A O 1
ATOM 2748 N N . ALA A 1 373 ? 20.400 13.898 -13.520 1.00 43.62 373 ALA A N 1
ATOM 2749 C CA . ALA A 1 373 ? 19.020 13.706 -13.075 1.00 43.62 373 ALA A CA 1
ATOM 2750 C C . ALA A 1 373 ? 18.336 12.520 -13.770 1.00 43.62 373 ALA A C 1
ATOM 2752 O O . ALA A 1 373 ? 17.515 11.860 -13.138 1.00 43.62 373 ALA A O 1
ATOM 2753 N N . VAL A 1 374 ? 18.671 12.219 -15.028 1.00 46.31 374 VAL A N 1
ATOM 2754 C CA . VAL A 1 374 ? 18.167 11.047 -15.758 1.00 46.31 374 VAL A CA 1
ATOM 2755 C C . VAL A 1 374 ? 18.813 9.768 -15.238 1.00 46.31 374 VAL A C 1
ATOM 2757 O O . VAL A 1 374 ? 18.073 8.825 -14.981 1.00 46.31 374 VAL A O 1
ATOM 2760 N N . ASP A 1 375 ? 20.118 9.740 -14.968 1.00 42.28 375 ASP A N 1
ATOM 2761 C CA . ASP A 1 375 ? 20.801 8.569 -14.392 1.00 42.28 375 ASP A CA 1
ATOM 2762 C C . ASP A 1 375 ? 20.367 8.308 -12.938 1.00 42.28 375 ASP A C 1
ATOM 2764 O O . ASP A 1 375 ? 20.139 7.168 -12.529 1.00 42.28 375 ASP A O 1
ATOM 2768 N N . SER A 1 376 ? 20.140 9.373 -12.161 1.00 41.22 376 SER A N 1
ATOM 2769 C CA . SER A 1 376 ? 19.609 9.276 -10.796 1.00 41.22 376 SER A CA 1
ATOM 2770 C C . SER A 1 376 ? 18.121 8.887 -10.771 1.00 41.22 376 SER A C 1
ATOM 2772 O O . SER A 1 376 ? 17.709 8.062 -9.952 1.00 41.22 376 SER A O 1
ATOM 2774 N N . ALA A 1 377 ? 17.300 9.408 -11.691 1.00 40.56 377 ALA A N 1
ATOM 2775 C CA . ALA A 1 377 ? 15.880 9.067 -11.782 1.00 40.56 377 ALA A CA 1
ATOM 2776 C C . ALA A 1 377 ? 15.638 7.688 -12.406 1.00 40.56 377 ALA A C 1
ATOM 2778 O O . ALA A 1 377 ? 14.705 7.013 -11.983 1.00 40.56 377 ALA A O 1
ATOM 2779 N N . THR A 1 378 ? 16.454 7.243 -13.366 1.00 44.34 378 THR A N 1
ATOM 2780 C CA . THR A 1 378 ? 16.358 5.891 -13.935 1.00 44.34 378 THR A CA 1
ATOM 2781 C C . THR A 1 378 ? 16.853 4.853 -12.944 1.00 44.34 378 THR A C 1
ATOM 2783 O O . THR A 1 378 ? 16.085 3.939 -12.678 1.00 44.34 378 THR A O 1
ATOM 2786 N N . GLY A 1 379 ? 18.009 5.043 -12.292 1.00 36.91 379 GLY A N 1
ATOM 2787 C CA . GLY A 1 379 ? 18.487 4.145 -11.231 1.00 36.91 379 GLY A CA 1
ATOM 2788 C C . GLY A 1 379 ? 17.509 4.028 -10.054 1.00 36.91 379 GLY A C 1
ATOM 2789 O O . GLY A 1 379 ? 17.173 2.928 -9.618 1.00 36.91 379 GLY A O 1
ATOM 2790 N N . SER A 1 380 ? 16.946 5.153 -9.594 1.00 40.50 380 SER A N 1
ATOM 2791 C CA . SER A 1 380 ? 15.992 5.158 -8.475 1.00 40.50 380 SER A CA 1
ATOM 2792 C C . SER A 1 380 ? 14.583 4.676 -8.873 1.00 40.50 380 SER A C 1
ATOM 2794 O O . SER A 1 380 ? 13.877 4.083 -8.051 1.00 40.50 380 SER A O 1
ATOM 2796 N N . ALA A 1 381 ? 14.162 4.856 -10.134 1.00 40.25 381 ALA A N 1
ATOM 2797 C CA . ALA A 1 381 ? 12.890 4.337 -10.644 1.00 40.25 381 ALA A CA 1
ATOM 2798 C C . ALA A 1 381 ? 12.952 2.850 -11.017 1.00 40.25 381 ALA A C 1
ATOM 2800 O O . ALA A 1 381 ? 11.945 2.168 -10.831 1.00 40.25 381 ALA A O 1
ATOM 2801 N N . THR A 1 382 ? 14.089 2.327 -11.489 1.00 43.81 382 THR A N 1
ATOM 2802 C CA . THR A 1 382 ? 14.274 0.885 -11.715 1.00 43.81 382 THR A CA 1
ATOM 2803 C C . THR A 1 382 ? 14.346 0.127 -10.399 1.00 43.81 382 THR A C 1
ATOM 2805 O O . THR A 1 382 ? 13.651 -0.880 -10.270 1.00 43.81 382 THR A O 1
ATOM 2808 N N . ASP A 1 383 ? 15.054 0.652 -9.394 1.00 37.41 383 ASP A N 1
ATOM 2809 C CA . ASP A 1 383 ? 15.101 0.036 -8.063 1.00 37.41 383 ASP A CA 1
ATOM 2810 C C . ASP A 1 383 ? 13.726 0.086 -7.376 1.00 37.41 383 ASP A C 1
ATOM 2812 O O . ASP A 1 383 ? 13.259 -0.927 -6.861 1.00 37.41 383 ASP A O 1
ATOM 2816 N N . SER A 1 384 ? 12.989 1.200 -7.484 1.00 37.88 384 SER A N 1
ATOM 2817 C CA . SER A 1 384 ? 11.632 1.321 -6.916 1.00 37.88 384 SER A CA 1
ATOM 2818 C C . SER A 1 384 ? 10.553 0.536 -7.687 1.00 37.88 384 SER A C 1
ATOM 2820 O O . SER A 1 384 ? 9.528 0.148 -7.111 1.00 37.88 384 SER A O 1
ATOM 2822 N N . ALA A 1 385 ? 10.736 0.304 -8.994 1.00 40.59 385 ALA A N 1
ATOM 2823 C CA . ALA A 1 385 ? 9.822 -0.488 -9.821 1.00 40.59 385 ALA A CA 1
ATOM 2824 C C . ALA A 1 385 ? 10.049 -1.998 -9.655 1.00 40.59 385 ALA A C 1
ATOM 2826 O O . ALA A 1 385 ? 9.064 -2.740 -9.638 1.00 40.59 385 ALA A O 1
ATOM 2827 N N . LEU A 1 386 ? 11.297 -2.445 -9.453 1.00 40.09 386 LEU A N 1
ATOM 2828 C CA . LEU A 1 386 ? 11.599 -3.826 -9.061 1.00 40.09 386 LEU A CA 1
ATOM 2829 C C . LEU A 1 386 ? 11.041 -4.145 -7.665 1.00 40.09 386 LEU A C 1
ATOM 2831 O O . LEU A 1 386 ? 10.409 -5.189 -7.492 1.00 40.09 386 LEU A O 1
ATOM 2835 N N . ASP A 1 387 ? 11.172 -3.220 -6.708 1.00 38.03 387 ASP A N 1
ATOM 2836 C CA . ASP A 1 387 ? 10.647 -3.386 -5.343 1.00 38.03 387 ASP A CA 1
ATOM 2837 C C . ASP A 1 387 ? 9.103 -3.435 -5.317 1.00 38.03 387 ASP A C 1
ATOM 2839 O O . ASP A 1 387 ? 8.484 -4.221 -4.597 1.00 38.03 387 ASP A O 1
ATOM 2843 N N . SER A 1 388 ? 8.446 -2.667 -6.197 1.00 38.41 388 SER A N 1
ATOM 2844 C CA . SER A 1 388 ? 6.977 -2.643 -6.317 1.00 38.41 388 SER A CA 1
ATOM 2845 C C . SER A 1 388 ? 6.391 -3.832 -7.101 1.00 38.41 388 SER A C 1
ATOM 2847 O O . SER A 1 388 ? 5.244 -4.230 -6.854 1.00 38.41 388 SER A O 1
ATOM 2849 N N . ALA A 1 389 ? 7.141 -4.402 -8.053 1.00 39.69 389 ALA A N 1
ATOM 2850 C CA . ALA A 1 389 ? 6.728 -5.576 -8.828 1.00 39.69 389 ALA A CA 1
ATOM 2851 C C . ALA A 1 389 ? 6.852 -6.879 -8.015 1.00 39.69 389 ALA A C 1
ATOM 2853 O O . ALA A 1 389 ? 6.020 -7.778 -8.165 1.00 39.69 389 ALA A O 1
ATOM 2854 N N . LEU A 1 390 ? 7.818 -6.956 -7.092 1.00 41.62 390 LEU A N 1
ATOM 2855 C CA . LEU A 1 390 ? 7.991 -8.103 -6.195 1.00 41.62 390 LEU A CA 1
ATOM 2856 C C . LEU A 1 390 ? 7.009 -8.099 -5.002 1.00 41.62 390 LEU A C 1
ATOM 2858 O O . LEU A 1 390 ? 6.590 -9.180 -4.583 1.00 41.62 390 LEU A O 1
ATOM 2862 N N . ASP A 1 391 ? 6.543 -6.933 -4.522 1.00 36.44 391 ASP A N 1
ATOM 2863 C CA . ASP A 1 391 ? 5.503 -6.830 -3.465 1.00 36.44 391 ASP A CA 1
ATOM 2864 C C . ASP A 1 391 ? 4.085 -7.173 -3.992 1.00 36.44 391 ASP A C 1
ATOM 2866 O O . ASP A 1 391 ? 3.182 -7.484 -3.216 1.00 36.44 391 ASP A O 1
ATOM 2870 N N . SER A 1 392 ? 3.877 -7.179 -5.320 1.00 36.44 392 SER A N 1
ATOM 2871 C CA . SER A 1 392 ? 2.553 -7.391 -5.945 1.00 36.44 392 SER A CA 1
ATOM 2872 C C . SER A 1 392 ? 2.355 -8.775 -6.594 1.00 36.44 392 SER A C 1
ATOM 2874 O O . SER A 1 392 ? 1.224 -9.131 -6.926 1.00 36.44 392 SER A O 1
ATOM 2876 N N . GLY A 1 393 ? 3.420 -9.569 -6.773 1.00 35.69 393 GLY A N 1
ATOM 2877 C CA . GLY A 1 393 ? 3.389 -10.827 -7.539 1.00 35.69 393 GLY A CA 1
ATOM 2878 C C . GLY A 1 393 ? 3.233 -12.128 -6.737 1.00 35.69 393 GLY A C 1
ATOM 2879 O O . GLY A 1 393 ? 2.996 -13.175 -7.330 1.00 35.69 393 GLY A O 1
ATOM 2880 N N . ALA A 1 394 ? 3.340 -12.111 -5.404 1.00 35.03 394 ALA A N 1
ATOM 2881 C CA . ALA A 1 394 ? 3.415 -13.349 -4.609 1.00 35.03 394 ALA A CA 1
ATOM 2882 C C . ALA A 1 394 ? 2.127 -13.725 -3.842 1.00 35.03 394 ALA A C 1
ATOM 2884 O O . ALA A 1 394 ? 2.162 -14.621 -2.999 1.00 35.03 394 ALA A O 1
ATOM 2885 N N . GLY A 1 395 ? 1.000 -13.048 -4.099 1.00 33.53 395 GLY A N 1
ATOM 2886 C CA . GLY A 1 395 ? -0.209 -13.175 -3.273 1.00 33.53 395 GLY A CA 1
ATOM 2887 C C . GLY A 1 395 ? -1.478 -13.721 -3.929 1.00 33.53 395 GLY A C 1
ATOM 2888 O O . GLY A 1 395 ? -2.425 -13.987 -3.197 1.00 33.53 395 GLY A O 1
ATOM 2889 N N . SER A 1 396 ? -1.569 -13.869 -5.258 1.00 36.84 396 SER A N 1
ATOM 2890 C CA . SER A 1 396 ? -2.880 -14.149 -5.871 1.00 36.84 396 SER A CA 1
ATOM 2891 C C . SER A 1 396 ? -2.817 -14.797 -7.259 1.00 36.84 396 SER A C 1
ATOM 2893 O O . SER A 1 396 ? -3.236 -14.188 -8.236 1.00 36.84 396 SER A O 1
ATOM 2895 N N . ALA A 1 397 ? -2.316 -16.034 -7.354 1.00 32.88 397 ALA A N 1
ATOM 2896 C CA . ALA A 1 397 ? -2.532 -16.900 -8.523 1.00 32.88 397 ALA A CA 1
ATOM 2897 C C . ALA A 1 397 ? -2.228 -18.381 -8.212 1.00 32.88 397 ALA A C 1
ATOM 2899 O O . ALA A 1 397 ? -1.294 -18.956 -8.755 1.00 32.88 397 ALA A O 1
ATOM 2900 N N . VAL A 1 398 ? -3.023 -19.014 -7.346 1.00 35.12 398 VAL A N 1
ATOM 2901 C CA . VAL A 1 398 ? -3.253 -20.469 -7.409 1.00 35.12 398 VAL A CA 1
ATOM 2902 C C . VAL A 1 398 ? -4.729 -20.692 -7.092 1.00 35.12 398 VAL A C 1
ATOM 2904 O O . VAL A 1 398 ? -5.125 -20.640 -5.933 1.00 35.12 398 VAL A O 1
ATOM 2907 N N . GLY A 1 399 ? -5.551 -20.868 -8.129 1.00 32.78 399 GLY A N 1
ATOM 2908 C CA . GLY A 1 399 ? -6.954 -21.262 -7.969 1.00 32.78 399 GLY A CA 1
ATOM 2909 C C . GLY A 1 399 ? -7.949 -20.514 -8.852 1.00 32.78 399 GLY A C 1
ATOM 2910 O O . GLY A 1 399 ? -8.844 -19.874 -8.318 1.00 32.78 399 GLY A O 1
ATOM 2911 N N . ALA A 1 400 ? -7.803 -20.588 -10.178 1.00 29.67 400 ALA A N 1
ATOM 2912 C CA . ALA A 1 400 ? -8.911 -20.417 -11.130 1.00 29.67 400 ALA A CA 1
ATOM 2913 C C . ALA A 1 400 ? -8.436 -20.746 -12.556 1.00 29.67 400 ALA A C 1
ATOM 2915 O O . ALA A 1 400 ? -8.203 -19.858 -13.369 1.00 29.67 400 ALA A O 1
ATOM 2916 N N . ALA A 1 401 ? -8.260 -22.031 -12.855 1.00 30.47 401 ALA A N 1
ATOM 2917 C CA . ALA A 1 401 ? -8.154 -22.506 -14.230 1.00 30.47 401 ALA A CA 1
ATOM 2918 C C . ALA A 1 401 ? -8.711 -23.928 -14.305 1.00 30.47 401 ALA A C 1
ATOM 2920 O O . ALA A 1 401 ? -7.969 -24.900 -14.316 1.00 30.47 401 ALA A O 1
ATOM 2921 N N . THR A 1 402 ? -10.034 -24.047 -14.292 1.00 32.94 402 THR A N 1
ATOM 2922 C CA . THR A 1 402 ? -10.763 -25.204 -14.823 1.00 32.94 402 THR A CA 1
ATOM 2923 C C . THR A 1 402 ? -12.192 -24.749 -15.107 1.00 32.94 402 THR A C 1
ATOM 2925 O O . THR A 1 402 ? -12.810 -24.112 -14.262 1.00 32.94 402 THR A O 1
ATOM 2928 N N . LEU A 1 403 ? -12.688 -25.102 -16.298 1.00 32.91 403 LEU A N 1
ATOM 2929 C CA . LEU A 1 403 ? -14.037 -24.878 -16.846 1.00 32.91 403 LEU A CA 1
ATOM 2930 C C . LEU A 1 403 ? -14.267 -23.573 -17.623 1.00 32.91 403 LEU A C 1
ATOM 2932 O O . LEU A 1 403 ? -14.863 -22.621 -17.131 1.00 32.91 403 LEU A O 1
ATOM 2936 N N . ALA A 1 404 ? -13.919 -23.615 -18.910 1.00 28.39 404 ALA A N 1
ATOM 2937 C CA . ALA A 1 404 ? -14.785 -23.093 -19.967 1.00 28.39 404 ALA A CA 1
ATOM 2938 C C . ALA A 1 404 ? -14.441 -23.776 -21.302 1.00 28.39 404 ALA A C 1
ATOM 2940 O O . ALA A 1 404 ? -13.538 -23.358 -22.021 1.00 28.39 404 ALA A O 1
ATOM 2941 N N . THR A 1 405 ? -15.164 -24.843 -21.633 1.00 33.44 405 THR A N 1
ATOM 2942 C CA . THR A 1 405 ? -15.319 -25.313 -23.015 1.00 33.44 405 THR A CA 1
ATOM 2943 C C . THR A 1 405 ? -16.364 -24.453 -23.723 1.00 33.44 405 THR A C 1
ATOM 2945 O O . THR A 1 405 ? -17.462 -24.297 -23.185 1.00 33.44 405 THR A O 1
ATOM 2948 N N . PRO A 1 406 ? -16.109 -24.018 -24.964 1.00 35.19 406 PRO A N 1
ATOM 2949 C CA . PRO A 1 406 ? -17.165 -23.885 -25.947 1.00 35.19 406 PRO A CA 1
ATOM 2950 C C . PRO A 1 406 ? -16.925 -24.854 -27.107 1.00 35.19 406 PRO A C 1
ATOM 2952 O O . PRO A 1 406 ? -15.911 -24.834 -27.799 1.00 35.19 406 PRO A O 1
ATOM 2955 N N . THR A 1 407 ? -17.915 -25.715 -27.296 1.00 38.09 407 THR A N 1
ATOM 2956 C CA . THR A 1 407 ? -18.179 -26.489 -28.504 1.00 38.09 407 THR A CA 1
ATOM 2957 C C . THR A 1 407 ? -18.320 -25.571 -29.721 1.00 38.09 407 THR A C 1
ATOM 2959 O O . THR A 1 407 ? -19.172 -24.686 -29.692 1.00 38.09 407 THR A O 1
ATOM 2962 N N . ALA A 1 408 ? -17.541 -25.813 -30.780 1.00 30.00 408 ALA A N 1
ATOM 2963 C CA . ALA A 1 408 ? -17.988 -25.905 -32.181 1.00 30.00 408 ALA A CA 1
ATOM 2964 C C . ALA A 1 408 ? -16.779 -25.852 -33.137 1.00 30.00 408 ALA A C 1
ATOM 2966 O O . ALA A 1 408 ? -16.143 -24.816 -33.306 1.00 30.00 408 ALA A O 1
ATOM 2967 N N . SER A 1 409 ? -16.499 -26.983 -33.786 1.00 30.30 409 SER A N 1
ATOM 2968 C CA . SER A 1 409 ? -15.796 -27.053 -35.075 1.00 30.30 409 SER A CA 1
ATOM 2969 C C . SER A 1 409 ? -16.852 -26.991 -36.193 1.00 30.30 409 SER A C 1
ATOM 2971 O O . SER A 1 409 ? -17.997 -27.389 -35.954 1.00 30.30 409 SER A O 1
ATOM 2973 N N . PRO A 1 410 ? -16.507 -26.508 -37.398 1.00 43.38 410 PRO A N 1
ATOM 2974 C CA . PRO A 1 410 ? -16.152 -27.482 -38.431 1.00 43.38 410 PRO A CA 1
ATOM 2975 C C . PRO A 1 410 ? -15.012 -26.996 -39.337 1.00 43.38 410 PRO A C 1
ATOM 2977 O O . PRO A 1 410 ? -15.089 -25.901 -39.873 1.00 43.38 410 PRO A O 1
ATOM 2980 N N . TYR A 1 411 ? -13.999 -27.830 -39.574 1.00 29.80 411 TYR A N 1
ATOM 2981 C CA . TYR A 1 411 ? -13.492 -28.113 -40.925 1.00 29.80 411 TYR A CA 1
ATOM 2982 C C . TYR A 1 411 ? -12.640 -29.388 -40.909 1.00 29.80 411 TYR A C 1
ATOM 2984 O O . TYR A 1 411 ? -11.926 -29.684 -39.955 1.00 29.80 411 TYR A O 1
ATOM 2992 N N . ALA A 1 412 ? -12.831 -30.171 -41.964 1.00 29.41 412 ALA A N 1
ATOM 2993 C CA . ALA A 1 412 ? -12.432 -31.556 -42.139 1.00 29.41 412 ALA A CA 1
ATOM 2994 C C . ALA A 1 412 ? -11.023 -31.736 -42.734 1.00 29.41 412 ALA A C 1
ATOM 2996 O O . ALA A 1 412 ? -10.455 -30.800 -43.293 1.00 29.41 412 ALA A O 1
ATOM 2997 N N . SER A 1 413 ? -10.592 -33.011 -42.743 1.00 28.53 413 SER A N 1
ATOM 2998 C CA . SER A 1 413 ? -9.463 -33.629 -43.477 1.00 28.53 413 SER A CA 1
ATOM 2999 C C . SER A 1 413 ? -8.082 -33.419 -42.819 1.00 28.53 413 SER A C 1
ATOM 3001 O O . SER A 1 413 ? -7.791 -32.329 -42.360 1.00 28.53 413 SER A O 1
ATOM 3003 N N . VAL A 1 414 ? -7.184 -34.400 -42.645 1.00 30.64 414 VAL A N 1
ATOM 3004 C CA . VAL A 1 414 ? -6.829 -35.608 -43.414 1.00 30.64 414 VAL A CA 1
ATOM 3005 C C . VAL A 1 414 ? -6.288 -36.706 -42.463 1.00 30.64 414 VAL A C 1
ATOM 3007 O O . VAL A 1 414 ? -5.870 -36.434 -41.344 1.00 30.64 414 VAL A O 1
ATOM 3010 N N . ALA A 1 415 ? -6.355 -37.947 -42.946 1.00 30.31 415 ALA A N 1
ATOM 3011 C CA . ALA A 1 415 ? -6.058 -39.248 -42.348 1.00 30.31 415 ALA A CA 1
ATOM 3012 C C . ALA A 1 415 ? -4.638 -39.519 -41.795 1.00 30.31 415 ALA A C 1
ATOM 3014 O O . ALA A 1 415 ? -3.678 -38.902 -42.238 1.00 30.31 415 ALA A O 1
ATOM 3015 N N . THR A 1 416 ? -4.580 -40.541 -40.914 1.00 30.45 416 THR A N 1
ATOM 3016 C CA . THR A 1 416 ? -3.712 -41.760 -40.838 1.00 30.45 416 THR A CA 1
ATOM 3017 C C . THR A 1 416 ? -3.291 -42.023 -39.382 1.00 30.45 416 THR A C 1
ATOM 3019 O O . THR A 1 416 ? -2.559 -41.229 -38.810 1.00 30.45 416 THR A O 1
ATOM 3022 N N . ALA A 1 417 ? -3.931 -42.954 -38.663 1.00 29.30 417 ALA A N 1
ATOM 3023 C CA . ALA A 1 417 ? -3.628 -44.395 -38.574 1.00 29.30 417 ALA A CA 1
ATOM 3024 C C . ALA A 1 417 ? -2.264 -44.698 -37.914 1.00 29.30 417 ALA A C 1
ATOM 3026 O O . ALA A 1 417 ? -1.221 -44.468 -38.516 1.00 29.30 417 ALA A O 1
ATOM 3027 N N . GLY A 1 418 ? -2.300 -45.243 -36.693 1.00 28.59 418 GLY A N 1
ATOM 3028 C CA . GLY A 1 418 ? -1.126 -45.676 -35.930 1.00 28.59 418 GLY A CA 1
ATOM 3029 C C . GLY A 1 418 ? -1.506 -46.110 -34.514 1.00 28.59 418 GLY A C 1
ATOM 3030 O O . GLY A 1 418 ? -1.542 -45.296 -33.601 1.00 28.59 418 GLY A O 1
ATOM 3031 N N . ASP A 1 419 ? -1.863 -47.382 -34.408 1.00 29.86 419 ASP A N 1
ATOM 3032 C CA . ASP A 1 419 ? -2.236 -48.178 -33.238 1.00 29.86 419 ASP A CA 1
ATOM 3033 C C . ASP A 1 419 ? -1.010 -48.441 -32.340 1.00 29.86 419 ASP A C 1
ATOM 3035 O O . ASP A 1 419 ? 0.005 -48.869 -32.876 1.00 29.86 419 ASP A O 1
ATOM 3039 N N . GLU A 1 420 ? -1.084 -48.215 -31.020 1.00 31.09 420 GLU A N 1
ATOM 3040 C CA . GLU A 1 420 ? -0.336 -49.002 -30.020 1.00 31.09 420 GLU A CA 1
ATOM 3041 C C . GLU A 1 420 ? -1.010 -48.960 -28.635 1.00 31.09 420 GLU A C 1
ATOM 3043 O O . GLU A 1 420 ? -1.346 -47.918 -28.069 1.00 31.09 420 GLU A O 1
ATOM 3048 N N . VAL A 1 421 ? -1.184 -50.170 -28.110 1.00 36.09 421 VAL A N 1
ATOM 3049 C CA . VAL A 1 421 ? -1.777 -50.589 -26.842 1.00 36.09 421 VAL A CA 1
ATOM 3050 C C . VAL A 1 421 ? -0.664 -50.777 -25.814 1.00 36.09 421 VAL A C 1
ATOM 3052 O O . VAL A 1 421 ? 0.132 -51.676 -26.037 1.00 36.09 421 VAL A O 1
ATOM 3055 N N . VAL A 1 422 ? -0.653 -50.077 -24.664 1.00 31.50 422 VAL A N 1
ATOM 3056 C CA . VAL A 1 422 ? -0.029 -50.573 -23.408 1.00 31.50 422 VAL A CA 1
ATOM 3057 C C . VAL A 1 422 ? -0.643 -49.925 -22.146 1.00 31.50 422 VAL A C 1
ATOM 3059 O O . VAL A 1 422 ? -0.537 -48.728 -21.917 1.00 31.50 422 VAL A O 1
ATOM 3062 N N . SER A 1 423 ? -1.213 -50.810 -21.319 1.00 27.58 423 SER A N 1
ATOM 3063 C CA . SER A 1 423 ? -1.166 -50.955 -19.849 1.00 27.58 423 SER A CA 1
ATOM 3064 C C . SER A 1 423 ? -1.519 -49.822 -18.867 1.00 27.58 423 SER A C 1
ATOM 3066 O O . SER A 1 423 ? -0.801 -48.851 -18.662 1.00 27.58 423 SER A O 1
ATOM 3068 N N . SER A 1 424 ? -2.563 -50.152 -18.107 1.00 33.09 424 SER A N 1
ATOM 3069 C CA . SER A 1 424 ? -2.969 -49.773 -16.753 1.00 33.09 424 SER A CA 1
ATOM 3070 C C . SER A 1 424 ? -1.854 -49.508 -15.725 1.00 33.09 424 SER A C 1
ATOM 3072 O O . SER A 1 424 ? -0.959 -50.339 -15.570 1.00 33.09 424 SER A O 1
ATOM 3074 N N . SER A 1 425 ? -2.040 -48.467 -14.899 1.00 30.09 425 SER A N 1
ATOM 3075 C CA . SER A 1 425 ? -1.738 -48.485 -13.454 1.00 30.09 425 SER A CA 1
ATOM 3076 C C . SER A 1 425 ? -2.451 -47.337 -12.710 1.00 30.09 425 SER A C 1
ATOM 3078 O O . SER A 1 425 ? -2.202 -46.171 -12.993 1.00 30.09 425 SER A O 1
ATOM 3080 N N . GLU A 1 426 ? -3.344 -47.717 -11.792 1.00 41.16 426 GLU A N 1
ATOM 3081 C CA . GLU A 1 426 ? -3.631 -47.112 -10.475 1.00 41.16 426 GLU A CA 1
ATOM 3082 C C . GLU A 1 426 ? -3.684 -45.574 -10.335 1.00 41.16 426 GLU A C 1
ATOM 3084 O O . GLU A 1 426 ? -2.653 -44.915 -10.250 1.00 41.16 426 GLU A O 1
ATOM 3089 N N . TYR A 1 427 ? -4.894 -45.025 -10.136 1.00 34.72 427 TYR A N 1
ATOM 3090 C CA . TYR A 1 427 ? -5.088 -43.797 -9.355 1.00 34.72 427 TYR A CA 1
ATOM 3091 C C . TYR A 1 427 ? -6.270 -43.930 -8.389 1.00 34.72 427 TYR A C 1
ATOM 3093 O O . TYR A 1 427 ? -7.353 -44.402 -8.738 1.00 34.72 427 TYR A O 1
ATOM 3101 N N . GLU A 1 428 ? -5.987 -43.542 -7.151 1.00 35.66 428 GLU A N 1
ATOM 3102 C CA . GLU A 1 428 ? -6.817 -43.603 -5.957 1.00 35.66 428 GLU A CA 1
ATOM 3103 C C . GLU A 1 428 ? -7.949 -42.551 -5.983 1.00 35.66 428 GLU A C 1
ATOM 3105 O O . GLU A 1 428 ? -7.706 -41.356 -6.109 1.00 35.66 428 GLU A O 1
ATOM 3110 N N . THR A 1 429 ? -9.183 -43.047 -5.857 1.00 40.97 429 THR A N 1
ATOM 3111 C CA . THR A 1 429 ? -10.403 -42.468 -5.247 1.00 40.97 429 THR A CA 1
ATOM 3112 C C . THR A 1 429 ? -10.664 -40.949 -5.315 1.00 40.97 429 THR A C 1
ATOM 3114 O O . THR A 1 429 ? -10.313 -40.197 -4.407 1.00 40.97 429 THR A O 1
ATOM 3117 N N . ASP A 1 430 ? -11.500 -40.558 -6.286 1.00 44.25 430 ASP A N 1
ATOM 3118 C CA . ASP A 1 430 ? -12.287 -39.306 -6.353 1.00 44.25 430 ASP A CA 1
ATOM 3119 C C . ASP A 1 430 ? -13.500 -39.266 -5.377 1.00 44.25 430 ASP A C 1
ATOM 3121 O O . ASP A 1 430 ? -14.322 -38.341 -5.401 1.00 44.25 430 ASP A O 1
ATOM 3125 N N . ASP A 1 431 ? -13.639 -40.257 -4.490 1.00 46.41 431 ASP A N 1
ATOM 3126 C CA . ASP A 1 431 ? -14.855 -40.467 -3.688 1.00 46.41 431 ASP A CA 1
ATOM 3127 C C . ASP A 1 431 ? -15.056 -39.431 -2.560 1.00 46.41 431 ASP A C 1
ATOM 3129 O O . ASP A 1 431 ? -16.194 -39.091 -2.224 1.00 46.41 431 ASP A O 1
ATOM 3133 N N . ASP A 1 432 ? -13.985 -38.840 -2.019 1.00 47.56 432 ASP A N 1
ATOM 3134 C CA . ASP A 1 432 ? -14.092 -37.859 -0.923 1.00 47.56 432 ASP A CA 1
ATOM 3135 C C . ASP A 1 432 ? -14.557 -36.471 -1.401 1.00 47.56 432 ASP A C 1
ATOM 3137 O O . ASP A 1 432 ? -15.258 -35.743 -0.684 1.00 47.56 432 ASP A O 1
ATOM 3141 N N . VAL A 1 433 ? -14.230 -36.105 -2.645 1.00 55.62 433 VAL A N 1
ATOM 3142 C CA . VAL A 1 433 ? -14.705 -34.857 -3.264 1.00 55.62 433 VAL A CA 1
ATOM 3143 C C . VAL A 1 433 ? -16.180 -34.994 -3.644 1.00 55.62 433 VAL A C 1
ATOM 3145 O O . VAL A 1 433 ? -16.968 -34.071 -3.409 1.00 55.62 433 VAL A O 1
ATOM 3148 N N . ALA A 1 434 ? -16.582 -36.171 -4.136 1.00 59.19 434 ALA A N 1
ATOM 3149 C CA . ALA A 1 434 ? -17.977 -36.492 -4.410 1.00 59.19 434 ALA A CA 1
ATOM 3150 C C . ALA A 1 434 ? -18.829 -36.481 -3.127 1.00 59.19 434 ALA A C 1
ATOM 3152 O O . ALA A 1 434 ? -19.910 -35.888 -3.115 1.00 59.19 434 ALA A O 1
ATOM 3153 N N . ALA A 1 435 ? -18.329 -37.042 -2.020 1.00 58.06 435 ALA A N 1
ATOM 3154 C CA . ALA A 1 435 ? -19.032 -37.038 -0.736 1.00 58.06 435 ALA A CA 1
ATOM 3155 C C . ALA A 1 435 ? -19.272 -35.614 -0.195 1.00 58.06 435 ALA A C 1
ATOM 3157 O O . ALA A 1 435 ? -20.381 -35.292 0.242 1.00 58.06 435 ALA A O 1
ATOM 3158 N N . SER A 1 436 ? -18.270 -34.732 -0.291 1.00 64.50 436 SER A N 1
ATOM 3159 C CA . SER A 1 436 ? -18.390 -33.324 0.120 1.00 64.50 436 SER A CA 1
ATOM 3160 C C . SER A 1 436 ? -19.394 -32.547 -0.747 1.00 64.50 436 SER A C 1
ATOM 3162 O O . SER A 1 436 ? -20.261 -31.839 -0.223 1.00 64.50 436 SER A O 1
ATOM 3164 N N . ALA A 1 437 ? -19.357 -32.745 -2.070 1.00 66.94 437 ALA A N 1
ATOM 3165 C CA . ALA A 1 437 ? -20.282 -32.107 -3.008 1.00 66.94 437 ALA A CA 1
ATOM 3166 C C . ALA A 1 437 ? -21.736 -32.576 -2.814 1.00 66.94 437 ALA A C 1
ATOM 3168 O O . ALA A 1 437 ? -22.666 -31.764 -2.835 1.00 66.94 437 ALA A O 1
ATOM 3169 N N . ILE A 1 438 ? -21.944 -33.872 -2.556 1.00 72.00 438 ILE A N 1
ATOM 3170 C CA . ILE A 1 438 ? -23.262 -34.440 -2.239 1.00 72.00 438 ILE A CA 1
ATOM 3171 C C . ILE A 1 438 ? -23.789 -33.858 -0.922 1.00 72.00 438 ILE A C 1
ATOM 3173 O O . ILE A 1 438 ? -24.961 -33.486 -0.831 1.00 72.00 438 ILE A O 1
ATOM 3177 N N . GLN A 1 439 ? -22.932 -33.706 0.090 1.00 74.44 439 GLN A N 1
ATOM 3178 C CA . GLN A 1 439 ? -23.328 -33.138 1.376 1.00 74.44 439 GLN A CA 1
ATOM 3179 C C . GLN A 1 439 ? -23.687 -31.647 1.273 1.00 74.44 439 GLN A C 1
ATOM 3181 O O . GLN A 1 439 ? -24.630 -31.196 1.932 1.00 74.44 439 GLN A O 1
ATOM 3186 N N . GLU A 1 440 ? -23.014 -30.886 0.408 1.00 81.62 440 GLU A N 1
ATOM 3187 C CA . GLU A 1 440 ? -23.383 -29.500 0.108 1.00 81.62 440 GLU A CA 1
ATOM 3188 C C . GLU A 1 440 ? -24.721 -29.410 -0.650 1.00 81.62 440 GLU A C 1
ATOM 3190 O O . GLU A 1 440 ? -25.570 -28.578 -0.314 1.00 81.62 440 GLU A O 1
ATOM 3195 N N . LEU A 1 441 ? -24.964 -30.304 -1.614 1.00 78.56 441 LEU A N 1
ATOM 3196 C CA . LEU A 1 441 ? -26.236 -30.405 -2.341 1.00 78.56 441 LEU A CA 1
ATOM 3197 C C . LEU A 1 441 ? -27.412 -30.736 -1.414 1.00 78.56 441 LEU A C 1
ATOM 3199 O O . LEU A 1 441 ? -28.461 -30.092 -1.499 1.00 78.56 441 LEU A O 1
ATOM 3203 N N . ILE A 1 442 ? -27.225 -31.672 -0.478 1.00 82.12 442 ILE A N 1
ATOM 3204 C CA . ILE A 1 442 ? -28.225 -32.011 0.546 1.00 82.12 442 ILE A CA 1
ATOM 3205 C C . ILE A 1 442 ? -28.525 -30.791 1.429 1.00 82.12 442 ILE A C 1
ATOM 3207 O O . ILE A 1 442 ? -29.690 -30.496 1.703 1.00 82.12 442 ILE A O 1
ATOM 3211 N N . GLN A 1 443 ? -27.503 -30.026 1.830 1.00 79.94 443 GLN A N 1
ATOM 3212 C CA . GLN A 1 443 ? -27.698 -28.809 2.626 1.00 79.94 443 GLN A CA 1
ATOM 3213 C C . GLN A 1 443 ? -28.412 -27.696 1.850 1.00 79.94 443 GLN A C 1
ATOM 3215 O O . GLN A 1 443 ? -29.251 -26.999 2.425 1.00 79.94 443 GLN A O 1
ATOM 3220 N N . ARG A 1 444 ? -28.110 -27.519 0.558 1.00 80.81 444 ARG A N 1
ATOM 3221 C CA . ARG A 1 444 ? -28.788 -26.537 -0.305 1.00 80.81 444 ARG A CA 1
ATOM 3222 C C . ARG A 1 444 ? -30.254 -26.902 -0.519 1.00 80.81 444 ARG A C 1
ATOM 3224 O O . ARG A 1 444 ? -31.111 -26.033 -0.373 1.00 80.81 444 ARG A O 1
ATOM 3231 N N . ARG A 1 445 ? -30.550 -28.182 -0.766 1.00 82.50 445 ARG A N 1
ATOM 3232 C CA . ARG A 1 445 ? -31.924 -28.684 -0.892 1.00 82.50 445 ARG A CA 1
ATOM 3233 C C . ARG A 1 445 ? -32.722 -28.490 0.398 1.00 82.50 445 ARG A C 1
ATOM 3235 O O . ARG A 1 445 ? -33.816 -27.942 0.348 1.00 82.50 445 ARG A O 1
ATOM 3242 N N . ALA A 1 446 ? -32.144 -28.824 1.553 1.00 76.69 446 ALA A N 1
ATOM 3243 C CA . ALA A 1 446 ? -32.799 -28.619 2.845 1.00 76.69 446 ALA A CA 1
ATOM 3244 C C . ALA A 1 446 ? -33.076 -27.131 3.145 1.00 76.69 446 ALA A C 1
ATOM 3246 O O . ALA A 1 446 ? -34.097 -26.803 3.750 1.00 76.69 446 ALA A O 1
ATOM 3247 N N . ARG A 1 447 ? -32.196 -26.211 2.714 1.00 76.50 447 ARG A N 1
ATOM 3248 C CA . ARG A 1 447 ? -32.439 -24.762 2.831 1.00 76.50 447 ARG A CA 1
ATOM 3249 C C . ARG A 1 447 ? -33.581 -24.308 1.928 1.00 76.50 447 ARG A C 1
ATOM 3251 O O . ARG A 1 447 ? -34.489 -23.660 2.442 1.00 76.50 447 ARG A O 1
ATOM 3258 N N . ALA A 1 448 ? -33.571 -24.710 0.659 1.00 78.56 448 ALA A N 1
ATOM 3259 C CA . ALA A 1 448 ? -34.615 -24.368 -0.305 1.00 78.56 448 ALA A CA 1
ATOM 3260 C C . ALA A 1 448 ? -35.996 -24.894 0.126 1.00 78.56 448 ALA A C 1
ATOM 3262 O O . ALA A 1 448 ? -36.966 -24.145 0.128 1.00 78.56 448 ALA A O 1
ATOM 3263 N N . GLU A 1 449 ? -36.081 -26.144 0.592 1.00 83.06 449 GLU A N 1
ATOM 3264 C CA . GLU A 1 449 ? -37.324 -26.717 1.131 1.00 83.06 449 GLU A CA 1
ATOM 3265 C C . GLU A 1 449 ? -37.791 -25.964 2.391 1.00 83.06 449 GLU A C 1
ATOM 3267 O O . GLU A 1 449 ? -38.985 -25.732 2.582 1.00 83.06 449 GLU A O 1
ATOM 3272 N N . SER A 1 450 ? -36.859 -25.509 3.237 1.00 73.50 450 SER A N 1
ATOM 3273 C CA . SER A 1 450 ? -37.189 -24.738 4.442 1.00 73.50 450 SER A CA 1
ATOM 3274 C C . SER A 1 450 ? -37.629 -23.294 4.168 1.00 73.50 450 SER A C 1
ATOM 3276 O O . SER A 1 450 ? -38.365 -22.732 4.984 1.00 73.50 450 SER A O 1
ATOM 3278 N N . GLU A 1 451 ? -37.160 -22.700 3.067 1.00 78.38 451 GLU A N 1
ATOM 3279 C CA . GLU A 1 451 ? -37.546 -21.368 2.590 1.00 78.38 451 GLU A CA 1
ATOM 3280 C C . GLU A 1 451 ? -38.901 -21.430 1.888 1.00 78.38 451 GLU A C 1
ATOM 3282 O O . GLU A 1 451 ? -39.795 -20.679 2.269 1.00 78.38 451 GLU A O 1
ATOM 3287 N N . ALA A 1 452 ? -39.111 -22.409 1.003 1.00 76.69 452 ALA A N 1
ATOM 3288 C CA . ALA A 1 452 ? -40.406 -22.661 0.373 1.00 76.69 452 ALA A CA 1
ATOM 3289 C C . ALA A 1 452 ? -41.507 -22.947 1.412 1.00 76.69 452 ALA A C 1
ATOM 3291 O O . ALA A 1 452 ? -42.609 -22.414 1.317 1.00 76.69 452 ALA A O 1
ATOM 3292 N N . ALA A 1 453 ? -41.205 -23.719 2.464 1.00 72.38 453 ALA A N 1
ATOM 3293 C CA . ALA A 1 453 ? -42.147 -23.955 3.561 1.00 72.38 453 ALA A CA 1
ATOM 3294 C C . ALA A 1 453 ? -42.437 -22.687 4.389 1.00 72.38 453 ALA A C 1
ATOM 3296 O O . ALA A 1 453 ? -43.546 -22.518 4.897 1.00 72.38 453 ALA A O 1
ATOM 3297 N N . ALA A 1 454 ? -41.456 -21.791 4.543 1.00 70.75 454 ALA A N 1
ATOM 3298 C CA . ALA A 1 454 ? -41.646 -20.523 5.247 1.00 70.75 454 ALA A CA 1
ATOM 3299 C C . ALA A 1 454 ? -42.460 -19.522 4.416 1.00 70.75 454 ALA A C 1
ATOM 3301 O O . ALA A 1 454 ? -43.279 -18.798 4.978 1.00 70.75 454 ALA A O 1
ATOM 3302 N N . GLU A 1 455 ? -42.263 -19.507 3.099 1.00 75.75 455 GLU A N 1
ATOM 3303 C CA . GLU A 1 455 ? -43.007 -18.676 2.154 1.00 75.75 455 GLU A CA 1
ATOM 3304 C C . GLU A 1 455 ? -44.457 -19.158 2.011 1.00 75.75 455 GLU A C 1
ATOM 3306 O O . GLU A 1 455 ? -45.381 -18.354 2.126 1.00 75.75 455 GLU A O 1
ATOM 3311 N N . ALA A 1 456 ? -44.679 -20.475 1.927 1.00 72.94 456 ALA A N 1
ATOM 3312 C CA . ALA A 1 456 ? -46.015 -21.065 1.982 1.00 72.94 456 ALA A CA 1
ATOM 3313 C C . ALA A 1 456 ? -46.733 -20.714 3.298 1.00 72.94 456 ALA A C 1
ATOM 3315 O O . ALA A 1 456 ? -47.867 -20.238 3.274 1.00 72.94 456 ALA A O 1
ATOM 3316 N N . ALA A 1 457 ? -46.060 -20.842 4.448 1.00 65.75 457 ALA A N 1
ATOM 3317 C CA . ALA A 1 457 ? -46.636 -20.469 5.742 1.00 65.75 457 ALA A CA 1
ATOM 3318 C C . ALA A 1 457 ? -46.927 -18.960 5.864 1.00 65.75 457 ALA A C 1
ATOM 3320 O O . ALA A 1 457 ? -47.900 -18.573 6.510 1.00 65.75 457 ALA A O 1
ATOM 3321 N N . ALA A 1 458 ? -46.106 -18.104 5.248 1.00 70.31 458 ALA A N 1
ATOM 3322 C CA . ALA A 1 458 ? -46.341 -16.664 5.208 1.00 70.31 458 ALA A CA 1
ATOM 3323 C C . ALA A 1 458 ? -47.521 -16.296 4.294 1.00 70.31 458 ALA A C 1
ATOM 3325 O O . ALA A 1 458 ? -48.286 -15.403 4.649 1.00 70.31 458 ALA A O 1
ATOM 3326 N N . SER A 1 459 ? -47.699 -17.001 3.171 1.00 73.12 459 SER A N 1
ATOM 3327 C CA . SER A 1 459 ? -48.841 -16.802 2.267 1.00 73.12 459 SER A CA 1
ATOM 3328 C C . SER A 1 459 ? -50.172 -17.179 2.929 1.00 73.12 459 SER A C 1
ATOM 3330 O O . SER A 1 459 ? -51.105 -16.385 2.910 1.00 73.12 459 SER A O 1
ATOM 3332 N N . VAL A 1 460 ? -50.219 -18.312 3.641 1.00 71.44 460 VAL A N 1
ATOM 3333 C CA . VAL A 1 460 ? -51.408 -18.752 4.394 1.00 71.44 460 VAL A CA 1
ATOM 3334 C C . VAL A 1 460 ? -51.728 -17.788 5.543 1.00 71.44 460 VAL A C 1
ATOM 3336 O O . VAL A 1 460 ? -52.889 -17.503 5.815 1.00 71.44 460 VAL A O 1
ATOM 3339 N N . ALA A 1 461 ? -50.707 -17.226 6.199 1.00 63.94 461 ALA A N 1
ATOM 3340 C CA . ALA A 1 461 ? -50.905 -16.229 7.252 1.00 63.94 461 ALA A CA 1
ATOM 3341 C C . ALA A 1 461 ? -51.359 -14.853 6.723 1.00 63.94 461 ALA A C 1
ATOM 3343 O O . ALA A 1 461 ? -51.940 -14.082 7.485 1.00 63.94 461 ALA A O 1
ATOM 3344 N N . ALA A 1 462 ? -51.079 -14.527 5.456 1.00 68.31 462 ALA A N 1
ATOM 3345 C CA . ALA A 1 462 ? -51.502 -13.275 4.832 1.00 68.31 462 ALA A CA 1
ATOM 3346 C C . ALA A 1 462 ? -52.971 -13.313 4.378 1.00 68.31 462 ALA A C 1
ATOM 3348 O O . ALA A 1 462 ? -53.641 -12.284 4.445 1.00 68.31 462 ALA A O 1
ATOM 3349 N N . ASP A 1 463 ? -53.477 -14.487 3.985 1.00 60.19 463 ASP A N 1
ATOM 3350 C CA . ASP A 1 463 ? -54.879 -14.672 3.577 1.00 60.19 463 ASP A CA 1
ATOM 3351 C C . ASP A 1 463 ? -55.854 -14.735 4.772 1.00 60.19 463 ASP A C 1
ATOM 3353 O O . ASP A 1 463 ? -57.018 -14.372 4.649 1.00 60.19 463 ASP A O 1
ATOM 3357 N N . ALA A 1 464 ? -55.380 -15.086 5.973 1.00 57.78 464 ALA A N 1
ATOM 3358 C CA . ALA A 1 464 ? -56.202 -15.237 7.183 1.00 57.78 464 ALA A CA 1
ATOM 3359 C C . ALA A 1 464 ? -56.588 -13.910 7.891 1.00 57.78 464 ALA A C 1
ATOM 3361 O O . ALA A 1 464 ? -56.774 -13.877 9.109 1.00 57.78 464 ALA A O 1
ATOM 3362 N N . SER A 1 465 ? -56.681 -12.783 7.173 1.00 51.84 465 SER A N 1
ATOM 3363 C CA . SER A 1 465 ? -56.873 -11.450 7.785 1.00 51.84 465 SER A CA 1
ATOM 3364 C C . SER A 1 465 ? -58.310 -11.109 8.236 1.00 51.84 465 SER A C 1
ATOM 3366 O O . SER A 1 465 ? -58.548 -10.014 8.752 1.00 51.84 465 SER A O 1
ATOM 3368 N N . SER A 1 466 ? -59.258 -12.046 8.143 1.00 55.84 466 SER A N 1
ATOM 3369 C CA . SER A 1 466 ? -60.518 -12.040 8.909 1.00 55.84 466 SER A CA 1
ATOM 3370 C C . SER A 1 466 ? -61.105 -13.450 8.978 1.00 55.84 466 SER A C 1
ATOM 3372 O O . SER A 1 466 ? -61.719 -13.870 8.003 1.00 55.84 466 SER A O 1
ATOM 3374 N N . PRO A 1 467 ? -60.925 -14.186 10.090 1.00 53.94 467 PRO A N 1
ATOM 3375 C CA . PRO A 1 467 ? -61.632 -15.442 10.282 1.00 53.94 467 PRO A CA 1
ATOM 3376 C C . PRO A 1 467 ? -63.096 -15.135 10.625 1.00 53.94 467 PRO A C 1
ATOM 3378 O O . PRO A 1 467 ? -63.382 -14.551 11.671 1.00 53.94 467 PRO A O 1
ATOM 3381 N N . GLU A 1 468 ? -64.027 -15.475 9.731 1.00 60.75 468 GLU A N 1
ATOM 3382 C CA . GLU A 1 468 ? -65.474 -15.301 9.966 1.00 60.75 468 GLU A CA 1
ATOM 3383 C C . GLU A 1 468 ? -66.097 -16.520 10.677 1.00 60.75 468 GLU A C 1
ATOM 3385 O O . GLU A 1 468 ? -67.289 -16.514 10.990 1.00 60.75 468 GLU A O 1
ATOM 3390 N N . SER A 1 469 ? -65.305 -17.557 10.984 1.00 73.81 469 SER A N 1
ATOM 3391 C CA . SER A 1 469 ? -65.776 -18.789 11.630 1.00 73.81 469 SER A CA 1
ATOM 3392 C C . SER A 1 469 ? -64.832 -19.303 12.728 1.00 73.81 469 SER A C 1
ATOM 3394 O O . SER A 1 469 ? -63.612 -19.172 12.630 1.00 73.81 469 SER A O 1
ATOM 3396 N N . GLU A 1 470 ? -65.399 -19.924 13.772 1.00 69.81 470 GLU A N 1
ATOM 3397 C CA . GLU A 1 470 ? -64.644 -20.526 14.890 1.00 69.81 470 GLU A CA 1
ATOM 3398 C C . GLU A 1 470 ? -63.675 -21.634 14.416 1.00 69.81 470 GLU A C 1
ATOM 3400 O O . GLU A 1 470 ? -62.615 -21.825 15.008 1.00 69.81 470 GLU A O 1
ATOM 3405 N N . GLU A 1 471 ? -63.972 -22.305 13.295 1.00 67.50 471 GLU A N 1
ATOM 3406 C CA . GLU A 1 471 ? -63.085 -23.319 12.702 1.00 67.50 471 GLU A CA 1
ATOM 3407 C C . GLU A 1 471 ? -61.783 -22.719 12.129 1.00 67.50 471 GLU A C 1
ATOM 3409 O O . GLU A 1 471 ? -60.731 -23.364 12.174 1.00 67.50 471 GLU A O 1
ATOM 3414 N N . GLU A 1 472 ? -61.804 -21.473 11.639 1.00 66.62 472 GLU A N 1
ATOM 3415 C CA . GLU A 1 472 ? -60.602 -20.786 11.143 1.00 66.62 472 GLU A CA 1
ATOM 3416 C C . GLU A 1 472 ? -59.711 -20.266 12.280 1.00 66.62 472 GLU A C 1
ATOM 3418 O O . GLU A 1 472 ? -58.483 -20.239 12.139 1.00 66.62 472 GLU A O 1
ATOM 3423 N N . GLU A 1 473 ? -60.293 -19.906 13.429 1.00 72.69 473 GLU A N 1
ATOM 3424 C CA . GLU A 1 473 ? -59.528 -19.504 14.615 1.00 72.69 473 GLU A CA 1
ATOM 3425 C C . GLU A 1 473 ? -58.765 -20.700 15.208 1.00 72.69 473 GLU A C 1
ATOM 3427 O O . GLU A 1 473 ? -57.562 -20.598 15.476 1.00 72.69 473 GLU A O 1
ATOM 3432 N N . ASP A 1 474 ? -59.405 -21.870 15.298 1.00 74.62 474 ASP A N 1
ATOM 3433 C CA . ASP A 1 474 ? -58.751 -23.105 15.743 1.00 74.62 474 ASP A CA 1
ATOM 3434 C C . ASP A 1 474 ? -57.649 -23.564 14.769 1.00 74.62 474 ASP A C 1
ATOM 3436 O O . ASP A 1 474 ? -56.562 -23.979 15.198 1.00 74.62 474 ASP A O 1
ATOM 3440 N N . ALA A 1 475 ? -57.862 -23.416 13.456 1.00 71.50 475 ALA A N 1
ATOM 3441 C CA . ALA A 1 475 ? -56.840 -23.692 12.446 1.00 71.50 475 ALA A CA 1
ATOM 3442 C C . ALA A 1 475 ? -55.642 -22.725 12.547 1.00 71.50 475 ALA A C 1
ATOM 3444 O O . ALA A 1 475 ? -54.483 -23.152 12.457 1.00 71.50 475 ALA A O 1
ATOM 3445 N N . ALA A 1 476 ? -55.888 -21.437 12.805 1.00 69.50 476 ALA A N 1
ATOM 3446 C CA . ALA A 1 476 ? -54.840 -20.439 13.008 1.00 69.50 476 ALA A CA 1
ATOM 3447 C C . ALA A 1 476 ? -54.037 -20.694 14.296 1.00 69.50 476 ALA A C 1
ATOM 3449 O O . ALA A 1 476 ? -52.803 -20.584 14.299 1.00 69.50 476 ALA A O 1
ATOM 3450 N N . VAL A 1 477 ? -54.700 -21.104 15.384 1.00 77.38 477 VAL A N 1
ATOM 3451 C CA . VAL A 1 477 ? -54.042 -21.496 16.640 1.00 77.38 477 VAL A CA 1
ATOM 3452 C C . VAL A 1 477 ? -53.204 -22.762 16.441 1.00 77.38 477 VAL A C 1
ATOM 3454 O O . VAL A 1 477 ? -52.051 -22.812 16.891 1.00 77.38 477 VAL A O 1
ATOM 3457 N N . ALA A 1 478 ? -53.706 -23.760 15.711 1.00 77.94 478 ALA A N 1
ATOM 3458 C CA . ALA A 1 478 ? -52.949 -24.963 15.369 1.00 77.94 478 ALA A CA 1
ATOM 3459 C C . ALA A 1 478 ? -51.704 -24.636 14.520 1.00 77.94 478 ALA A C 1
ATOM 3461 O O . ALA A 1 478 ? -50.598 -25.091 14.840 1.00 77.94 478 ALA A O 1
ATOM 3462 N N . ALA A 1 479 ? -51.839 -23.770 13.509 1.00 72.50 479 ALA A N 1
ATOM 3463 C CA . ALA A 1 479 ? -50.732 -23.316 12.667 1.00 72.50 479 ALA A CA 1
ATOM 3464 C C . ALA A 1 479 ? -49.677 -22.522 13.462 1.00 72.50 479 ALA A C 1
ATOM 3466 O O . ALA A 1 479 ? -48.471 -22.764 13.330 1.00 72.50 479 ALA A O 1
ATOM 3467 N N . ALA A 1 480 ? -50.104 -21.628 14.359 1.00 73.06 480 ALA A N 1
ATOM 3468 C CA . ALA A 1 480 ? -49.205 -20.883 15.240 1.00 73.06 480 ALA A CA 1
ATOM 3469 C C . ALA A 1 480 ? -48.446 -21.810 16.207 1.00 73.06 480 ALA A C 1
ATOM 3471 O O . ALA A 1 480 ? -47.249 -21.619 16.462 1.00 73.06 480 ALA A O 1
ATOM 3472 N N . THR A 1 481 ? -49.116 -22.849 16.709 1.00 82.06 481 THR A N 1
ATOM 3473 C CA . THR A 1 481 ? -48.525 -23.845 17.611 1.00 82.06 481 THR A CA 1
ATOM 3474 C C . THR A 1 481 ? -47.505 -24.722 16.878 1.00 82.06 481 THR A C 1
ATOM 3476 O O . THR A 1 481 ? -46.397 -24.932 17.384 1.00 82.06 481 THR A O 1
ATOM 3479 N N . ALA A 1 482 ? -47.810 -25.142 15.646 1.00 78.00 482 ALA A N 1
ATOM 3480 C CA . ALA A 1 482 ? -46.882 -25.862 14.775 1.00 78.00 482 ALA A CA 1
ATOM 3481 C C . ALA A 1 482 ? -45.646 -25.011 14.419 1.00 78.00 482 ALA A C 1
ATOM 3483 O O . ALA A 1 482 ? -44.508 -25.477 14.527 1.00 78.00 482 ALA A O 1
ATOM 3484 N N . ALA A 1 483 ? -45.834 -23.725 14.104 1.00 72.75 483 ALA A N 1
ATOM 3485 C CA . ALA A 1 483 ? -44.734 -22.796 13.840 1.00 72.75 483 ALA A CA 1
ATOM 3486 C C . ALA A 1 483 ? -43.841 -22.572 15.078 1.00 72.75 483 ALA A C 1
ATOM 3488 O O . ALA A 1 483 ? -42.612 -22.471 14.968 1.00 72.75 483 ALA A O 1
ATOM 3489 N N . ALA A 1 484 ? -44.428 -22.527 16.278 1.00 78.50 484 ALA A N 1
ATOM 3490 C CA . ALA A 1 484 ? -43.682 -22.434 17.530 1.00 78.50 484 ALA A CA 1
ATOM 3491 C C . ALA A 1 484 ? -42.869 -23.709 17.821 1.00 78.50 484 ALA A C 1
ATOM 3493 O O . ALA A 1 484 ? -41.716 -23.609 18.257 1.00 78.50 484 ALA A O 1
ATOM 3494 N N . ALA A 1 485 ? -43.424 -24.891 17.539 1.00 82.00 485 ALA A N 1
ATOM 3495 C CA . ALA A 1 485 ? -42.715 -26.165 17.651 1.00 82.00 485 ALA A CA 1
ATOM 3496 C C . ALA A 1 485 ? -41.529 -26.243 16.671 1.00 82.00 485 ALA A C 1
ATOM 3498 O O . ALA A 1 485 ? -40.405 -26.528 17.090 1.00 82.00 485 ALA A O 1
ATOM 3499 N N . ALA A 1 486 ? -41.728 -25.855 15.406 1.00 78.31 486 ALA A N 1
ATOM 3500 C CA . ALA A 1 486 ? -40.666 -25.811 14.398 1.00 78.31 486 ALA A CA 1
ATOM 3501 C C . ALA A 1 486 ? -39.519 -24.852 14.781 1.00 78.31 486 ALA A C 1
ATOM 3503 O O . ALA A 1 486 ? -38.340 -25.154 14.577 1.00 78.31 486 ALA A O 1
ATOM 3504 N N . ARG A 1 487 ? -39.832 -23.704 15.402 1.00 82.69 487 ARG A N 1
ATOM 3505 C CA . ARG A 1 487 ? -38.813 -22.770 15.922 1.00 82.69 487 ARG A CA 1
ATOM 3506 C C . ARG A 1 487 ? -38.001 -23.363 17.074 1.00 82.69 487 ARG A C 1
ATOM 3508 O O . ARG A 1 487 ? -36.792 -23.132 17.129 1.00 82.69 487 ARG A O 1
ATOM 3515 N N . ARG A 1 488 ? -38.632 -24.119 17.981 1.00 87.00 488 ARG A N 1
ATOM 3516 C CA . ARG A 1 488 ? -37.932 -24.808 19.081 1.00 87.00 488 ARG A CA 1
ATOM 3517 C C . ARG A 1 488 ? -36.984 -25.880 18.548 1.00 87.00 488 ARG A C 1
ATOM 3519 O O . ARG A 1 488 ? -35.844 -25.943 19.003 1.00 87.00 488 ARG A O 1
ATOM 3526 N N . GLU A 1 489 ? -37.401 -26.631 17.533 1.00 85.38 489 GLU A N 1
ATOM 3527 C CA . GLU A 1 489 ? -36.559 -27.670 16.934 1.00 85.38 489 GLU A CA 1
ATOM 3528 C C . GLU A 1 489 ? -35.352 -27.084 16.182 1.00 85.38 489 GLU A C 1
ATOM 3530 O O . GLU A 1 489 ? -34.222 -27.531 16.378 1.00 85.38 489 GLU A O 1
ATOM 3535 N N . ARG A 1 490 ? -35.528 -25.979 15.438 1.00 79.12 490 ARG A N 1
ATOM 3536 C CA . ARG A 1 490 ? -34.393 -25.248 14.832 1.00 79.12 490 ARG A CA 1
ATOM 3537 C C . ARG A 1 490 ? -33.393 -24.739 15.881 1.00 79.12 490 ARG A C 1
ATOM 3539 O O . ARG A 1 490 ? -32.185 -24.749 15.641 1.00 79.12 490 ARG A O 1
ATOM 3546 N N . GLN A 1 491 ? -33.867 -24.292 17.047 1.00 83.50 491 GLN A N 1
ATOM 3547 C CA . GLN A 1 491 ? -32.987 -23.873 18.146 1.00 83.50 491 GLN A CA 1
ATOM 3548 C C . GLN A 1 491 ? -32.233 -25.053 18.771 1.00 83.50 491 GLN A C 1
ATOM 3550 O O . GLN A 1 491 ? -31.059 -24.896 19.118 1.00 83.50 491 GLN A O 1
ATOM 3555 N N . ARG A 1 492 ? -32.873 -26.225 18.878 1.00 93.06 492 ARG A N 1
ATOM 3556 C CA . ARG A 1 492 ? -32.247 -27.464 19.358 1.00 93.06 492 ARG A CA 1
ATOM 3557 C C . ARG A 1 492 ? -31.113 -27.906 18.433 1.00 93.06 492 ARG A C 1
ATOM 3559 O O . ARG A 1 492 ? -29.978 -28.006 18.896 1.00 93.06 492 ARG A O 1
ATOM 3566 N N . LEU A 1 493 ? -31.379 -28.011 17.129 1.00 89.56 493 LEU A N 1
ATOM 3567 C CA . LEU A 1 493 ? -30.382 -28.392 16.118 1.00 89.56 493 LEU A CA 1
ATOM 3568 C C . LEU A 1 493 ? -29.187 -27.429 16.080 1.00 89.56 493 LEU A C 1
ATOM 3570 O O . LEU A 1 493 ? -28.036 -27.854 16.013 1.00 89.56 493 LEU A O 1
ATOM 3574 N N . ARG A 1 494 ? -29.424 -26.115 16.202 1.00 84.38 494 ARG A N 1
ATOM 3575 C CA . ARG A 1 494 ? -28.336 -25.122 16.253 1.00 84.38 494 ARG A CA 1
ATOM 3576 C C . ARG A 1 494 ? -27.473 -25.266 17.511 1.00 84.38 494 ARG A C 1
ATOM 3578 O O . ARG A 1 494 ? -26.260 -25.065 17.451 1.00 84.38 494 ARG A O 1
ATOM 3585 N N . LYS A 1 495 ? -28.079 -25.606 18.653 1.00 86.62 495 LYS A N 1
ATOM 3586 C CA . LYS A 1 495 ? -27.356 -25.861 19.907 1.00 86.62 495 LYS A CA 1
ATOM 3587 C C . LYS A 1 495 ? -26.513 -27.137 19.809 1.00 86.62 495 LYS A C 1
ATOM 3589 O O . LYS A 1 495 ? -25.369 -27.126 20.256 1.00 86.62 495 LYS A O 1
ATOM 3594 N N . GLU A 1 496 ? -27.043 -28.184 19.183 1.00 88.62 496 GLU A N 1
ATOM 3595 C CA . GLU A 1 496 ? -26.328 -29.437 18.907 1.00 88.62 496 GLU A CA 1
ATOM 3596 C C . GLU A 1 496 ? -25.151 -29.218 17.939 1.00 88.62 496 GLU A C 1
ATOM 3598 O O . GLU A 1 496 ? -24.039 -29.653 18.231 1.00 88.62 496 GLU A O 1
ATOM 3603 N N . GLN A 1 497 ? -25.327 -28.440 16.863 1.00 89.19 497 GLN A N 1
ATOM 3604 C CA . GLN A 1 497 ? -24.234 -28.076 15.946 1.00 89.19 497 GLN A CA 1
ATOM 3605 C C . GLN A 1 497 ? -23.115 -27.278 16.636 1.00 89.19 497 GLN A C 1
ATOM 3607 O O . GLN A 1 497 ? -21.934 -27.555 16.418 1.00 89.19 497 GLN A O 1
ATOM 3612 N N . MET A 1 498 ? -23.453 -26.314 17.504 1.00 83.62 498 MET A N 1
ATOM 3613 C CA . MET A 1 498 ? -22.433 -25.584 18.270 1.00 83.62 498 MET A CA 1
ATOM 3614 C C . MET A 1 498 ? -21.708 -26.481 19.280 1.00 83.62 498 MET A C 1
ATOM 3616 O O . MET A 1 498 ? -20.501 -26.331 19.464 1.00 83.62 498 MET A O 1
ATOM 3620 N N . ALA A 1 499 ? -22.413 -27.427 19.908 1.00 82.31 499 ALA A N 1
ATOM 3621 C CA . ALA A 1 499 ? -21.795 -28.412 20.793 1.00 82.31 499 ALA A CA 1
ATOM 3622 C C . ALA A 1 499 ? -20.846 -29.349 20.022 1.00 82.31 499 ALA A C 1
ATOM 3624 O O . ALA A 1 499 ? -19.740 -29.612 20.493 1.00 82.31 499 ALA A O 1
ATOM 3625 N N . ALA A 1 500 ? -21.226 -29.780 18.815 1.00 81.06 500 ALA A N 1
ATOM 3626 C CA . ALA A 1 500 ? -20.383 -30.595 17.942 1.00 81.06 500 ALA A CA 1
ATOM 3627 C C . ALA A 1 500 ? -19.113 -29.847 17.494 1.00 81.06 500 ALA A C 1
ATOM 3629 O O . ALA A 1 500 ? -18.017 -30.399 17.583 1.00 81.06 500 ALA A O 1
ATOM 3630 N N . MET A 1 501 ? -19.222 -28.568 17.105 1.00 78.94 501 MET A N 1
ATOM 3631 C CA . MET A 1 501 ? -18.049 -27.729 16.803 1.00 78.94 501 MET A CA 1
ATOM 3632 C C . MET A 1 501 ? -17.144 -27.523 18.024 1.00 78.94 501 MET A C 1
ATOM 3634 O O . MET A 1 501 ? -15.920 -27.569 17.900 1.00 78.94 501 MET A O 1
ATOM 3638 N N . ALA A 1 502 ? -17.720 -27.312 19.211 1.00 73.69 502 ALA A N 1
ATOM 3639 C CA . ALA A 1 502 ? -16.948 -27.176 20.445 1.00 73.69 502 ALA A CA 1
ATOM 3640 C C . ALA A 1 502 ? -16.201 -28.475 20.796 1.00 73.69 502 ALA A C 1
ATOM 3642 O O . ALA A 1 502 ? -15.028 -28.422 21.165 1.00 73.69 502 ALA A O 1
ATOM 3643 N N . ALA A 1 503 ? -16.839 -29.636 20.616 1.00 75.19 503 ALA A N 1
ATOM 3644 C CA . ALA A 1 503 ? -16.214 -30.942 20.813 1.00 75.19 503 ALA A CA 1
ATOM 3645 C C . ALA A 1 503 ? -15.094 -31.215 19.793 1.00 75.19 503 ALA A C 1
ATOM 3647 O O . ALA A 1 503 ? -14.027 -31.698 20.170 1.00 75.19 503 ALA A O 1
ATOM 3648 N N . ALA A 1 504 ? -15.289 -30.852 18.520 1.00 72.88 504 ALA A N 1
ATOM 3649 C CA . ALA A 1 504 ? -14.248 -30.945 17.494 1.00 72.88 504 ALA A CA 1
ATOM 3650 C C . ALA A 1 504 ? -13.038 -30.054 17.829 1.00 72.88 504 ALA A C 1
ATOM 3652 O O . ALA A 1 504 ? -11.892 -30.488 17.721 1.00 72.88 504 ALA A O 1
ATOM 3653 N N . ARG A 1 505 ? -13.284 -28.837 18.332 1.00 68.75 505 ARG A N 1
ATOM 3654 C CA . ARG A 1 505 ? -12.228 -27.911 18.768 1.00 68.75 505 ARG A CA 1
ATOM 3655 C C . ARG A 1 505 ? -11.475 -28.408 20.004 1.00 68.75 505 ARG A C 1
ATOM 3657 O O . ARG A 1 505 ? -10.264 -28.230 20.079 1.00 68.75 505 ARG A O 1
ATOM 3664 N N . ALA A 1 506 ? -12.167 -29.050 20.945 1.00 69.19 506 ALA A N 1
ATOM 3665 C CA . ALA A 1 506 ? -11.541 -29.674 22.108 1.00 69.19 506 ALA A CA 1
ATOM 3666 C C . ALA A 1 506 ? -10.650 -30.866 21.716 1.00 69.19 506 ALA A C 1
ATOM 3668 O O . ALA A 1 506 ? -9.584 -31.034 22.292 1.00 69.19 506 ALA A O 1
ATOM 3669 N N . ARG A 1 507 ? -11.033 -31.649 20.696 1.00 74.38 507 ARG A N 1
ATOM 3670 C CA . ARG A 1 507 ? -10.202 -32.746 20.160 1.00 74.38 507 ARG A CA 1
ATOM 3671 C C . ARG A 1 507 ? -8.964 -32.256 19.403 1.00 74.38 507 ARG A C 1
ATOM 3673 O O . ARG A 1 507 ? -7.946 -32.934 19.420 1.00 74.38 507 ARG A O 1
ATOM 3680 N N . ALA A 1 508 ? -9.038 -31.086 18.768 1.00 64.12 508 ALA A N 1
ATOM 3681 C CA . ALA A 1 508 ? -7.907 -30.478 18.062 1.00 64.12 508 ALA A CA 1
ATOM 3682 C C . ALA A 1 508 ? -6.878 -29.814 19.002 1.00 64.12 508 ALA A C 1
ATOM 3684 O O . ALA A 1 508 ? -5.742 -29.572 18.603 1.00 64.12 508 ALA A O 1
ATOM 3685 N N . SER A 1 509 ? -7.258 -29.518 20.249 1.00 48.53 509 SER A N 1
ATOM 3686 C CA . SER A 1 509 ? -6.378 -28.934 21.264 1.00 48.53 509 SER A CA 1
ATOM 3687 C C . SER A 1 509 ? -5.861 -30.032 22.195 1.00 48.53 509 SER A C 1
ATOM 3689 O O . SER A 1 509 ? -6.494 -30.343 23.200 1.00 48.53 509 SER A O 1
ATOM 3691 N N . GLY A 1 510 ? -4.717 -30.634 21.859 1.00 49.06 510 GLY A N 1
ATOM 3692 C CA . GLY A 1 510 ? -4.048 -31.624 22.712 1.00 49.06 510 GLY A CA 1
ATOM 3693 C C . GLY A 1 510 ? -3.696 -31.096 24.119 1.00 49.06 510 GLY A C 1
ATOM 3694 O O . GLY A 1 510 ? -3.718 -29.883 24.353 1.00 49.06 510 GLY A O 1
ATOM 3695 N N . PRO A 1 511 ? -3.382 -31.993 25.073 1.00 41.00 511 PRO A N 1
ATOM 3696 C CA . PRO A 1 511 ? -3.243 -31.649 26.484 1.00 41.00 511 PRO A CA 1
ATOM 3697 C C . PRO A 1 511 ? -1.968 -30.834 26.732 1.00 41.00 511 PRO A C 1
ATOM 3699 O O . PRO A 1 511 ? -0.856 -31.303 26.497 1.00 41.00 511 PRO A O 1
ATOM 3702 N N . ILE A 1 512 ? -2.137 -29.613 27.241 1.00 37.78 512 ILE A N 1
ATOM 3703 C CA . ILE A 1 512 ? -1.044 -28.805 27.788 1.00 37.78 512 ILE A CA 1
ATOM 3704 C C . ILE A 1 512 ? -0.864 -29.220 29.249 1.00 37.78 512 ILE A C 1
ATOM 3706 O O . ILE A 1 512 ? -1.784 -29.093 30.056 1.00 37.78 512 ILE A O 1
ATOM 3710 N N . ILE A 1 513 ? 0.322 -29.740 29.561 1.00 35.22 513 ILE A N 1
ATOM 3711 C CA . ILE A 1 513 ? 0.779 -30.075 30.911 1.00 35.22 513 ILE A CA 1
ATOM 3712 C C . ILE A 1 513 ? 0.818 -28.778 31.731 1.00 35.22 513 ILE A C 1
ATOM 3714 O O . ILE A 1 513 ? 1.536 -27.842 31.379 1.00 35.22 513 ILE A O 1
ATOM 3718 N N . ALA A 1 514 ? 0.009 -28.717 32.788 1.00 37.78 514 ALA A N 1
ATOM 3719 C CA . ALA A 1 514 ? -0.011 -27.616 33.740 1.00 37.78 514 ALA A CA 1
ATOM 3720 C C . ALA A 1 514 ? 1.168 -27.762 34.711 1.00 37.78 514 ALA A C 1
ATOM 3722 O O . ALA A 1 514 ? 1.297 -28.792 35.371 1.00 37.78 514 ALA A O 1
ATOM 3723 N N . ALA A 1 515 ? 2.018 -26.738 34.774 1.00 35.56 515 ALA A N 1
ATOM 3724 C CA . ALA A 1 515 ? 2.892 -26.521 35.914 1.00 35.56 515 ALA A CA 1
ATOM 3725 C C . ALA A 1 515 ? 2.075 -25.804 36.995 1.00 35.56 515 ALA A C 1
ATOM 3727 O O . ALA A 1 515 ? 1.427 -24.790 36.723 1.00 35.56 515 ALA A O 1
ATOM 3728 N N . GLU A 1 516 ? 2.070 -26.408 38.175 1.00 41.50 516 GLU A N 1
ATOM 3729 C CA . GLU A 1 516 ? 1.648 -25.828 39.442 1.00 41.50 516 GLU A CA 1
ATOM 3730 C C . GLU A 1 516 ? 2.559 -24.631 39.746 1.00 41.50 516 GLU A C 1
ATOM 3732 O O . GLU A 1 516 ? 3.774 -24.756 39.614 1.00 41.50 516 GLU A O 1
ATOM 3737 N N . ASP A 1 517 ? 1.986 -23.488 40.116 1.00 34.69 517 ASP A N 1
ATOM 3738 C CA . ASP A 1 517 ? 2.718 -22.441 40.828 1.00 34.69 517 ASP A CA 1
ATOM 3739 C C . ASP A 1 517 ? 1.806 -21.837 41.899 1.00 34.69 517 ASP A C 1
ATOM 3741 O O . ASP A 1 517 ? 0.623 -21.558 41.671 1.00 34.69 517 ASP A O 1
ATOM 3745 N N . ASP A 1 518 ? 2.429 -21.727 43.064 1.00 36.28 518 ASP A N 1
ATOM 3746 C CA . ASP A 1 518 ? 1.905 -21.614 44.414 1.00 36.28 518 ASP A CA 1
ATOM 3747 C C . ASP A 1 518 ? 1.155 -20.317 44.757 1.00 36.28 518 ASP A C 1
ATOM 3749 O O . ASP A 1 518 ? 1.306 -19.255 44.144 1.00 36.28 518 ASP A O 1
ATOM 3753 N N . ASP A 1 519 ? 0.370 -20.451 45.824 1.00 41.31 519 ASP A N 1
ATOM 3754 C CA . ASP A 1 519 ? -0.229 -19.405 46.641 1.00 41.31 519 ASP A CA 1
ATOM 3755 C C . ASP A 1 519 ? 0.777 -18.308 47.047 1.00 41.31 519 ASP A C 1
ATOM 3757 O O . ASP A 1 519 ? 1.857 -18.614 47.548 1.00 41.31 519 ASP A O 1
ATOM 3761 N N . ASP A 1 520 ? 0.385 -17.028 46.966 1.00 42.38 520 ASP A N 1
ATOM 3762 C CA . ASP A 1 520 ? 0.799 -16.082 48.010 1.00 42.38 520 ASP A CA 1
ATOM 3763 C C . ASP A 1 520 ? -0.167 -14.897 48.182 1.00 42.38 520 ASP A C 1
ATOM 3765 O O . ASP A 1 520 ? -0.765 -14.361 47.242 1.00 42.38 520 ASP A O 1
ATOM 3769 N N . ASP A 1 521 ? -0.320 -14.539 49.449 1.00 38.00 521 ASP A N 1
ATOM 3770 C CA . ASP A 1 521 ? -1.418 -13.818 50.071 1.00 38.00 521 ASP A CA 1
ATOM 3771 C C . ASP A 1 521 ? -1.450 -12.299 49.826 1.00 38.00 521 ASP A C 1
ATOM 3773 O O . ASP A 1 521 ? -0.470 -11.615 49.523 1.00 38.00 521 ASP A O 1
ATOM 3777 N N . GLY A 1 522 ? -2.645 -11.739 50.024 1.00 38.28 522 GLY A N 1
ATOM 3778 C CA . GLY A 1 522 ? -2.916 -10.308 49.948 1.00 38.28 522 GLY A CA 1
ATOM 3779 C C . GLY A 1 522 ? -2.229 -9.458 51.025 1.00 38.28 522 GLY A C 1
ATOM 3780 O O . GLY A 1 522 ? -1.928 -9.895 52.130 1.00 38.28 522 GLY A O 1
ATOM 3781 N N . GLY A 1 523 ? -2.082 -8.161 50.742 1.00 31.20 523 GLY A N 1
ATOM 3782 C CA . GLY A 1 523 ? -1.597 -7.207 51.739 1.00 31.20 523 GLY A CA 1
ATOM 3783 C C . GLY A 1 523 ? -1.742 -5.750 51.322 1.00 31.20 523 GLY A C 1
ATOM 3784 O O . GLY A 1 523 ? -0.900 -5.186 50.633 1.00 31.20 523 GLY A O 1
ATOM 3785 N N . ALA A 1 524 ? -2.818 -5.113 51.777 1.00 37.59 524 ALA A N 1
ATOM 3786 C CA . ALA A 1 524 ? -3.000 -3.670 51.714 1.00 37.59 524 ALA A CA 1
ATOM 3787 C C . ALA A 1 524 ? -2.105 -2.942 52.736 1.00 37.59 524 ALA A C 1
ATOM 3789 O O . ALA A 1 524 ? -2.027 -3.362 53.886 1.00 37.59 524 ALA A O 1
ATOM 3790 N N . GLY A 1 525 ? -1.592 -1.753 52.389 1.00 33.38 525 GLY A N 1
ATOM 3791 C CA . GLY A 1 525 ? -1.458 -0.682 53.384 1.00 33.38 525 GLY A CA 1
ATOM 3792 C C . GLY A 1 525 ? -0.206 0.200 53.365 1.00 33.38 525 GLY A C 1
ATOM 3793 O O . GLY A 1 525 ? 0.865 -0.206 53.782 1.00 33.38 525 GLY A O 1
ATOM 3794 N N . ARG A 1 526 ? -0.476 1.490 53.110 1.00 36.78 526 ARG A N 1
ATOM 3795 C CA . ARG A 1 526 ? 0.086 2.694 53.764 1.00 36.78 526 ARG A CA 1
ATOM 3796 C C . ARG A 1 526 ? 1.526 3.116 53.441 1.00 36.78 526 ARG A C 1
ATOM 3798 O O . ARG A 1 526 ? 2.505 2.500 53.830 1.00 36.78 526 ARG A O 1
ATOM 3805 N N . GLY A 1 527 ? 1.622 4.318 52.870 1.00 39.16 527 GLY A N 1
ATOM 3806 C CA . GLY A 1 527 ? 2.850 5.105 52.838 1.00 39.16 527 GLY A CA 1
ATOM 3807 C C . GLY A 1 527 ? 3.158 5.832 54.152 1.00 39.16 527 GLY A C 1
ATOM 3808 O O . GLY A 1 527 ? 2.263 6.091 54.958 1.00 39.16 527 GLY A O 1
ATOM 3809 N N . ARG A 1 528 ? 4.430 6.222 54.309 1.00 36.09 528 ARG A N 1
ATOM 3810 C CA . ARG A 1 528 ? 4.925 7.423 55.010 1.00 36.09 528 ARG A CA 1
ATOM 3811 C C . ARG A 1 528 ? 6.408 7.663 54.663 1.00 36.09 528 ARG A C 1
ATOM 3813 O O . ARG A 1 528 ? 7.067 6.812 54.083 1.00 36.09 528 ARG A O 1
ATOM 3820 N N . LYS A 1 529 ? 6.842 8.896 54.927 1.00 41.47 529 LYS A N 1
ATOM 3821 C CA . LYS A 1 529 ? 7.967 9.663 54.361 1.00 41.47 529 LYS A CA 1
ATOM 3822 C C . LYS A 1 529 ? 9.343 9.432 55.034 1.00 41.47 529 LYS A C 1
ATOM 3824 O O . LYS A 1 529 ? 9.377 9.114 56.211 1.00 41.47 529 LYS A O 1
ATOM 3829 N N . ALA A 1 530 ? 10.391 9.831 54.289 1.00 36.78 530 ALA A N 1
ATOM 3830 C CA . ALA A 1 530 ? 11.670 10.481 54.675 1.00 36.78 530 ALA A CA 1
ATOM 3831 C C . ALA A 1 530 ? 12.755 9.713 55.486 1.00 36.78 530 ALA A C 1
ATOM 3833 O O . ALA A 1 530 ? 12.472 9.104 56.506 1.00 36.78 530 ALA A O 1
ATOM 3834 N N . GLY A 1 531 ? 14.020 9.805 55.017 1.00 33.53 531 GLY A N 1
ATOM 3835 C CA . GLY A 1 531 ? 15.267 9.292 55.649 1.00 33.53 531 GLY A CA 1
ATOM 3836 C C . GLY A 1 531 ? 15.835 10.205 56.762 1.00 33.53 531 GLY A C 1
ATOM 3837 O O . GLY A 1 531 ? 15.030 10.931 57.340 1.00 33.53 531 GLY A O 1
ATOM 3838 N N . PRO A 1 532 ? 17.171 10.291 57.041 1.00 53.22 532 PRO A N 1
ATOM 3839 C CA . PRO A 1 532 ? 18.343 9.638 56.415 1.00 53.22 532 PRO A CA 1
ATOM 3840 C C . PRO A 1 532 ? 19.460 9.113 57.389 1.00 53.22 532 PRO A C 1
ATOM 3842 O O . PRO A 1 532 ? 19.410 9.323 58.592 1.00 53.22 532 PRO A O 1
ATOM 3845 N N . ARG A 1 533 ? 20.539 8.557 56.790 1.00 39.53 533 ARG A N 1
ATOM 3846 C CA . ARG A 1 533 ? 21.962 8.445 57.243 1.00 39.53 533 ARG A CA 1
ATOM 3847 C C . ARG A 1 533 ? 22.363 7.530 58.426 1.00 39.53 533 ARG A C 1
ATOM 3849 O O . ARG A 1 533 ? 22.005 7.761 59.567 1.00 39.53 533 ARG A O 1
ATOM 3856 N N . GLY A 1 534 ? 23.339 6.647 58.149 1.00 34.88 534 GLY A N 1
ATOM 3857 C CA . GLY A 1 534 ? 24.294 6.111 59.135 1.00 34.88 534 GLY A CA 1
ATOM 3858 C C . GLY A 1 534 ? 25.080 4.878 58.652 1.00 34.88 534 GLY A C 1
ATOM 3859 O O . GLY A 1 534 ? 24.531 3.788 58.606 1.00 34.88 534 GLY A O 1
ATOM 3860 N N . LYS A 1 535 ? 26.364 5.042 58.290 1.00 41.66 535 LYS A N 1
ATOM 3861 C CA . LYS A 1 535 ? 27.368 3.952 58.151 1.00 41.66 535 LYS A CA 1
ATOM 3862 C C . LYS A 1 535 ? 28.010 3.690 59.534 1.00 41.66 535 LYS A C 1
ATOM 3864 O O . LYS A 1 535 ? 27.996 4.620 60.339 1.00 41.66 535 LYS A O 1
ATOM 3869 N N . PRO A 1 536 ? 28.648 2.527 59.803 1.00 47.78 536 PRO A N 1
ATOM 3870 C CA . PRO A 1 536 ? 30.086 2.388 59.502 1.00 47.78 536 PRO A CA 1
ATOM 3871 C C . PRO A 1 536 ? 30.574 0.976 59.079 1.00 47.78 536 PRO A C 1
ATOM 3873 O O . PRO A 1 536 ? 29.839 -0.001 59.039 1.00 47.78 536 PRO A O 1
ATOM 3876 N N . LYS A 1 537 ? 31.862 0.955 58.702 1.00 37.41 537 LYS A N 1
ATOM 3877 C CA . LYS A 1 537 ? 32.729 -0.104 58.143 1.00 37.41 537 LYS A CA 1
ATOM 3878 C C . LYS A 1 537 ? 32.966 -1.311 59.078 1.00 37.41 537 LYS A C 1
ATOM 3880 O O . LYS A 1 537 ? 33.070 -1.087 60.276 1.00 37.41 537 LYS A O 1
ATOM 3885 N N . ALA A 1 538 ? 33.297 -2.492 58.519 1.00 33.72 538 ALA A N 1
ATOM 3886 C CA . ALA A 1 538 ? 34.614 -3.164 58.679 1.00 33.72 538 ALA A CA 1
ATOM 3887 C C . ALA A 1 538 ? 34.681 -4.637 58.173 1.00 33.72 538 ALA A C 1
ATOM 3889 O O . ALA A 1 538 ? 33.920 -5.482 58.615 1.00 33.72 538 ALA A O 1
ATOM 3890 N N . LYS A 1 539 ? 35.734 -4.912 57.374 1.00 33.97 539 LYS A N 1
ATOM 3891 C CA . LYS A 1 539 ? 36.684 -6.058 57.421 1.00 33.97 539 LYS A CA 1
ATOM 3892 C C . LYS A 1 539 ? 36.284 -7.499 56.985 1.00 33.97 539 LYS A C 1
ATOM 3894 O O . LYS A 1 539 ? 35.686 -8.238 57.746 1.00 33.97 539 LYS A O 1
ATOM 3899 N N . SER A 1 540 ? 36.977 -7.943 55.915 1.00 31.86 540 SER A N 1
ATOM 3900 C CA . SER A 1 540 ? 38.013 -9.018 55.913 1.00 31.86 540 SER A CA 1
ATOM 3901 C C . SER A 1 540 ? 37.674 -10.459 55.456 1.00 31.86 540 SER A C 1
ATOM 3903 O O . SER A 1 540 ? 36.653 -11.015 55.834 1.00 31.86 540 SER A O 1
ATOM 3905 N N . LYS A 1 541 ? 38.672 -11.054 54.755 1.00 35.06 541 LYS A N 1
ATOM 3906 C CA . LYS A 1 541 ? 38.912 -12.454 54.291 1.00 35.06 541 LYS A CA 1
ATOM 3907 C C . LYS A 1 541 ? 38.110 -12.890 53.056 1.00 35.06 541 LYS A C 1
ATOM 3909 O O . LYS A 1 541 ? 36.904 -13.036 53.132 1.00 35.06 541 LYS A O 1
ATOM 3914 N N . LYS A 1 542 ? 38.668 -13.045 51.843 1.00 35.78 542 LYS A N 1
ATOM 3915 C CA . LYS A 1 542 ? 39.879 -13.754 51.350 1.00 35.78 542 LYS A CA 1
ATOM 3916 C C . LYS A 1 542 ? 39.977 -15.195 51.860 1.00 35.78 542 LYS A C 1
ATOM 3918 O O . LYS A 1 542 ? 40.446 -15.409 52.971 1.00 35.78 542 LYS A O 1
ATOM 3923 N N . ASN A 1 543 ? 39.590 -16.149 51.012 1.00 32.28 543 ASN A N 1
ATOM 3924 C CA . ASN A 1 543 ? 40.189 -17.480 50.979 1.00 32.28 543 ASN A CA 1
ATOM 3925 C C . ASN A 1 543 ? 40.147 -18.042 49.551 1.00 32.28 543 ASN A C 1
ATOM 3927 O O . ASN A 1 543 ? 39.088 -18.343 49.007 1.00 32.28 543 ASN A O 1
ATOM 3931 N N . GLU A 1 544 ? 41.338 -18.132 48.965 1.00 35.56 544 GLU A N 1
ATOM 3932 C CA . GLU A 1 544 ? 41.689 -19.057 47.894 1.00 35.56 544 GLU A CA 1
ATOM 3933 C C . GLU A 1 544 ? 41.641 -20.483 48.452 1.00 35.56 544 GLU A C 1
ATOM 3935 O O . GLU A 1 544 ? 42.047 -20.705 49.593 1.00 35.56 544 GLU A O 1
ATOM 3940 N N . ASN A 1 545 ? 41.241 -21.465 47.644 1.00 33.84 545 ASN A N 1
ATOM 3941 C CA . ASN A 1 545 ? 41.812 -22.794 47.808 1.00 33.84 545 ASN A CA 1
ATOM 3942 C C . ASN A 1 545 ? 41.996 -23.499 46.463 1.00 33.84 545 ASN A C 1
ATOM 3944 O O . ASN A 1 545 ? 41.093 -23.591 45.634 1.00 33.84 545 ASN A O 1
ATOM 3948 N N . LYS A 1 546 ? 43.234 -23.952 46.283 1.00 38.66 546 LYS A N 1
ATOM 3949 C CA . LYS A 1 546 ? 43.869 -24.544 45.110 1.00 38.66 546 LYS A CA 1
ATOM 3950 C C . LYS A 1 546 ? 44.599 -25.788 45.610 1.00 38.66 546 LYS A C 1
ATOM 3952 O O . LYS A 1 546 ? 45.461 -25.631 46.462 1.00 38.66 546 LYS A O 1
ATOM 3957 N N . ALA A 1 547 ? 44.300 -26.964 45.055 1.00 33.12 547 ALA A N 1
ATOM 3958 C CA . ALA A 1 547 ? 45.182 -28.140 44.882 1.00 33.12 547 ALA A CA 1
ATOM 3959 C C . ALA A 1 547 ? 44.310 -29.295 44.329 1.00 33.12 547 ALA A C 1
ATOM 3961 O O . ALA A 1 547 ? 43.221 -29.511 44.843 1.00 33.12 547 ALA A O 1
ATOM 3962 N N . ARG A 1 548 ? 44.589 -29.938 43.176 1.00 35.69 548 ARG A N 1
ATOM 3963 C CA . ARG A 1 548 ? 45.661 -30.929 42.875 1.00 35.69 548 ARG A CA 1
ATOM 3964 C C . ARG A 1 548 ? 45.734 -32.042 43.940 1.00 35.69 548 ARG A C 1
ATOM 3966 O O . ARG A 1 548 ? 45.771 -31.724 45.111 1.00 35.69 548 ARG A O 1
ATOM 3973 N N . ALA A 1 549 ? 45.882 -33.336 43.662 1.00 35.78 549 ALA A N 1
ATOM 3974 C CA . ALA A 1 549 ? 45.979 -34.171 42.462 1.00 35.78 549 ALA A CA 1
ATOM 3975 C C . ALA A 1 549 ? 46.080 -35.649 42.938 1.00 35.78 549 ALA A C 1
ATOM 3977 O O . ALA A 1 549 ? 46.340 -35.873 44.117 1.00 35.78 549 ALA A O 1
ATOM 3978 N N . ARG A 1 550 ? 46.065 -36.589 41.971 1.00 33.62 550 ARG A N 1
ATOM 3979 C CA . ARG A 1 550 ? 46.510 -38.013 42.012 1.00 33.62 550 ARG A CA 1
ATOM 3980 C C . ARG A 1 550 ? 45.492 -39.043 42.522 1.00 33.62 550 ARG A C 1
ATOM 3982 O O . ARG A 1 550 ? 44.740 -38.746 43.430 1.00 33.62 550 ARG A O 1
ATOM 3989 N N . ALA A 1 551 ? 45.475 -40.301 42.076 1.00 35.75 551 ALA A N 1
ATOM 3990 C CA . ALA A 1 551 ? 46.000 -41.049 40.918 1.00 35.75 551 ALA A CA 1
ATOM 3991 C C . ALA A 1 551 ? 45.543 -42.521 41.104 1.00 35.75 551 ALA A C 1
ATOM 3993 O O . ALA A 1 551 ? 45.335 -42.937 42.239 1.00 35.75 551 ALA A O 1
ATOM 3994 N N . GLY A 1 552 ? 45.491 -43.312 40.023 1.00 31.70 552 GLY A N 1
ATOM 3995 C CA . GLY A 1 552 ? 45.429 -44.789 40.054 1.00 31.70 552 GLY A CA 1
ATOM 3996 C C . GLY A 1 552 ? 44.098 -45.348 39.534 1.00 31.70 552 GLY A C 1
ATOM 3997 O O . GLY A 1 552 ? 43.080 -45.201 40.188 1.00 31.70 552 GLY A O 1
ATOM 3998 N N . SER A 1 553 ? 43.984 -45.804 38.283 1.00 35.75 553 SER A N 1
ATOM 3999 C CA . SER A 1 553 ? 44.536 -47.023 37.652 1.00 35.75 553 SER A CA 1
ATOM 4000 C C . SER A 1 553 ? 43.553 -48.201 37.676 1.00 35.75 553 SER A C 1
ATOM 4002 O O . SER A 1 553 ? 43.286 -48.731 38.750 1.00 35.75 553 SER A O 1
ATOM 4004 N N . ARG A 1 554 ? 43.152 -48.641 36.470 1.00 35.62 554 ARG A N 1
ATOM 4005 C CA . ARG A 1 554 ? 42.951 -50.029 35.976 1.00 35.62 554 ARG A CA 1
ATOM 4006 C C . ARG A 1 554 ? 41.683 -50.170 35.115 1.00 35.62 554 ARG A C 1
ATOM 4008 O O . ARG A 1 554 ? 40.574 -50.087 35.622 1.00 35.62 554 ARG A O 1
ATOM 4015 N N . GLY A 1 555 ? 41.880 -50.432 33.816 1.00 36.62 555 GLY A N 1
ATOM 4016 C CA . GLY A 1 555 ? 40.970 -51.284 33.028 1.00 36.62 555 GLY A CA 1
ATOM 4017 C C . GLY A 1 555 ? 41.161 -52.768 33.408 1.00 36.62 555 GLY A C 1
ATOM 4018 O O . GLY A 1 555 ? 41.963 -53.019 34.316 1.00 36.62 555 GLY A O 1
ATOM 4019 N N . PRO A 1 556 ? 40.532 -53.760 32.736 1.00 50.31 556 PRO A N 1
ATOM 4020 C CA . PRO A 1 556 ? 40.074 -53.750 31.336 1.00 50.31 556 PRO A CA 1
ATOM 4021 C C . PRO A 1 556 ? 38.704 -54.445 31.084 1.00 50.31 556 PRO A C 1
ATOM 4023 O O . PRO A 1 556 ? 38.062 -54.937 32.005 1.00 50.31 556 PRO A O 1
ATOM 4026 N N . GLY A 1 557 ? 38.307 -54.537 29.808 1.00 33.44 557 GLY A N 1
ATOM 4027 C CA . GLY A 1 557 ? 37.202 -55.372 29.298 1.00 33.44 557 GLY A CA 1
ATOM 4028 C C . GLY A 1 557 ? 36.103 -54.507 28.676 1.00 33.44 557 GLY A C 1
ATOM 4029 O O . GLY A 1 557 ? 35.516 -53.684 29.358 1.00 33.44 557 GLY A O 1
ATOM 4030 N N . GLY A 1 558 ? 35.831 -54.535 27.372 1.00 40.19 558 GLY A N 1
ATOM 4031 C CA . GLY A 1 558 ? 35.676 -55.717 26.529 1.00 40.19 558 GLY A CA 1
ATOM 4032 C C . GLY A 1 558 ? 34.176 -55.957 26.356 1.00 40.19 558 GLY A C 1
ATOM 4033 O O . GLY A 1 558 ? 33.568 -56.625 27.180 1.00 40.19 558 GLY A O 1
ATOM 4034 N N . GLY A 1 559 ? 33.574 -55.361 25.325 1.00 34.19 559 GLY A N 1
ATOM 4035 C CA . GLY A 1 559 ? 32.143 -55.497 25.053 1.00 34.19 559 GLY A CA 1
ATOM 4036 C C . GLY A 1 559 ? 31.690 -54.594 23.913 1.00 34.19 559 GLY A C 1
ATOM 4037 O O . GLY A 1 559 ? 31.297 -53.453 24.137 1.00 34.19 559 GLY A O 1
ATOM 4038 N N . ALA A 1 560 ? 31.783 -55.102 22.686 1.00 43.06 560 ALA A N 1
ATOM 4039 C CA . ALA A 1 560 ? 31.171 -54.496 21.511 1.00 43.06 560 ALA A CA 1
ATOM 4040 C C . ALA A 1 560 ? 29.634 -54.584 21.611 1.00 43.06 560 ALA A C 1
ATOM 4042 O O . ALA A 1 560 ? 29.125 -55.672 21.891 1.00 43.06 560 ALA A O 1
ATOM 4043 N N . PRO A 1 561 ? 28.879 -53.502 21.357 1.00 48.50 561 PRO A N 1
ATOM 4044 C CA . PRO A 1 561 ? 27.451 -53.602 21.099 1.00 48.50 561 PRO A CA 1
ATOM 4045 C C . PRO A 1 561 ? 27.172 -53.840 19.600 1.00 48.50 561 PRO A C 1
ATOM 4047 O O . PRO A 1 561 ? 27.986 -53.486 18.743 1.00 48.50 561 PRO A O 1
ATOM 4050 N N . PRO A 1 562 ? 26.033 -54.474 19.275 1.00 49.44 562 PRO A N 1
ATOM 4051 C CA . PRO A 1 562 ? 25.775 -55.060 17.969 1.00 49.44 562 PRO A CA 1
ATOM 4052 C C . PRO A 1 562 ? 25.433 -54.021 16.898 1.00 49.44 562 PRO A C 1
ATOM 4054 O O . PRO A 1 562 ? 24.711 -53.051 17.125 1.00 49.44 562 PRO A O 1
ATOM 4057 N N . VAL A 1 563 ? 25.921 -54.312 15.694 1.00 47.91 563 VAL A N 1
ATOM 4058 C CA . VAL A 1 563 ? 25.577 -53.670 14.426 1.00 47.91 563 VAL A CA 1
ATOM 4059 C C . VAL A 1 563 ? 24.086 -53.888 14.150 1.00 47.91 563 VAL A C 1
ATOM 4061 O O . VAL A 1 563 ? 23.675 -54.946 13.673 1.00 47.91 563 VAL A O 1
ATOM 4064 N N . ALA A 1 564 ? 23.263 -52.888 14.463 1.00 41.41 564 ALA A N 1
ATOM 4065 C CA . ALA A 1 564 ? 21.880 -52.831 14.013 1.00 41.41 564 ALA A CA 1
ATOM 4066 C C . ALA A 1 564 ? 21.850 -52.337 12.558 1.00 41.41 564 ALA A C 1
ATOM 4068 O O . ALA A 1 564 ? 22.321 -51.245 12.242 1.00 41.41 564 ALA A O 1
ATOM 4069 N N . ARG A 1 565 ? 21.320 -53.191 11.677 1.00 39.97 565 ARG A N 1
ATOM 4070 C CA . ARG A 1 565 ? 21.073 -52.945 10.252 1.00 39.97 565 ARG A CA 1
ATOM 4071 C C . ARG A 1 565 ? 20.350 -51.614 10.040 1.00 39.97 565 ARG A C 1
ATOM 4073 O O . ARG A 1 565 ? 19.248 -51.414 10.544 1.00 39.97 565 ARG A O 1
ATOM 4080 N N . GLY A 1 566 ? 20.986 -50.739 9.265 1.00 37.81 566 GLY A N 1
ATOM 4081 C CA . GLY A 1 566 ? 20.446 -49.454 8.850 1.00 37.81 566 GLY A CA 1
ATOM 4082 C C . GLY A 1 566 ? 19.225 -49.609 7.949 1.00 37.81 566 GLY A C 1
ATOM 4083 O O . GLY A 1 566 ? 19.311 -50.180 6.864 1.00 37.81 566 GLY A O 1
ATOM 4084 N N . GLY A 1 567 ? 18.104 -49.047 8.393 1.00 38.91 567 GLY A N 1
ATOM 4085 C CA . GLY A 1 567 ? 17.115 -48.489 7.483 1.00 38.91 567 GLY A CA 1
ATOM 4086 C C . GLY A 1 567 ? 17.688 -47.187 6.935 1.00 38.91 567 GLY A C 1
ATOM 4087 O O . GLY A 1 567 ? 18.004 -46.279 7.704 1.00 38.91 567 GLY A O 1
ATOM 4088 N N . ALA A 1 568 ? 17.893 -47.130 5.622 1.00 44.03 568 ALA A N 1
ATOM 4089 C CA . ALA A 1 568 ? 18.342 -45.940 4.922 1.00 44.03 568 ALA A CA 1
ATOM 4090 C C . ALA A 1 568 ? 17.322 -44.810 5.133 1.00 44.03 568 ALA A C 1
ATOM 4092 O O . ALA A 1 568 ? 16.255 -44.795 4.524 1.00 44.03 568 ALA A O 1
ATOM 4093 N N . ALA A 1 569 ? 17.649 -43.872 6.023 1.00 42.31 569 ALA A N 1
ATOM 4094 C CA . ALA A 1 569 ? 17.007 -42.569 6.041 1.00 42.31 569 ALA A CA 1
ATOM 4095 C C . ALA A 1 569 ? 17.317 -41.877 4.700 1.00 42.31 569 ALA A C 1
ATOM 4097 O O . ALA A 1 569 ? 18.475 -41.912 4.269 1.00 42.31 569 ALA A O 1
ATOM 4098 N N . PRO A 1 570 ? 16.327 -41.271 4.022 1.00 43.81 570 PRO A N 1
ATOM 4099 C CA . PRO A 1 570 ? 16.558 -40.592 2.755 1.00 43.81 570 PRO A CA 1
ATOM 4100 C C . PRO A 1 570 ? 17.602 -39.493 2.960 1.00 43.81 570 PRO A C 1
ATOM 4102 O O . PRO A 1 570 ? 17.459 -38.611 3.808 1.00 43.81 570 PRO A O 1
ATOM 4105 N N . SER A 1 571 ? 18.697 -39.591 2.211 1.00 49.81 571 SER A N 1
ATOM 4106 C CA . SER A 1 571 ? 19.857 -38.715 2.299 1.00 49.81 571 SER A CA 1
ATOM 4107 C C . SER A 1 571 ? 19.530 -37.311 1.778 1.00 49.81 571 SER A C 1
ATOM 4109 O O . SER A 1 571 ? 19.954 -36.926 0.693 1.00 49.81 571 SER A O 1
ATOM 4111 N N . SER A 1 572 ? 18.851 -36.487 2.575 1.00 49.66 572 SER A N 1
ATOM 4112 C CA . SER A 1 572 ? 18.777 -35.032 2.355 1.00 49.66 572 SER A CA 1
ATOM 4113 C C . SER A 1 572 ? 20.101 -34.319 2.705 1.00 49.66 572 SER A C 1
ATOM 4115 O O . SER A 1 572 ? 20.136 -33.105 2.896 1.00 49.66 572 SER A O 1
ATOM 4117 N N . ALA A 1 573 ? 21.191 -35.077 2.878 1.00 51.88 573 ALA A N 1
ATOM 4118 C CA . ALA A 1 573 ? 22.453 -34.640 3.471 1.00 51.88 573 ALA A CA 1
ATOM 4119 C C . ALA A 1 573 ? 23.423 -33.954 2.493 1.00 51.88 573 ALA A C 1
ATOM 4121 O O . ALA A 1 573 ? 24.494 -33.524 2.919 1.00 51.88 573 ALA A O 1
ATOM 4122 N N . HIS A 1 574 ? 23.084 -33.813 1.210 1.00 65.31 574 HIS A N 1
ATOM 4123 C CA . HIS A 1 574 ? 24.040 -33.333 0.206 1.00 65.31 574 HIS A CA 1
ATOM 4124 C C . HIS A 1 574 ? 23.451 -32.307 -0.759 1.00 65.31 574 HIS A C 1
ATOM 4126 O O . HIS A 1 574 ? 23.603 -32.439 -1.966 1.00 65.31 574 HIS A O 1
ATOM 4132 N N . ASP A 1 575 ? 22.831 -31.248 -0.238 1.00 89.50 575 ASP A N 1
ATOM 4133 C CA . ASP A 1 575 ? 22.786 -29.997 -0.996 1.00 89.50 575 ASP A CA 1
ATOM 4134 C C . ASP A 1 575 ? 24.048 -29.175 -0.647 1.00 89.50 575 ASP A C 1
ATOM 4136 O O . ASP A 1 575 ? 24.084 -28.513 0.401 1.00 89.50 575 ASP A O 1
ATOM 4140 N N . PRO A 1 576 ? 25.130 -29.253 -1.454 1.00 92.69 576 PRO A N 1
ATOM 4141 C CA . PRO A 1 576 ? 26.377 -28.540 -1.175 1.00 92.69 576 PRO A CA 1
ATOM 4142 C C . PRO A 1 576 ? 26.176 -27.021 -1.152 1.00 92.69 576 PRO A C 1
ATOM 4144 O O . PRO A 1 576 ? 26.887 -26.316 -0.431 1.00 92.69 576 PRO A O 1
ATOM 4147 N N . GLU A 1 577 ? 25.184 -26.521 -1.886 1.00 94.50 577 GLU A N 1
ATOM 4148 C CA . GLU A 1 577 ? 24.850 -25.106 -1.945 1.00 94.50 577 GLU A CA 1
ATOM 4149 C C . GLU A 1 577 ? 24.187 -24.654 -0.641 1.00 94.50 577 GLU A C 1
ATOM 4151 O O . GLU A 1 577 ? 24.594 -23.650 -0.057 1.00 94.50 577 GLU A O 1
ATOM 4156 N N . LEU A 1 578 ? 23.251 -25.444 -0.100 1.00 93.94 578 LEU A N 1
ATOM 4157 C CA . LEU A 1 578 ? 22.655 -25.179 1.214 1.00 93.94 578 LEU A CA 1
ATOM 4158 C C . LEU A 1 578 ? 23.728 -25.124 2.312 1.00 93.94 578 LEU A C 1
ATOM 4160 O O . LEU A 1 578 ? 23.715 -24.229 3.159 1.00 93.94 578 LEU A O 1
ATOM 4164 N N . VAL A 1 579 ? 24.694 -26.046 2.284 1.00 93.94 579 VAL A N 1
ATOM 4165 C CA . VAL A 1 579 ? 25.815 -26.047 3.236 1.00 93.94 579 VAL A CA 1
ATOM 4166 C C . VAL A 1 579 ? 26.683 -24.793 3.069 1.00 93.94 579 VAL A C 1
ATOM 4168 O O . VAL A 1 579 ? 27.078 -24.191 4.073 1.00 93.94 579 VAL A O 1
ATOM 4171 N N . ALA A 1 580 ? 26.959 -24.363 1.834 1.00 95.62 580 ALA A N 1
ATOM 4172 C CA . ALA A 1 580 ? 27.692 -23.127 1.563 1.00 95.62 580 ALA A CA 1
ATOM 4173 C C . ALA A 1 580 ? 26.941 -21.887 2.081 1.00 95.62 580 ALA A C 1
ATOM 4175 O O . ALA A 1 580 ? 27.541 -21.052 2.765 1.00 95.62 580 ALA A O 1
ATOM 4176 N N . MET A 1 581 ? 25.623 -21.808 1.864 1.00 96.69 581 MET A N 1
ATOM 4177 C CA . MET A 1 581 ? 24.779 -20.731 2.392 1.00 96.69 581 MET A CA 1
ATOM 4178 C C . MET A 1 581 ? 24.799 -20.697 3.925 1.00 96.69 581 MET A C 1
ATOM 4180 O O . MET A 1 581 ? 24.949 -19.627 4.510 1.00 96.69 581 MET A O 1
ATOM 4184 N N . ILE A 1 582 ? 24.714 -21.853 4.597 1.00 95.94 582 ILE A N 1
ATOM 4185 C CA . ILE A 1 582 ? 24.760 -21.935 6.068 1.00 95.94 582 ILE A CA 1
ATOM 4186 C C . ILE A 1 582 ? 26.109 -21.443 6.612 1.00 95.94 582 ILE A C 1
ATOM 4188 O O . ILE A 1 582 ? 26.139 -20.713 7.608 1.00 95.94 582 ILE A O 1
ATOM 4192 N N . ARG A 1 583 ? 27.230 -21.800 5.968 1.00 96.00 583 ARG A N 1
ATOM 4193 C CA . ARG A 1 583 ? 28.558 -21.284 6.354 1.00 96.00 583 ARG A CA 1
ATOM 4194 C C . ARG A 1 583 ? 28.651 -19.775 6.148 1.00 96.00 583 ARG A C 1
ATOM 4196 O O . ARG A 1 583 ? 29.131 -19.077 7.040 1.00 96.00 583 ARG A O 1
ATOM 4203 N N . SER A 1 584 ? 28.155 -19.281 5.015 1.00 96.44 584 SER A N 1
ATOM 4204 C CA . SER A 1 584 ? 28.107 -17.848 4.726 1.00 96.44 584 SER A CA 1
ATOM 4205 C C . SER A 1 584 ? 27.255 -17.103 5.761 1.00 96.44 584 SER A C 1
ATOM 4207 O O . SER A 1 584 ? 27.697 -16.089 6.298 1.00 96.44 584 SER A O 1
ATOM 4209 N N . LEU A 1 585 ? 26.106 -17.653 6.171 1.00 97.12 585 LEU A N 1
ATOM 4210 C CA . LEU A 1 585 ? 25.248 -17.060 7.202 1.00 97.12 585 LEU A CA 1
ATOM 4211 C C . LEU A 1 585 ? 25.956 -17.000 8.557 1.00 97.12 585 LEU A C 1
ATOM 4213 O O . LEU A 1 585 ? 25.881 -15.995 9.266 1.00 97.12 585 LEU A O 1
ATOM 4217 N N . ALA A 1 586 ? 26.689 -18.055 8.917 1.00 95.69 586 ALA A N 1
ATOM 4218 C CA . ALA A 1 586 ? 27.490 -18.067 10.133 1.00 95.69 586 ALA A CA 1
ATOM 4219 C C . ALA A 1 586 ? 28.598 -16.998 10.101 1.00 95.69 586 ALA A C 1
ATOM 4221 O O . ALA A 1 586 ? 28.837 -16.355 11.122 1.00 95.69 586 ALA A O 1
ATOM 4222 N N . ALA A 1 587 ? 29.240 -16.771 8.951 1.00 95.56 587 ALA A N 1
ATOM 4223 C CA . ALA A 1 587 ? 30.238 -15.715 8.786 1.00 95.56 587 ALA A CA 1
ATOM 4224 C C . ALA A 1 587 ? 29.614 -14.312 8.903 1.00 95.56 587 ALA A C 1
ATOM 4226 O O . ALA A 1 587 ? 30.080 -13.515 9.720 1.00 95.56 587 ALA A O 1
ATOM 4227 N N . HIS A 1 588 ? 28.514 -14.052 8.186 1.00 95.19 588 HIS A N 1
ATOM 4228 C CA . HIS A 1 588 ? 27.789 -12.778 8.239 1.00 95.19 588 HIS A CA 1
ATOM 4229 C C . HIS A 1 588 ? 27.291 -12.480 9.653 1.00 95.19 588 HIS A C 1
ATOM 4231 O O . HIS A 1 588 ? 27.559 -11.408 10.174 1.00 95.19 588 HIS A O 1
ATOM 4237 N N . SER A 1 589 ? 26.661 -13.442 10.333 1.00 95.44 589 SER A N 1
ATOM 4238 C CA . SER A 1 589 ? 26.141 -13.223 11.693 1.00 95.44 589 SER A CA 1
ATOM 4239 C C . SER A 1 589 ? 27.225 -12.880 12.723 1.00 95.44 589 SER A C 1
ATOM 4241 O O . SER A 1 589 ? 26.965 -12.098 13.634 1.00 95.44 589 SER A O 1
ATOM 4243 N N . ARG A 1 590 ? 28.445 -13.424 12.576 1.00 94.81 590 ARG A N 1
ATOM 4244 C CA . ARG A 1 590 ? 29.597 -13.086 13.432 1.00 94.81 590 ARG A CA 1
ATOM 4245 C C . ARG A 1 590 ? 30.166 -11.717 13.088 1.00 94.81 590 ARG A C 1
ATOM 4247 O O . ARG A 1 590 ? 30.508 -10.956 13.986 1.00 94.81 590 ARG A O 1
ATOM 4254 N N . HIS A 1 591 ? 30.276 -11.408 11.797 1.00 93.75 591 HIS A N 1
ATOM 4255 C CA . HIS A 1 591 ? 30.749 -10.107 11.339 1.00 93.75 591 HIS A CA 1
ATOM 4256 C C . HIS A 1 591 ? 29.752 -8.997 11.720 1.00 93.75 591 HIS A C 1
ATOM 4258 O O . HIS A 1 591 ? 30.120 -7.917 12.164 1.00 93.75 591 HIS A O 1
ATOM 4264 N N . ASN A 1 592 ? 28.463 -9.276 11.676 1.00 95.00 592 ASN A N 1
ATOM 4265 C CA . ASN A 1 592 ? 27.433 -8.282 11.916 1.00 95.00 592 ASN A CA 1
ATOM 4266 C C . ASN A 1 592 ? 26.955 -8.243 13.371 1.00 95.00 592 ASN A C 1
ATOM 4268 O O . ASN A 1 592 ? 25.873 -7.715 13.636 1.00 95.00 592 ASN A O 1
ATOM 4272 N N . ASP A 1 593 ? 27.706 -8.806 14.323 1.00 96.81 593 ASP A N 1
ATOM 4273 C CA . ASP A 1 593 ? 27.401 -8.670 15.747 1.00 96.81 593 ASP A CA 1
ATOM 4274 C C . ASP A 1 593 ? 27.964 -7.359 16.308 1.00 96.81 593 ASP A C 1
ATOM 4276 O O . ASP A 1 593 ? 29.047 -7.289 16.888 1.00 96.81 593 ASP A O 1
ATOM 4280 N N . TYR A 1 594 ? 27.191 -6.289 16.139 1.00 97.75 594 TYR A N 1
ATOM 4281 C CA . TYR A 1 594 ? 27.539 -4.970 16.646 1.00 97.75 594 TYR A CA 1
ATOM 4282 C C . TYR A 1 594 ? 27.612 -4.920 18.174 1.00 97.75 594 TYR A C 1
ATOM 4284 O O . TYR A 1 594 ? 28.399 -4.145 18.700 1.00 97.75 594 TYR A O 1
ATOM 4292 N N . TYR A 1 595 ? 26.866 -5.747 18.914 1.00 97.50 595 TYR A N 1
ATOM 4293 C CA . TYR A 1 595 ? 26.993 -5.757 20.375 1.00 97.50 595 TYR A CA 1
ATOM 4294 C C . TYR A 1 595 ? 28.335 -6.359 20.799 1.00 97.50 595 TYR A C 1
ATOM 4296 O O . TYR A 1 595 ? 29.031 -5.765 21.627 1.00 97.50 595 TYR A O 1
ATOM 4304 N N . ALA A 1 596 ? 28.754 -7.449 20.151 1.00 96.69 596 ALA A N 1
ATOM 4305 C CA . ALA A 1 596 ? 30.092 -8.006 20.328 1.00 96.69 596 ALA A CA 1
ATOM 4306 C C . ALA A 1 596 ? 31.197 -7.026 19.892 1.00 96.69 596 ALA A C 1
ATOM 4308 O O . ALA A 1 596 ? 32.203 -6.915 20.592 1.00 96.69 596 ALA A O 1
ATOM 4309 N N . LEU A 1 597 ? 30.989 -6.259 18.811 1.00 96.88 597 LEU A N 1
ATOM 4310 C CA . LEU A 1 597 ? 31.923 -5.215 18.359 1.00 96.88 597 LEU A CA 1
ATOM 4311 C C . LEU A 1 597 ? 32.182 -4.157 19.445 1.00 96.88 597 LEU A C 1
ATOM 4313 O O . LEU A 1 597 ? 33.317 -3.723 19.619 1.00 96.88 597 LEU A O 1
ATOM 4317 N N . PHE A 1 598 ? 31.152 -3.779 20.213 1.00 97.62 598 PHE A N 1
ATOM 4318 C CA . PHE A 1 598 ? 31.281 -2.862 21.354 1.00 97.62 598 PHE A CA 1
ATOM 4319 C C . PHE A 1 598 ? 31.705 -3.548 22.666 1.00 97.62 598 PHE A C 1
ATOM 4321 O O . PHE A 1 598 ? 31.819 -2.873 23.688 1.00 97.62 598 PHE A O 1
ATOM 4328 N N . GLY A 1 599 ? 31.922 -4.868 22.679 1.00 97.00 599 GLY A N 1
ATOM 4329 C CA . GLY A 1 599 ? 32.222 -5.625 23.899 1.00 97.00 599 GLY A CA 1
ATOM 4330 C C . GLY A 1 599 ? 31.053 -5.684 24.891 1.00 97.00 599 GLY A C 1
ATOM 4331 O O . GLY A 1 599 ? 31.260 -5.835 26.094 1.00 97.00 599 GLY A O 1
ATOM 4332 N N . ILE A 1 600 ? 29.818 -5.535 24.406 1.00 96.94 600 ILE A N 1
ATOM 4333 C CA . ILE A 1 600 ? 28.603 -5.503 25.221 1.00 96.94 600 ILE A CA 1
ATOM 4334 C C . ILE A 1 600 ? 27.874 -6.835 25.058 1.00 96.94 600 ILE A C 1
ATOM 4336 O O . ILE A 1 600 ? 27.351 -7.136 23.994 1.00 96.94 600 ILE A O 1
ATOM 4340 N N . GLY A 1 601 ? 27.809 -7.631 26.126 1.00 92.81 601 GLY A N 1
ATOM 4341 C CA . GLY A 1 601 ? 27.138 -8.937 26.088 1.00 92.81 601 GLY A CA 1
ATOM 4342 C C . GLY A 1 601 ? 25.606 -8.875 26.128 1.00 92.81 601 GLY A C 1
ATOM 4343 O O . GLY A 1 601 ? 24.951 -9.838 25.742 1.00 92.81 601 GLY A O 1
ATOM 4344 N N . ASP A 1 602 ? 25.023 -7.763 26.592 1.00 91.69 602 ASP A N 1
ATOM 4345 C CA . ASP A 1 602 ? 23.571 -7.618 26.746 1.00 91.69 602 ASP A CA 1
ATOM 4346 C C . ASP A 1 602 ? 22.974 -6.641 25.709 1.00 91.69 602 ASP A C 1
ATOM 4348 O O . ASP A 1 602 ? 23.223 -5.431 25.791 1.00 91.69 602 ASP A O 1
ATOM 4352 N N . PRO A 1 603 ? 22.109 -7.110 24.786 1.00 93.12 603 PRO A N 1
ATOM 4353 C CA . PRO A 1 603 ? 21.368 -6.259 23.850 1.00 93.12 603 PRO A CA 1
ATOM 4354 C C . PRO A 1 603 ? 20.513 -5.166 24.516 1.00 93.12 603 PRO A C 1
ATOM 4356 O O . PRO A 1 603 ? 20.141 -4.176 23.876 1.00 93.12 603 PRO A O 1
ATOM 4359 N N . ARG A 1 604 ? 20.181 -5.323 25.805 1.00 92.88 604 ARG A N 1
ATOM 4360 C CA . ARG A 1 604 ? 19.398 -4.364 26.601 1.00 92.88 604 ARG A CA 1
ATOM 4361 C C . ARG A 1 604 ? 20.243 -3.265 27.246 1.00 92.88 604 ARG A C 1
ATOM 4363 O O . ARG A 1 604 ? 19.676 -2.402 27.915 1.00 92.88 604 ARG A O 1
ATOM 4370 N N . ALA A 1 605 ? 21.560 -3.243 27.033 1.00 95.31 605 ALA A N 1
ATOM 4371 C CA . ALA A 1 605 ? 22.438 -2.231 27.616 1.00 95.31 605 ALA A CA 1
ATOM 4372 C C . ALA A 1 605 ? 21.952 -0.793 27.315 1.00 95.31 605 ALA A C 1
ATOM 4374 O O . ALA A 1 605 ? 21.532 -0.494 26.193 1.00 95.31 605 ALA A O 1
ATOM 4375 N N . PRO A 1 606 ? 21.993 0.144 28.274 1.00 97.00 606 PRO A N 1
ATOM 4376 C CA . PRO A 1 606 ? 21.541 1.511 28.028 1.00 97.00 606 PRO A CA 1
ATOM 4377 C C . PRO A 1 606 ? 22.404 2.189 26.952 1.00 97.00 606 PRO A C 1
ATOM 4379 O O . PRO A 1 606 ? 23.597 1.911 26.836 1.00 97.00 606 PRO A O 1
ATOM 4382 N N . LEU A 1 607 ? 21.827 3.124 26.185 1.00 96.62 607 LEU A N 1
ATOM 4383 C CA . LEU A 1 607 ? 22.548 3.830 25.110 1.00 96.62 607 LEU A CA 1
ATOM 4384 C C . LEU A 1 607 ? 23.823 4.530 25.618 1.00 96.62 607 LEU A C 1
ATOM 4386 O O . LEU A 1 607 ? 24.820 4.592 24.906 1.00 96.62 607 LEU A O 1
ATOM 4390 N N . ALA A 1 608 ? 23.821 4.986 26.874 1.00 97.38 608 ALA A N 1
ATOM 4391 C CA . ALA A 1 608 ? 24.992 5.566 27.528 1.00 97.38 608 ALA A CA 1
ATOM 4392 C C . ALA A 1 608 ? 26.173 4.582 27.640 1.00 97.38 608 ALA A C 1
ATOM 4394 O O . ALA A 1 608 ? 27.319 4.990 27.465 1.00 97.38 608 ALA A O 1
ATOM 4395 N N . ALA A 1 609 ? 25.909 3.293 27.883 1.00 97.75 609 ALA A N 1
ATOM 4396 C CA . ALA A 1 609 ? 26.951 2.268 27.932 1.00 97.75 609 ALA A CA 1
ATOM 4397 C C . ALA A 1 609 ? 27.549 2.017 26.539 1.00 97.75 609 ALA A C 1
ATOM 4399 O O . ALA A 1 609 ? 28.767 1.963 26.403 1.00 97.75 609 ALA A O 1
ATOM 4400 N N . ILE A 1 610 ? 26.706 1.971 25.501 1.00 97.62 610 ILE A N 1
ATOM 4401 C CA . ILE A 1 610 ? 27.144 1.832 24.101 1.00 97.62 610 ILE A CA 1
ATOM 4402 C C . ILE A 1 610 ? 27.981 3.046 23.675 1.00 97.62 610 ILE A C 1
ATOM 4404 O O . ILE A 1 610 ? 29.056 2.896 23.102 1.00 97.62 610 ILE A O 1
ATOM 4408 N N . ALA A 1 611 ? 27.530 4.260 24.004 1.00 97.62 611 ALA A N 1
ATOM 4409 C CA . ALA A 1 611 ? 28.264 5.485 23.699 1.00 97.62 611 ALA A CA 1
ATOM 4410 C C . ALA A 1 611 ? 29.615 5.556 24.432 1.00 97.62 611 ALA A C 1
ATOM 4412 O O . ALA A 1 611 ? 30.588 6.053 23.866 1.00 97.62 611 ALA A O 1
ATOM 4413 N N . LYS A 1 612 ? 29.692 5.048 25.670 1.00 98.06 612 LYS A N 1
ATOM 4414 C CA . LYS A 1 612 ? 30.950 4.934 26.415 1.00 98.06 612 LYS A CA 1
ATOM 4415 C C . LYS A 1 612 ? 31.907 3.947 25.740 1.00 98.06 612 LYS A C 1
ATOM 4417 O O . LYS A 1 612 ? 33.034 4.332 25.446 1.00 98.06 612 LYS A O 1
ATOM 4422 N N . ALA A 1 613 ? 31.438 2.739 25.423 1.00 98.00 613 ALA A N 1
ATOM 4423 C CA . ALA A 1 613 ? 32.231 1.726 24.726 1.00 98.00 613 ALA A CA 1
ATOM 4424 C C . ALA A 1 613 ? 32.750 2.238 23.372 1.00 98.00 613 ALA A C 1
ATOM 4426 O O . ALA A 1 613 ? 33.918 2.053 23.043 1.00 98.00 613 ALA A O 1
ATOM 4427 N N . ARG A 1 614 ? 31.919 2.974 22.616 1.00 98.06 614 ARG A N 1
ATOM 4428 C CA . ARG A 1 614 ? 32.350 3.634 21.376 1.00 98.06 614 ARG A CA 1
ATOM 4429 C C . ARG A 1 614 ? 33.537 4.565 21.604 1.00 98.06 614 ARG A C 1
ATOM 4431 O O . ARG A 1 614 ? 34.494 4.486 20.849 1.00 98.06 614 ARG A O 1
ATOM 4438 N N . ARG A 1 615 ? 33.486 5.442 22.613 1.00 98.19 615 ARG A N 1
ATOM 4439 C CA . ARG A 1 615 ? 34.574 6.400 22.890 1.00 98.19 615 ARG A CA 1
ATOM 4440 C C . ARG A 1 615 ? 35.884 5.688 23.222 1.00 98.19 615 ARG A C 1
ATOM 4442 O O . ARG A 1 615 ? 36.923 6.081 22.706 1.00 98.19 615 ARG A O 1
ATOM 4449 N N . GLU A 1 616 ? 35.820 4.632 24.030 1.00 97.81 616 GLU A N 1
ATOM 4450 C CA . GLU A 1 616 ? 36.989 3.814 24.383 1.00 97.81 616 GLU A CA 1
ATOM 4451 C C . GLU A 1 616 ? 37.590 3.130 23.145 1.00 97.81 616 GLU A C 1
ATOM 4453 O O . GLU A 1 616 ? 38.805 3.159 22.949 1.00 97.81 616 GLU A O 1
ATOM 4458 N N . LEU A 1 617 ? 36.750 2.579 22.262 1.00 97.69 617 LEU A N 1
ATOM 4459 C CA . LEU A 1 617 ? 37.211 1.979 21.008 1.00 97.69 617 LEU A CA 1
ATOM 4460 C C . LEU A 1 617 ? 37.760 3.022 20.028 1.00 97.69 617 LEU A C 1
ATOM 4462 O O . LEU A 1 617 ? 38.792 2.778 19.416 1.00 97.69 617 LEU A O 1
ATOM 4466 N N . THR A 1 618 ? 37.135 4.194 19.906 1.00 97.62 618 THR A N 1
ATOM 4467 C CA . THR A 1 618 ? 37.650 5.288 19.069 1.00 97.62 618 THR A CA 1
ATOM 4468 C C . THR A 1 618 ? 39.021 5.758 19.542 1.00 97.62 618 THR A C 1
ATOM 4470 O O . THR A 1 618 ? 39.902 5.968 18.718 1.00 97.62 618 THR A O 1
ATOM 4473 N N . GLN A 1 619 ? 39.238 5.859 20.855 1.00 97.69 619 GLN A N 1
ATOM 4474 C CA . GLN A 1 619 ? 40.554 6.179 21.404 1.00 97.69 619 GLN A CA 1
ATOM 4475 C C . GLN A 1 619 ? 41.568 5.061 21.129 1.00 97.69 619 GLN A C 1
ATOM 4477 O O . GLN A 1 619 ? 42.719 5.339 20.806 1.00 97.69 619 GLN A O 1
ATOM 4482 N N . LYS A 1 620 ? 41.156 3.793 21.228 1.00 97.12 620 LYS A N 1
ATOM 4483 C CA . LYS A 1 620 ? 42.028 2.642 20.962 1.00 97.12 620 LYS A CA 1
ATOM 4484 C C . LYS A 1 620 ? 42.445 2.535 19.490 1.00 97.12 620 LYS A C 1
ATOM 4486 O O . LYS A 1 620 ? 43.591 2.196 19.219 1.00 97.12 620 LYS A O 1
ATOM 4491 N N . TYR A 1 621 ? 41.525 2.805 18.565 1.00 97.44 621 TYR A N 1
ATOM 4492 C CA . TYR A 1 621 ? 41.722 2.681 17.116 1.00 97.44 621 TYR A CA 1
ATOM 4493 C C . TYR A 1 621 ? 42.003 4.023 16.421 1.00 97.44 621 TYR A C 1
ATOM 4495 O O . TYR A 1 621 ? 41.856 4.125 15.207 1.00 97.44 621 TYR A O 1
ATOM 4503 N N . HIS A 1 622 ? 42.408 5.059 17.160 1.00 96.56 622 HIS A N 1
ATOM 4504 C CA . HIS A 1 622 ? 42.816 6.321 16.545 1.00 96.56 622 HIS A CA 1
ATOM 4505 C C . HIS A 1 622 ? 44.091 6.106 15.705 1.00 96.56 622 HIS A C 1
ATOM 4507 O O . HIS A 1 622 ? 45.008 5.442 16.206 1.00 96.56 622 HIS A O 1
ATOM 4513 N N . PRO A 1 623 ? 44.181 6.637 14.468 1.00 93.88 623 PRO A N 1
ATOM 4514 C CA . PRO A 1 623 ? 45.347 6.438 13.602 1.00 93.88 623 PRO A CA 1
ATOM 4515 C C . PRO A 1 623 ? 46.651 6.911 14.261 1.00 93.88 623 PRO A C 1
ATOM 4517 O O . PRO A 1 623 ? 47.647 6.199 14.193 1.00 93.88 623 PRO A O 1
ATOM 4520 N N . ASP A 1 624 ? 46.614 8.020 15.005 1.00 95.81 624 ASP A N 1
ATOM 4521 C CA . ASP A 1 624 ? 47.778 8.567 15.730 1.00 95.81 624 ASP A CA 1
ATOM 4522 C C . ASP A 1 624 ? 48.340 7.639 16.820 1.00 95.81 624 ASP A C 1
ATOM 4524 O O . ASP A 1 624 ? 49.460 7.829 17.288 1.00 95.81 624 ASP A O 1
ATOM 4528 N N . HIS A 1 625 ? 47.569 6.645 17.268 1.00 95.88 625 HIS A N 1
ATOM 4529 C CA . HIS A 1 625 ? 48.011 5.691 18.288 1.00 95.88 625 HIS A CA 1
ATOM 4530 C C . HIS A 1 625 ? 48.611 4.407 17.693 1.00 95.88 625 HIS A C 1
ATOM 4532 O O . HIS A 1 625 ? 49.108 3.568 18.448 1.00 95.88 625 HIS A O 1
ATOM 4538 N N . GLN A 1 626 ? 48.567 4.229 16.368 1.00 96.44 626 GLN A N 1
ATOM 4539 C CA . GLN A 1 626 ? 49.129 3.058 15.694 1.00 96.44 626 GLN A CA 1
ATOM 4540 C C . GLN A 1 626 ? 50.525 3.376 15.154 1.00 96.44 626 GLN A C 1
ATOM 4542 O O . GLN A 1 626 ? 50.740 4.417 14.542 1.00 96.44 626 GLN A O 1
ATOM 4547 N N . LYS A 1 627 ? 51.478 2.466 15.380 1.00 94.81 627 LYS A N 1
ATOM 4548 C CA . LYS A 1 627 ? 52.885 2.663 14.995 1.00 94.81 627 LYS A CA 1
ATOM 4549 C C . LYS A 1 627 ? 53.177 2.290 13.540 1.00 94.81 627 LYS A C 1
ATOM 4551 O O . LYS A 1 627 ? 54.009 2.935 12.917 1.00 94.81 627 LYS A O 1
ATOM 4556 N N . ASP A 1 628 ? 52.469 1.293 13.012 1.00 96.06 628 ASP A N 1
ATOM 4557 C CA . ASP A 1 628 ? 52.722 0.719 11.687 1.00 96.06 628 ASP A CA 1
ATOM 4558 C C . ASP A 1 628 ? 51.636 1.143 10.688 1.00 96.06 628 ASP A C 1
ATOM 4560 O O . ASP A 1 628 ? 50.468 1.282 11.058 1.00 96.06 628 ASP A O 1
ATOM 4564 N N . ASP A 1 629 ? 51.979 1.303 9.408 1.00 94.50 629 ASP A N 1
ATOM 4565 C CA . ASP A 1 629 ? 51.027 1.726 8.362 1.00 94.50 629 ASP A CA 1
ATOM 4566 C C . ASP A 1 629 ? 49.913 0.704 8.126 1.00 94.50 629 ASP A C 1
ATOM 4568 O O . ASP A 1 629 ? 48.741 1.057 7.981 1.00 94.50 629 ASP A O 1
ATOM 4572 N N . THR A 1 630 ? 50.247 -0.584 8.189 1.00 95.00 630 THR A N 1
ATOM 4573 C CA . THR A 1 630 ? 49.268 -1.676 8.106 1.00 95.00 630 THR A CA 1
ATOM 4574 C C . THR A 1 630 ? 48.320 -1.671 9.309 1.00 95.00 630 THR A C 1
ATOM 4576 O O . THR A 1 630 ? 47.110 -1.861 9.157 1.00 95.00 630 THR A O 1
ATOM 4579 N N . ALA A 1 631 ? 48.841 -1.379 10.507 1.00 94.44 631 ALA A N 1
ATOM 4580 C CA . ALA A 1 631 ? 48.039 -1.217 11.716 1.00 94.44 631 ALA A CA 1
ATOM 4581 C C . ALA A 1 631 ? 47.153 0.039 11.645 1.00 94.44 631 ALA A C 1
ATOM 4583 O O . ALA A 1 631 ? 45.996 -0.016 12.065 1.00 94.44 631 ALA A O 1
ATOM 4584 N N . ARG A 1 632 ? 47.647 1.142 11.063 1.00 96.25 632 ARG A N 1
ATOM 4585 C CA . ARG A 1 632 ? 46.870 2.365 10.793 1.00 96.25 632 ARG A CA 1
ATOM 4586 C C . ARG A 1 632 ? 45.708 2.101 9.838 1.00 96.25 632 ARG A C 1
ATOM 4588 O O . ARG A 1 632 ? 44.583 2.503 10.142 1.00 96.25 632 ARG A O 1
ATOM 4595 N N . ALA A 1 633 ? 45.944 1.388 8.737 1.00 95.00 633 ALA A N 1
ATOM 4596 C CA . ALA A 1 633 ? 44.898 1.014 7.786 1.00 95.00 633 ALA A CA 1
ATOM 4597 C C . ALA A 1 633 ? 43.820 0.139 8.452 1.00 95.00 633 ALA A C 1
ATOM 4599 O O . ALA A 1 633 ? 42.634 0.469 8.404 1.00 95.00 633 ALA A O 1
ATOM 4600 N N . SER A 1 634 ? 44.231 -0.909 9.177 1.00 94.81 634 SER A N 1
ATOM 4601 C CA . SER A 1 634 ? 43.299 -1.788 9.897 1.00 94.81 634 SER A CA 1
ATOM 4602 C C . SER A 1 634 ? 42.508 -1.045 10.982 1.00 94.81 634 SER A C 1
ATOM 4604 O O . SER A 1 634 ? 41.300 -1.238 11.122 1.00 94.81 634 SER A O 1
ATOM 4606 N N . ALA A 1 635 ? 43.154 -0.150 11.736 1.00 95.75 635 ALA A N 1
ATOM 4607 C CA . ALA A 1 635 ? 42.481 0.665 12.744 1.00 95.75 635 ALA A CA 1
ATOM 4608 C C . ALA A 1 635 ? 41.463 1.630 12.122 1.00 95.75 635 ALA A C 1
ATOM 4610 O O . ALA A 1 635 ? 40.373 1.799 12.668 1.00 95.75 635 ALA A O 1
ATOM 4611 N N . THR A 1 636 ? 41.781 2.203 10.958 1.00 96.81 636 THR A N 1
ATOM 4612 C CA . THR A 1 636 ? 40.877 3.086 10.210 1.00 96.81 636 THR A CA 1
ATOM 4613 C C . THR A 1 636 ? 39.628 2.334 9.754 1.00 96.81 636 THR A C 1
ATOM 4615 O O . THR A 1 636 ? 38.514 2.807 9.983 1.00 96.81 636 THR A O 1
ATOM 4618 N N . GLU A 1 637 ? 39.787 1.131 9.200 1.00 95.31 637 GLU A N 1
ATOM 4619 C CA . GLU A 1 637 ? 38.670 0.268 8.796 1.00 95.31 637 GLU A CA 1
ATOM 4620 C C . GLU A 1 637 ? 37.784 -0.114 9.998 1.00 95.31 637 GLU A C 1
ATOM 4622 O O . GLU A 1 637 ? 36.557 0.027 9.963 1.00 95.31 637 GLU A O 1
ATOM 4627 N N . GLN A 1 638 ? 38.397 -0.520 11.118 1.00 96.00 638 GLN A N 1
ATOM 4628 C CA . GLN A 1 638 ? 37.664 -0.821 12.354 1.00 96.00 638 GLN A CA 1
ATOM 4629 C C . GLN A 1 638 ? 36.903 0.403 12.868 1.00 96.00 638 GLN A C 1
ATOM 4631 O O . GLN A 1 638 ? 35.745 0.291 13.278 1.00 96.00 638 GLN A O 1
ATOM 4636 N N . LEU A 1 639 ? 37.518 1.585 12.818 1.00 97.06 639 LEU A N 1
ATOM 4637 C CA . LEU A 1 639 ? 36.896 2.825 13.260 1.00 97.06 639 LEU A CA 1
ATOM 4638 C C . LEU A 1 639 ? 35.709 3.222 12.370 1.00 97.06 639 LEU A C 1
ATOM 4640 O O . LEU A 1 639 ? 34.663 3.614 12.895 1.00 97.06 639 LEU A O 1
ATOM 4644 N N . GLN A 1 640 ? 35.831 3.080 11.047 1.00 96.00 640 GLN A N 1
ATOM 4645 C CA . GLN A 1 640 ? 34.726 3.285 10.104 1.00 96.00 640 GLN A CA 1
ATOM 4646 C C . GLN A 1 640 ? 33.558 2.346 10.417 1.00 96.00 640 GLN A C 1
ATOM 4648 O O . GLN A 1 640 ? 32.414 2.792 10.538 1.00 96.00 640 GLN A O 1
ATOM 4653 N N . ARG A 1 641 ? 33.845 1.064 10.661 1.00 95.50 641 ARG A N 1
ATOM 4654 C CA . ARG A 1 641 ? 32.833 0.064 11.015 1.00 95.50 641 ARG A CA 1
ATOM 4655 C C . ARG A 1 641 ? 32.150 0.355 12.350 1.00 95.50 641 ARG A C 1
ATOM 4657 O O . ARG A 1 641 ? 30.924 0.295 12.434 1.00 95.50 641 ARG A O 1
ATOM 4664 N N . ILE A 1 642 ? 32.911 0.741 13.376 1.00 97.31 642 ILE A N 1
ATOM 4665 C CA . ILE A 1 642 ? 32.382 1.177 14.679 1.00 97.31 642 ILE A CA 1
ATOM 4666 C C . ILE A 1 642 ? 31.455 2.388 14.507 1.00 97.31 642 ILE A C 1
ATOM 4668 O O . ILE A 1 642 ? 30.362 2.435 15.082 1.00 97.31 642 ILE A O 1
ATOM 4672 N N . ASN A 1 643 ? 31.876 3.374 13.712 1.00 96.44 643 ASN A N 1
ATOM 4673 C CA . ASN A 1 643 ? 31.105 4.591 13.484 1.00 96.44 643 ASN A CA 1
ATOM 4674 C C . ASN A 1 643 ? 29.825 4.325 12.685 1.00 96.44 643 ASN A C 1
ATOM 4676 O O . ASN A 1 643 ? 28.780 4.863 13.060 1.00 96.44 643 ASN A O 1
ATOM 4680 N N . SER A 1 644 ? 29.879 3.473 11.659 1.00 95.38 644 SER A N 1
ATOM 4681 C CA . SER A 1 644 ? 28.711 3.044 10.882 1.00 95.38 644 SER A CA 1
ATOM 4682 C C . SER A 1 644 ? 27.712 2.281 11.758 1.00 95.38 644 SER A C 1
ATOM 4684 O O . SER A 1 644 ? 26.550 2.677 11.859 1.00 95.38 644 SER A O 1
ATOM 4686 N N . ALA A 1 645 ? 28.173 1.270 12.507 1.00 97.44 645 ALA A N 1
ATOM 4687 C CA . ALA A 1 645 ? 27.326 0.484 13.405 1.00 97.44 645 ALA A CA 1
ATOM 4688 C C . ALA A 1 645 ? 26.633 1.356 14.466 1.00 97.44 645 ALA A C 1
ATOM 4690 O O . ALA A 1 645 ? 25.433 1.220 14.723 1.00 97.44 645 ALA A O 1
ATOM 4691 N N . PHE A 1 646 ? 27.365 2.294 15.077 1.00 98.00 646 PHE A N 1
ATOM 4692 C CA . PHE A 1 646 ? 26.772 3.191 16.063 1.00 98.00 646 PHE A CA 1
ATOM 4693 C C . PHE A 1 646 ? 25.783 4.170 15.432 1.00 98.00 646 PHE A C 1
ATOM 4695 O O . PHE A 1 646 ? 24.670 4.314 15.933 1.00 98.00 646 PHE A O 1
ATOM 4702 N N . THR A 1 647 ? 26.187 4.863 14.368 1.00 97.12 647 THR A N 1
ATOM 4703 C CA . THR A 1 647 ? 25.425 5.987 13.807 1.00 97.12 647 THR A CA 1
ATOM 4704 C C . THR A 1 647 ? 24.165 5.511 13.100 1.00 97.12 647 THR A C 1
ATOM 4706 O O . THR A 1 647 ? 23.102 6.079 13.343 1.00 97.12 647 THR A O 1
ATOM 4709 N N . ASN A 1 648 ? 24.273 4.441 12.313 1.00 96.44 648 ASN A N 1
ATOM 4710 C CA . ASN A 1 648 ? 23.189 3.969 11.454 1.00 96.44 648 ASN A CA 1
ATOM 4711 C C . ASN A 1 648 ? 22.241 3.016 12.199 1.00 96.44 648 ASN A C 1
ATOM 4713 O O . ASN A 1 648 ? 21.040 3.013 11.943 1.00 96.44 648 ASN A O 1
ATOM 4717 N N . VAL A 1 649 ? 22.746 2.237 13.169 1.00 97.94 649 VAL A N 1
ATOM 4718 C CA . VAL A 1 649 ? 21.954 1.156 13.791 1.00 97.94 649 VAL A CA 1
ATOM 4719 C C . VAL A 1 649 ? 21.702 1.349 15.282 1.00 97.94 649 VAL A C 1
ATOM 4721 O O . VAL A 1 649 ? 20.568 1.210 15.728 1.00 97.94 649 VAL A O 1
ATOM 4724 N N . LEU A 1 650 ? 22.714 1.659 16.096 1.00 97.94 650 LEU A N 1
ATOM 4725 C CA . LEU A 1 650 ? 22.534 1.639 17.559 1.00 97.94 650 LEU A CA 1
ATOM 4726 C C . LEU A 1 650 ? 22.077 2.974 18.168 1.00 97.94 650 LEU A C 1
ATOM 4728 O O . LEU A 1 650 ? 21.538 2.977 19.278 1.00 97.94 650 LEU A O 1
ATOM 4732 N N . ARG A 1 651 ? 22.294 4.103 17.482 1.00 97.50 651 ARG A N 1
ATOM 4733 C CA . ARG A 1 651 ? 21.964 5.449 17.979 1.00 97.50 651 ARG A CA 1
ATOM 4734 C C . ARG A 1 651 ? 20.465 5.741 17.940 1.00 97.50 651 ARG A C 1
ATOM 4736 O O . ARG A 1 651 ? 19.952 6.324 18.895 1.00 97.50 651 ARG A O 1
ATOM 4743 N N . ASN A 1 652 ? 19.780 5.373 16.857 1.00 97.31 652 ASN A N 1
ATOM 4744 C CA . ASN A 1 652 ? 18.340 5.583 16.716 1.00 97.31 652 ASN A CA 1
ATOM 4745 C C . ASN A 1 652 ? 17.575 4.457 17.455 1.00 97.31 652 ASN A C 1
ATOM 4747 O O . ASN A 1 652 ? 17.846 3.277 17.224 1.00 97.31 652 ASN A O 1
ATOM 4751 N N . PRO A 1 653 ? 16.620 4.780 18.353 1.00 97.06 653 PRO A N 1
ATOM 4752 C CA . PRO A 1 653 ? 15.823 3.775 19.058 1.00 97.06 653 PRO A CA 1
ATOM 4753 C C . PRO A 1 653 ? 15.073 2.791 18.146 1.00 97.06 653 PRO A C 1
ATOM 4755 O O . PRO A 1 653 ? 14.918 1.629 18.524 1.00 97.06 653 PRO A O 1
ATOM 4758 N N . GLN A 1 654 ? 14.605 3.235 16.974 1.00 97.31 654 GLN A N 1
ATOM 4759 C CA . GLN A 1 654 ? 13.834 2.408 16.039 1.00 97.31 654 GLN A CA 1
ATOM 4760 C C . GLN A 1 654 ? 14.716 1.374 15.333 1.00 97.31 654 GLN A C 1
ATOM 4762 O O . GLN A 1 654 ? 14.463 0.175 15.471 1.00 97.31 654 GLN A O 1
ATOM 4767 N N . THR A 1 655 ? 15.797 1.803 14.673 1.00 97.75 655 THR A N 1
ATOM 4768 C CA . THR A 1 655 ? 16.751 0.885 14.020 1.00 97.75 655 THR A CA 1
ATOM 4769 C C . THR A 1 655 ? 17.385 -0.070 15.027 1.00 97.75 655 THR A C 1
ATOM 4771 O O . THR A 1 655 ? 17.493 -1.270 14.772 1.00 97.75 655 THR A O 1
ATOM 4774 N N . ARG A 1 656 ? 17.666 0.404 16.247 1.00 97.88 656 ARG A N 1
ATOM 4775 C CA . ARG A 1 656 ? 18.134 -0.452 17.341 1.00 97.88 656 ARG A CA 1
ATOM 4776 C C . ARG A 1 656 ? 17.114 -1.524 17.729 1.00 97.88 656 ARG A C 1
ATOM 4778 O O . ARG A 1 656 ? 17.494 -2.655 18.038 1.00 97.88 656 ARG A O 1
ATOM 4785 N N . LEU A 1 657 ? 15.822 -1.197 17.749 1.00 97.25 657 LEU A N 1
ATOM 4786 C CA . LEU A 1 657 ? 14.765 -2.165 18.042 1.00 97.25 657 LEU A CA 1
ATOM 4787 C C . LEU A 1 657 ? 14.676 -3.240 16.951 1.00 97.25 657 LEU A C 1
ATOM 4789 O O . LEU A 1 657 ? 14.513 -4.416 17.283 1.00 97.25 657 LEU A O 1
ATOM 4793 N N . LEU A 1 658 ? 14.832 -2.867 15.679 1.00 97.94 658 LEU A N 1
ATOM 4794 C CA . LEU A 1 658 ? 14.891 -3.814 14.562 1.00 97.94 658 LEU A CA 1
ATOM 4795 C C . LEU A 1 658 ? 16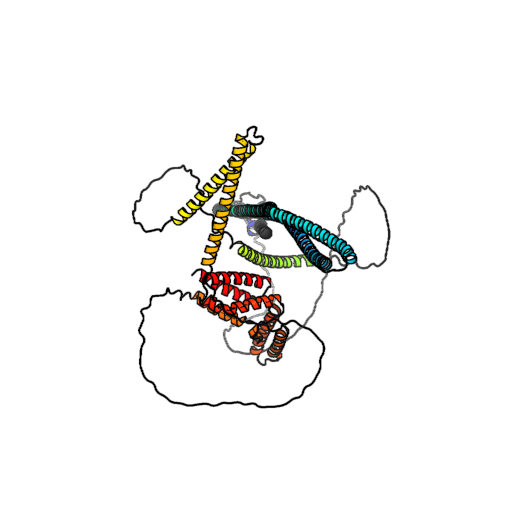.130 -4.711 14.643 1.00 97.94 658 LEU A C 1
ATOM 4797 O O . LEU A 1 658 ? 16.008 -5.933 14.566 1.00 97.94 658 LEU A O 1
ATOM 4801 N N . TYR A 1 659 ? 17.297 -4.140 14.932 1.00 98.19 659 TYR A N 1
ATOM 4802 C CA . TYR A 1 659 ? 18.519 -4.909 15.163 1.00 98.19 659 TYR A CA 1
ATOM 4803 C C . TYR A 1 659 ? 18.379 -5.880 16.350 1.00 98.19 659 TYR A C 1
ATOM 4805 O O . TYR A 1 659 ? 18.769 -7.043 16.272 1.00 98.19 659 TYR A O 1
ATOM 4813 N N . ASN A 1 660 ? 17.707 -5.470 17.431 1.00 96.88 660 ASN A N 1
ATOM 4814 C CA . ASN A 1 660 ? 17.383 -6.365 18.546 1.00 96.88 660 ASN A CA 1
ATOM 4815 C C . ASN A 1 660 ? 16.456 -7.519 18.140 1.00 96.88 660 ASN A C 1
ATOM 4817 O O . ASN A 1 660 ? 16.599 -8.623 18.671 1.00 96.88 660 ASN A O 1
ATOM 4821 N N . LYS A 1 661 ? 15.500 -7.291 17.227 1.00 96.94 661 LYS A N 1
ATOM 4822 C CA . LYS A 1 661 ? 14.690 -8.377 16.652 1.00 96.94 661 LYS A CA 1
ATOM 4823 C C . LYS A 1 661 ? 15.582 -9.336 15.857 1.00 96.94 661 LYS A C 1
ATOM 4825 O O . LYS A 1 661 ? 15.470 -10.541 16.066 1.00 96.94 661 LYS A O 1
ATOM 4830 N N . LEU A 1 662 ? 16.498 -8.827 15.029 1.00 97.00 662 LEU A N 1
ATOM 4831 C CA . LEU A 1 662 ? 17.454 -9.646 14.274 1.00 97.00 662 LEU A CA 1
ATOM 4832 C C . LEU A 1 662 ? 18.319 -10.521 15.196 1.00 97.00 662 LEU A C 1
ATOM 4834 O O . LEU A 1 662 ? 18.416 -11.727 14.983 1.00 97.00 662 LEU A O 1
ATOM 4838 N N . CYS A 1 663 ? 18.859 -9.964 16.283 1.00 96.12 663 CYS A N 1
ATOM 4839 C CA . CYS A 1 663 ? 19.635 -10.731 17.265 1.00 96.12 663 CYS A CA 1
ATOM 4840 C C . CYS A 1 663 ? 18.838 -11.892 17.889 1.00 96.12 663 CYS A C 1
ATOM 4842 O O . CYS A 1 663 ? 19.399 -12.957 18.147 1.00 96.12 663 CYS A O 1
ATOM 4844 N N . LYS A 1 664 ? 17.522 -11.733 18.095 1.00 94.94 664 LYS A N 1
ATOM 4845 C CA . LYS A 1 664 ? 16.661 -12.840 18.552 1.00 94.94 664 LYS A CA 1
ATOM 4846 C C . LYS A 1 664 ? 16.542 -13.942 17.496 1.00 94.94 664 LYS A C 1
ATOM 4848 O O . LYS A 1 664 ? 16.567 -15.119 17.850 1.00 94.94 664 LYS A O 1
ATOM 4853 N N . TYR A 1 665 ? 16.462 -13.581 16.214 1.00 94.19 665 TYR A N 1
ATOM 4854 C CA . TYR A 1 665 ? 16.473 -14.562 15.125 1.00 94.19 665 TYR A CA 1
ATOM 4855 C C . TYR A 1 665 ? 17.810 -15.288 15.013 1.00 94.19 665 TYR A C 1
ATOM 4857 O O . TYR A 1 665 ? 17.798 -16.505 14.847 1.00 94.19 665 TYR A O 1
ATOM 4865 N N . ARG A 1 666 ? 18.943 -14.597 15.204 1.00 95.56 666 ARG A N 1
ATOM 4866 C CA . ARG A 1 666 ? 20.280 -15.221 15.212 1.00 95.56 666 ARG A CA 1
ATOM 4867 C C . ARG A 1 666 ? 20.386 -16.376 16.208 1.00 95.56 666 ARG A C 1
ATOM 4869 O O . ARG A 1 666 ? 20.948 -17.418 15.879 1.00 95.56 666 ARG A O 1
ATOM 4876 N N . ALA A 1 667 ? 19.779 -16.244 17.390 1.00 93.44 667 ALA A N 1
ATOM 4877 C CA . ALA A 1 667 ? 19.720 -17.334 18.370 1.00 93.44 667 ALA A CA 1
ATOM 4878 C C . ALA A 1 667 ? 18.977 -18.578 17.838 1.00 93.44 667 ALA A C 1
ATOM 4880 O O . ALA A 1 667 ? 19.296 -19.705 18.214 1.00 93.44 667 ALA A O 1
ATOM 4881 N N . SER A 1 668 ? 18.033 -18.375 16.918 1.00 93.94 668 SER A N 1
ATOM 4882 C CA . SER A 1 668 ? 17.224 -19.423 16.286 1.00 93.94 668 SER A CA 1
ATOM 4883 C C . SER A 1 668 ? 17.811 -19.933 14.962 1.00 93.94 668 SER A C 1
ATOM 4885 O O . SER A 1 668 ? 17.303 -20.915 14.420 1.00 93.94 668 SER A O 1
ATOM 4887 N N . TYR A 1 669 ? 18.889 -19.331 14.433 1.00 93.81 669 TYR A N 1
ATOM 4888 C CA . TYR A 1 669 ? 19.483 -19.725 13.145 1.00 93.81 669 TYR A CA 1
ATOM 4889 C C . TYR A 1 669 ? 19.834 -21.206 13.112 1.00 93.81 669 TYR A C 1
ATOM 4891 O O . TYR A 1 669 ? 19.468 -21.886 12.165 1.00 93.81 669 TYR A O 1
ATOM 4899 N N . LYS A 1 670 ? 20.456 -21.736 14.171 1.00 91.56 670 LYS A N 1
ATOM 4900 C CA . LYS A 1 670 ? 20.800 -23.164 14.245 1.00 91.56 670 LYS A CA 1
ATOM 4901 C C . LYS A 1 670 ? 19.576 -24.069 14.090 1.00 91.56 670 LYS A C 1
ATOM 4903 O O . LYS A 1 670 ? 19.664 -25.088 13.420 1.00 91.56 670 LYS A O 1
ATOM 4908 N N . GLN A 1 671 ? 18.439 -23.705 14.682 1.00 92.12 671 GLN A N 1
ATOM 4909 C CA . GLN A 1 671 ? 17.213 -24.503 14.582 1.00 92.12 671 GLN A CA 1
ATOM 4910 C C . GLN A 1 671 ? 16.633 -24.444 13.161 1.00 92.12 671 GLN A C 1
ATOM 4912 O O . GLN A 1 671 ? 16.282 -25.484 12.599 1.00 92.12 671 GLN A O 1
ATOM 4917 N N . MET A 1 672 ? 16.624 -23.248 12.558 1.00 90.75 672 MET A N 1
ATOM 4918 C CA . MET A 1 672 ? 16.167 -23.017 11.182 1.00 90.75 672 MET A CA 1
ATOM 4919 C C . MET A 1 672 ? 17.048 -23.719 10.136 1.00 90.75 672 MET A C 1
ATOM 4921 O O . MET A 1 672 ? 16.535 -24.286 9.171 1.00 90.75 672 MET A O 1
ATOM 4925 N N . THR A 1 673 ? 18.369 -23.739 10.329 1.00 89.44 673 THR A N 1
ATOM 4926 C CA . THR A 1 673 ? 19.319 -24.302 9.357 1.00 89.44 673 THR A CA 1
ATOM 4927 C C . THR A 1 673 ? 19.565 -25.800 9.529 1.00 89.44 673 THR A C 1
ATOM 4929 O O . THR A 1 673 ? 19.764 -26.481 8.530 1.00 89.44 673 THR A O 1
ATOM 4932 N N . LEU A 1 674 ? 19.500 -26.347 10.752 1.00 86.56 674 LEU A N 1
ATOM 4933 C CA . LEU A 1 674 ? 19.818 -27.762 11.025 1.00 86.56 674 LEU A CA 1
ATOM 4934 C C . LEU A 1 674 ? 18.602 -28.696 11.041 1.00 86.56 674 LEU A C 1
ATOM 4936 O O . LEU A 1 674 ? 18.765 -29.905 10.970 1.00 86.56 674 LEU A O 1
ATOM 4940 N N . GLY A 1 675 ? 17.377 -28.164 11.053 1.00 83.75 675 GLY A N 1
ATOM 4941 C CA . GLY A 1 675 ? 16.162 -28.960 10.782 1.00 83.75 675 GLY A CA 1
ATOM 4942 C C . GLY A 1 675 ? 15.401 -29.352 12.019 1.00 83.75 675 GLY A C 1
ATOM 4943 O O . GLY A 1 675 ? 14.623 -30.292 11.986 1.00 83.75 675 GLY A O 1
ATOM 4944 N N . ALA A 1 676 ? 15.627 -28.623 13.105 1.00 87.38 676 ALA A N 1
ATOM 4945 C CA . ALA A 1 676 ? 14.894 -28.826 14.341 1.00 87.38 676 ALA A CA 1
ATOM 4946 C C . ALA A 1 676 ? 13.456 -28.281 14.267 1.00 87.38 676 ALA A C 1
ATOM 4948 O O . ALA A 1 676 ? 12.664 -28.558 15.161 1.00 87.38 676 ALA A O 1
ATOM 4949 N N . LEU A 1 677 ? 13.132 -27.482 13.243 1.00 91.88 677 LEU A N 1
ATOM 4950 C CA . LEU A 1 677 ? 11.812 -26.885 13.058 1.00 91.88 677 LEU A CA 1
ATOM 4951 C C . LEU A 1 677 ? 10.976 -27.689 12.064 1.00 91.88 677 LEU A C 1
ATOM 4953 O O . LEU A 1 677 ? 11.475 -28.099 11.016 1.00 91.88 677 LEU A O 1
ATOM 4957 N N . ASN A 1 678 ? 9.692 -27.853 12.375 1.00 94.25 678 ASN A N 1
ATOM 4958 C CA . ASN A 1 678 ? 8.725 -28.422 11.440 1.00 94.25 678 ASN A CA 1
ATOM 4959 C C . ASN A 1 678 ? 8.359 -27.418 10.322 1.00 94.25 678 ASN A C 1
ATOM 4961 O O . ASN A 1 678 ? 8.677 -26.228 10.402 1.00 94.25 678 ASN A O 1
ATOM 4965 N N . SER A 1 679 ? 7.678 -27.892 9.272 1.00 94.00 679 SER A N 1
ATOM 4966 C CA . SER A 1 679 ? 7.296 -27.066 8.113 1.00 94.00 679 SER A CA 1
ATOM 4967 C C . SER A 1 679 ? 6.510 -25.808 8.510 1.00 94.00 679 SER A C 1
ATOM 4969 O O . SER A 1 679 ? 6.780 -24.720 8.003 1.00 94.00 679 SER A O 1
ATOM 4971 N N . ASP A 1 680 ? 5.575 -25.906 9.457 1.00 94.75 680 ASP A N 1
ATOM 4972 C CA . ASP A 1 680 ? 4.762 -24.754 9.866 1.00 94.75 680 ASP A CA 1
ATOM 4973 C C . ASP A 1 680 ? 5.578 -23.706 10.631 1.00 94.75 680 ASP A C 1
ATOM 4975 O O . ASP A 1 680 ? 5.429 -22.503 10.402 1.00 94.75 680 ASP A O 1
ATOM 4979 N N . GLN A 1 681 ? 6.511 -24.145 11.477 1.00 95.50 681 GLN A N 1
ATOM 4980 C CA . GLN A 1 681 ? 7.472 -23.267 12.142 1.00 95.50 681 GLN A CA 1
ATOM 4981 C C . GLN A 1 681 ? 8.414 -22.595 11.137 1.00 95.50 681 GLN A C 1
ATOM 4983 O O . GLN A 1 681 ? 8.705 -21.408 11.286 1.00 95.50 681 GLN A O 1
ATOM 4988 N N . LEU A 1 682 ? 8.857 -23.308 10.095 1.00 95.56 682 LEU A N 1
ATOM 4989 C CA . LEU A 1 682 ? 9.667 -22.735 9.016 1.00 95.56 682 LEU A CA 1
ATOM 4990 C C . LEU A 1 682 ? 8.879 -21.699 8.201 1.00 95.56 682 LEU A C 1
ATOM 4992 O O . LEU A 1 682 ? 9.412 -20.627 7.913 1.00 95.56 682 LEU A O 1
ATOM 4996 N N . ARG A 1 683 ? 7.601 -21.953 7.886 1.00 96.38 683 ARG A N 1
ATOM 4997 C CA . ARG A 1 683 ? 6.718 -20.974 7.218 1.00 96.38 683 ARG A CA 1
ATOM 4998 C C . ARG A 1 683 ? 6.526 -19.718 8.065 1.00 96.38 683 ARG A C 1
ATOM 5000 O O . ARG A 1 683 ? 6.644 -18.607 7.546 1.00 96.38 683 ARG A O 1
ATOM 5007 N N . LEU A 1 684 ? 6.286 -19.879 9.368 1.00 95.81 684 LEU A N 1
ATOM 5008 C CA . LEU A 1 684 ? 6.156 -18.755 10.297 1.00 95.81 684 LEU A CA 1
ATOM 5009 C C . LEU A 1 684 ? 7.462 -17.954 10.399 1.00 95.81 684 LEU A C 1
ATOM 5011 O O . LEU A 1 684 ? 7.439 -16.724 10.336 1.00 95.81 684 LEU A O 1
ATOM 5015 N N . ALA A 1 685 ? 8.605 -18.637 10.501 1.00 95.19 685 ALA A N 1
ATOM 5016 C CA . ALA A 1 685 ? 9.917 -17.998 10.517 1.00 95.19 685 ALA A CA 1
ATOM 5017 C C . ALA A 1 685 ? 10.190 -17.222 9.220 1.00 95.19 685 ALA A C 1
ATOM 5019 O O . ALA A 1 685 ? 10.613 -16.069 9.282 1.00 95.19 685 ALA A O 1
ATOM 5020 N N . ALA A 1 686 ? 9.879 -17.804 8.056 1.00 96.44 686 ALA A N 1
ATOM 5021 C CA . ALA A 1 686 ? 10.001 -17.135 6.763 1.00 96.44 686 ALA A CA 1
ATOM 5022 C C . ALA A 1 686 ? 9.124 -15.877 6.685 1.00 96.44 686 ALA A C 1
ATOM 5024 O O . ALA A 1 686 ? 9.597 -14.828 6.250 1.00 96.44 686 ALA A O 1
ATOM 5025 N N . SER A 1 687 ? 7.868 -15.957 7.136 1.00 96.81 687 SER A N 1
ATOM 5026 C CA . SER A 1 687 ? 6.959 -14.805 7.180 1.00 96.81 687 SER A CA 1
ATOM 5027 C C . SER A 1 687 ? 7.518 -13.685 8.056 1.00 96.81 687 SER A C 1
ATOM 5029 O O . SER A 1 687 ? 7.548 -12.527 7.642 1.00 96.81 687 SER A O 1
ATOM 5031 N N . ASN A 1 688 ? 8.013 -14.013 9.250 1.00 96.12 688 ASN A N 1
ATOM 5032 C CA . ASN A 1 688 ? 8.546 -12.995 10.146 1.00 96.12 688 ASN A CA 1
ATOM 5033 C C . ASN A 1 688 ? 9.872 -12.394 9.651 1.00 96.12 688 ASN A C 1
ATOM 5035 O O . ASN A 1 688 ? 10.096 -11.199 9.840 1.00 96.12 688 ASN A O 1
ATOM 5039 N N . LEU A 1 689 ? 10.738 -13.191 9.013 1.00 97.06 689 LEU A N 1
ATOM 5040 C CA . LEU A 1 689 ? 11.972 -12.704 8.387 1.00 97.06 689 LEU A CA 1
ATOM 5041 C C . LEU A 1 689 ? 11.676 -11.766 7.210 1.00 97.06 689 LEU A C 1
ATOM 5043 O O . LEU A 1 689 ? 12.379 -10.774 7.064 1.00 97.06 689 LEU A O 1
ATOM 5047 N N . LYS A 1 690 ? 10.620 -12.017 6.421 1.00 97.81 690 LYS A N 1
ATOM 5048 C CA . LYS A 1 690 ? 10.167 -11.095 5.360 1.00 97.81 690 LYS A CA 1
ATOM 5049 C C . LYS A 1 690 ? 9.710 -9.749 5.919 1.00 97.81 690 LYS A C 1
ATOM 5051 O O . LYS A 1 690 ? 10.099 -8.713 5.395 1.00 97.81 690 LYS A O 1
ATOM 5056 N N . VAL A 1 691 ? 8.918 -9.760 6.995 1.00 97.62 691 VAL A N 1
ATOM 5057 C CA . VAL A 1 691 ? 8.497 -8.519 7.669 1.00 97.62 691 VAL A CA 1
ATOM 5058 C C . VAL A 1 691 ? 9.713 -7.772 8.215 1.00 97.62 691 VAL A C 1
ATOM 5060 O O . VAL A 1 691 ? 9.833 -6.571 8.011 1.00 97.62 691 VAL A O 1
ATOM 5063 N N . LEU A 1 692 ? 10.644 -8.485 8.860 1.00 97.75 692 LEU A N 1
ATOM 5064 C CA . LEU A 1 692 ? 11.868 -7.874 9.370 1.00 97.75 692 LEU A CA 1
ATOM 5065 C C . LEU A 1 692 ? 12.729 -7.286 8.245 1.00 97.75 692 LEU A C 1
ATOM 5067 O O . LEU A 1 692 ? 13.247 -6.194 8.425 1.00 97.75 692 LEU A O 1
ATOM 5071 N N . LEU A 1 693 ? 12.868 -7.981 7.112 1.00 98.06 693 LEU A N 1
ATOM 5072 C CA . LEU A 1 693 ? 13.604 -7.496 5.942 1.00 98.06 693 LEU A CA 1
ATOM 5073 C C . LEU A 1 693 ? 13.021 -6.172 5.432 1.00 98.06 693 LEU A C 1
ATOM 5075 O O . LEU A 1 693 ? 13.759 -5.201 5.317 1.00 98.06 693 LEU A O 1
ATOM 5079 N N . LYS A 1 694 ? 11.696 -6.114 5.253 1.00 97.81 694 LYS A N 1
ATOM 5080 C CA . LYS A 1 694 ? 10.985 -4.903 4.824 1.00 97.81 694 LYS A CA 1
ATOM 5081 C C . LYS A 1 694 ? 11.186 -3.740 5.798 1.00 97.81 694 LYS A C 1
ATOM 5083 O O . LYS A 1 694 ? 11.458 -2.622 5.375 1.00 97.81 694 LYS A O 1
ATOM 5088 N N . ASP A 1 695 ? 11.090 -4.005 7.103 1.00 97.44 695 ASP A N 1
ATOM 5089 C CA . ASP A 1 695 ? 11.336 -2.994 8.139 1.00 97.44 695 ASP A CA 1
ATOM 5090 C C . ASP A 1 695 ? 12.803 -2.502 8.118 1.00 97.44 695 ASP A C 1
ATOM 5092 O O . ASP A 1 695 ? 13.068 -1.323 8.342 1.00 97.44 695 ASP A O 1
ATOM 5096 N N . VAL A 1 696 ? 13.768 -3.402 7.877 1.00 97.44 696 VAL A N 1
ATOM 5097 C CA . VAL A 1 696 ? 15.213 -3.101 7.817 1.00 97.44 696 VAL A CA 1
ATOM 5098 C C . VAL A 1 696 ? 15.554 -2.243 6.599 1.00 97.44 696 VAL A C 1
ATOM 5100 O O . VAL A 1 696 ? 16.329 -1.295 6.729 1.00 97.44 696 VAL A O 1
ATOM 5103 N N . GLU A 1 697 ? 14.976 -2.566 5.443 1.00 96.81 697 GLU A N 1
ATOM 5104 C CA . GLU A 1 697 ? 15.142 -1.828 4.186 1.00 96.81 697 GLU A CA 1
ATOM 5105 C C . GLU A 1 697 ? 14.512 -0.432 4.280 1.00 96.81 697 GLU A C 1
ATOM 5107 O O . GLU A 1 697 ? 15.162 0.555 3.948 1.00 96.81 697 GLU A O 1
ATOM 5112 N N . ALA A 1 698 ? 13.302 -0.322 4.839 1.00 96.75 698 ALA A N 1
ATOM 5113 C CA . ALA A 1 698 ? 12.604 0.957 4.998 1.00 96.75 698 ALA A CA 1
ATOM 5114 C C . ALA A 1 698 ? 13.360 1.972 5.878 1.00 96.75 698 ALA A C 1
ATOM 5116 O O . ALA A 1 698 ? 13.240 3.180 5.681 1.00 96.75 698 ALA A O 1
ATOM 5117 N N . GLU A 1 699 ? 14.140 1.491 6.848 1.00 97.62 699 GLU A N 1
ATOM 5118 C CA . GLU A 1 699 ? 14.945 2.328 7.744 1.00 97.62 699 GLU A CA 1
ATOM 5119 C C . GLU A 1 699 ? 16.392 2.533 7.245 1.00 97.62 699 GLU A C 1
ATOM 5121 O O . GLU A 1 699 ? 17.228 3.046 7.992 1.00 97.62 699 GLU A O 1
ATOM 5126 N N . ASN A 1 700 ? 16.708 2.138 6.002 1.00 96.56 700 ASN A N 1
ATOM 5127 C CA . ASN A 1 700 ? 18.036 2.263 5.384 1.00 96.56 700 ASN A CA 1
ATOM 5128 C C . ASN A 1 700 ? 19.174 1.683 6.249 1.00 96.56 700 ASN A C 1
ATOM 5130 O O . ASN A 1 700 ? 20.239 2.289 6.405 1.00 96.56 700 ASN A O 1
ATOM 5134 N N . MET A 1 701 ? 18.953 0.516 6.866 1.00 96.75 701 MET A N 1
ATOM 5135 C CA . MET A 1 701 ? 20.005 -0.142 7.645 1.00 96.75 701 MET A CA 1
ATOM 5136 C C . MET A 1 701 ? 21.142 -0.673 6.745 1.00 96.75 701 MET A C 1
ATOM 5138 O O . MET A 1 701 ? 20.919 -0.927 5.563 1.00 96.75 701 MET A O 1
ATOM 5142 N N . PRO A 1 702 ? 22.369 -0.861 7.281 1.00 96.94 702 PRO A N 1
ATOM 5143 C CA . PRO A 1 702 ? 23.525 -1.300 6.498 1.00 96.94 702 PRO A CA 1
ATOM 5144 C C . PRO A 1 702 ? 23.259 -2.549 5.647 1.00 96.94 702 PRO A C 1
ATOM 5146 O O . PRO A 1 702 ? 22.680 -3.525 6.135 1.00 96.94 702 PRO A O 1
ATOM 5149 N N . MET A 1 703 ? 23.757 -2.540 4.405 1.00 95.69 703 MET A N 1
ATOM 5150 C CA . MET A 1 703 ? 23.552 -3.618 3.426 1.00 95.69 703 MET A CA 1
ATOM 5151 C C . MET A 1 703 ? 23.994 -4.995 3.929 1.00 95.69 703 MET A C 1
ATOM 5153 O O . MET A 1 703 ? 23.358 -5.992 3.595 1.00 95.69 703 MET A O 1
ATOM 5157 N N . ASP A 1 704 ? 25.005 -5.069 4.797 1.00 95.94 704 ASP A N 1
ATOM 5158 C CA . ASP A 1 704 ? 25.465 -6.336 5.375 1.00 95.94 704 ASP A CA 1
ATOM 5159 C C . ASP A 1 704 ? 24.387 -7.025 6.230 1.00 95.94 704 ASP A C 1
ATOM 5161 O O . ASP A 1 704 ? 24.291 -8.255 6.243 1.00 95.94 704 ASP A O 1
ATOM 5165 N N . LEU A 1 705 ? 23.547 -6.250 6.932 1.00 97.25 705 LEU A N 1
ATOM 5166 C CA . LEU A 1 705 ? 22.422 -6.786 7.707 1.00 97.25 705 LEU A CA 1
ATOM 5167 C C . LEU A 1 705 ? 21.304 -7.282 6.788 1.00 97.25 705 LEU A C 1
ATOM 5169 O O . LEU A 1 705 ? 20.718 -8.335 7.043 1.00 97.25 705 LEU A O 1
ATOM 5173 N N . ILE A 1 706 ? 21.032 -6.541 5.712 1.00 97.44 706 ILE A N 1
ATOM 5174 C CA . ILE A 1 706 ? 20.061 -6.918 4.679 1.00 97.44 706 ILE A CA 1
ATOM 5175 C C . ILE A 1 706 ? 20.504 -8.230 4.015 1.00 97.44 706 ILE A C 1
ATOM 5177 O O . ILE A 1 706 ? 19.710 -9.168 3.909 1.00 97.44 706 ILE A O 1
ATOM 5181 N N . ALA A 1 707 ? 21.783 -8.338 3.644 1.00 97.12 707 ALA A N 1
ATOM 5182 C CA . ALA A 1 707 ? 22.374 -9.540 3.063 1.00 97.12 707 ALA A CA 1
ATOM 5183 C C . ALA A 1 707 ? 22.257 -10.751 4.003 1.00 97.12 707 ALA A C 1
ATOM 5185 O O . ALA A 1 707 ? 21.858 -11.831 3.568 1.00 97.12 707 ALA A O 1
ATOM 5186 N N . GLU A 1 708 ? 22.516 -10.573 5.303 1.00 97.50 708 GLU A N 1
ATOM 5187 C CA . GLU A 1 708 ? 22.354 -11.637 6.298 1.00 97.50 708 GLU A CA 1
ATOM 5188 C C . GLU A 1 708 ? 20.903 -12.145 6.384 1.00 97.50 708 GLU A C 1
ATOM 5190 O O . GLU A 1 708 ? 20.668 -13.358 6.390 1.00 97.50 708 GLU A O 1
ATOM 5195 N N . ILE A 1 709 ? 19.920 -11.235 6.422 1.00 97.94 709 ILE A N 1
ATOM 5196 C CA . ILE A 1 709 ? 18.496 -11.600 6.493 1.00 97.94 709 ILE A CA 1
ATOM 5197 C C . ILE A 1 709 ? 18.062 -12.322 5.216 1.00 97.94 709 ILE A C 1
ATOM 5199 O O . ILE A 1 709 ? 17.421 -13.373 5.301 1.00 97.94 709 ILE A O 1
ATOM 5203 N N . ARG A 1 710 ? 18.437 -11.801 4.040 1.00 97.88 710 ARG A N 1
ATOM 5204 C CA . ARG A 1 710 ? 18.143 -12.425 2.739 1.00 97.88 710 ARG A CA 1
ATOM 5205 C C . ARG A 1 710 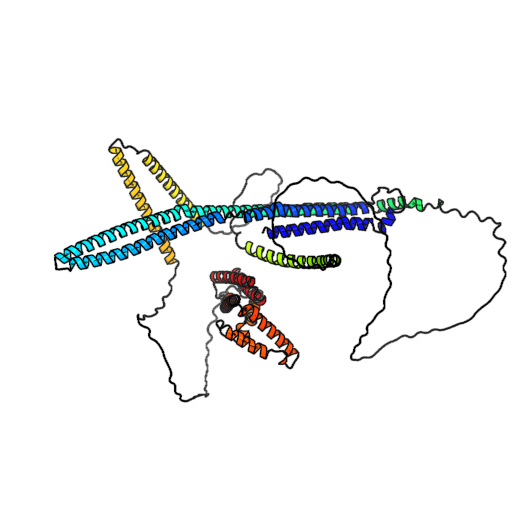? 18.741 -13.828 2.649 1.00 97.88 710 ARG A C 1
ATOM 5207 O O . ARG A 1 710 ? 18.055 -14.756 2.226 1.00 97.88 710 ARG A O 1
ATOM 5214 N N . LEU A 1 711 ? 19.972 -14.011 3.124 1.00 97.62 711 LEU A N 1
ATOM 5215 C CA . LEU A 1 711 ? 20.639 -15.310 3.150 1.00 97.62 711 LEU A CA 1
ATOM 5216 C C . LEU A 1 711 ? 19.920 -16.310 4.070 1.00 97.62 711 LEU A C 1
ATOM 5218 O O . LEU A 1 711 ? 19.675 -17.450 3.672 1.00 97.62 711 LEU A O 1
ATOM 5222 N N . CYS A 1 712 ? 19.518 -15.883 5.274 1.00 97.31 712 CYS A N 1
ATOM 5223 C CA . CYS A 1 712 ? 18.725 -16.717 6.180 1.00 97.31 712 CYS A CA 1
ATOM 5224 C C . CYS A 1 712 ? 17.363 -17.086 5.572 1.00 97.31 712 CYS A C 1
ATOM 5226 O O . CYS A 1 712 ? 16.936 -18.238 5.661 1.00 97.31 712 CYS A O 1
ATOM 5228 N N . LEU A 1 713 ? 16.686 -16.127 4.936 1.00 97.31 713 LEU A N 1
ATOM 5229 C CA . LEU A 1 713 ? 15.402 -16.350 4.278 1.00 97.31 713 LEU A CA 1
ATOM 5230 C C . LEU A 1 713 ? 15.532 -17.342 3.112 1.00 97.31 713 LEU A C 1
ATOM 5232 O O . LEU A 1 713 ? 14.703 -18.243 3.000 1.00 97.31 713 LEU A O 1
ATOM 5236 N N . GLY A 1 714 ? 16.584 -17.222 2.296 1.00 96.69 714 GLY A N 1
ATOM 5237 C CA . GLY A 1 714 ? 16.881 -18.152 1.205 1.00 96.69 714 GLY A CA 1
ATOM 5238 C C . GLY A 1 714 ? 17.088 -19.586 1.698 1.00 96.69 714 GLY A C 1
ATOM 5239 O O . GLY A 1 714 ? 16.507 -20.516 1.141 1.00 96.69 714 GLY A O 1
ATOM 5240 N N . ILE A 1 715 ? 17.818 -19.764 2.806 1.00 96.12 715 ILE A N 1
ATOM 5241 C CA . ILE A 1 715 ? 17.987 -21.076 3.450 1.00 96.12 715 ILE A CA 1
ATOM 5242 C C . ILE A 1 715 ? 16.635 -21.645 3.898 1.00 96.12 715 ILE A C 1
ATOM 5244 O O . ILE A 1 715 ? 16.311 -22.784 3.568 1.00 96.12 715 ILE A O 1
ATOM 5248 N N . VAL A 1 716 ? 15.822 -20.865 4.618 1.00 96.25 716 VAL A N 1
ATOM 5249 C CA . VAL A 1 716 ? 14.508 -21.326 5.106 1.00 96.25 716 VAL A CA 1
ATOM 5250 C C . VAL A 1 716 ? 13.580 -21.698 3.945 1.00 96.25 716 VAL A C 1
ATOM 5252 O O . VAL A 1 716 ? 12.929 -22.737 3.993 1.00 96.25 716 VAL A O 1
ATOM 5255 N N . GLN A 1 717 ? 13.538 -20.890 2.883 1.00 95.62 717 GLN A N 1
ATOM 5256 C CA . GLN A 1 717 ? 12.703 -21.157 1.709 1.00 95.62 717 GLN A CA 1
ATOM 5257 C C . GLN A 1 717 ? 13.144 -22.403 0.946 1.00 95.62 717 GLN A C 1
ATOM 5259 O O . GLN A 1 717 ? 12.297 -23.185 0.524 1.00 95.62 717 GLN A O 1
ATOM 5264 N N . ARG A 1 718 ? 14.454 -22.614 0.787 1.00 95.19 718 ARG A N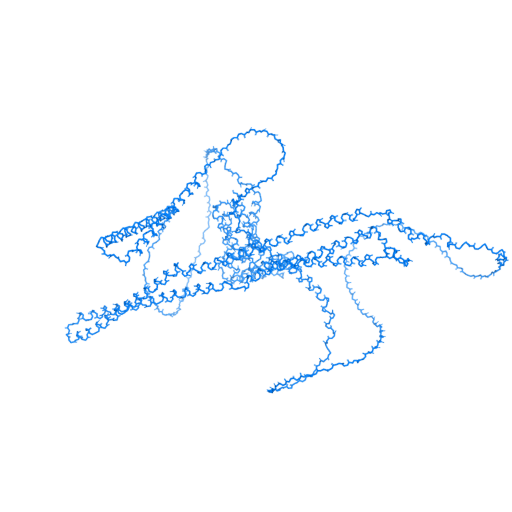 1
ATOM 5265 C CA . ARG A 1 718 ? 14.985 -23.812 0.130 1.00 95.19 718 ARG A CA 1
ATOM 5266 C C . ARG A 1 718 ? 14.584 -25.073 0.884 1.00 95.19 718 ARG A C 1
ATOM 5268 O O . ARG A 1 718 ? 14.163 -26.040 0.270 1.00 95.19 718 ARG A O 1
ATOM 5275 N N . ARG A 1 719 ? 14.607 -25.024 2.215 1.00 92.88 719 ARG A N 1
ATOM 5276 C CA . ARG A 1 719 ? 14.177 -26.138 3.069 1.00 92.88 719 ARG A CA 1
ATOM 5277 C C . ARG A 1 719 ? 12.674 -26.373 3.127 1.00 92.88 719 ARG A C 1
ATOM 5279 O O . ARG A 1 719 ? 12.279 -27.439 3.557 1.00 92.88 719 ARG A O 1
ATOM 5286 N N . LEU A 1 720 ? 11.854 -25.401 2.738 1.00 94.12 720 LEU A N 1
ATOM 5287 C CA . LEU A 1 720 ? 10.409 -25.597 2.578 1.00 94.12 720 LEU A CA 1
ATOM 5288 C C . LEU A 1 720 ? 10.047 -26.258 1.240 1.00 94.12 720 LEU A C 1
ATOM 5290 O O . LEU A 1 720 ? 8.909 -26.691 1.082 1.00 94.12 720 LEU A O 1
ATOM 5294 N N . LYS A 1 721 ? 10.973 -26.265 0.271 1.00 90.19 721 LYS A N 1
ATOM 5295 C CA . LYS A 1 721 ? 10.800 -26.908 -1.042 1.00 90.19 721 LYS A CA 1
ATOM 5296 C C . LYS A 1 721 ? 11.260 -28.370 -1.061 1.00 90.19 721 LYS A C 1
ATOM 5298 O O . LYS A 1 721 ? 10.864 -29.091 -1.969 1.00 90.19 721 LYS A O 1
ATOM 5303 N N . VAL A 1 722 ? 12.122 -28.747 -0.115 1.00 68.19 722 VAL A N 1
ATOM 5304 C CA . VAL A 1 722 ? 12.590 -30.121 0.139 1.00 68.19 722 VAL A CA 1
ATOM 5305 C C . VAL A 1 722 ? 11.621 -30.781 1.102 1.00 68.19 722 VAL A C 1
ATOM 5307 O O . VAL A 1 722 ? 11.285 -31.957 0.862 1.00 68.19 722 VAL A O 1
#

Radius of gyration: 50.37 Å; chains: 1; bounding box: 147×111×156 Å